Protein AF-0000000084680589 (afdb_homodimer)

pLDDT: mean 83.63, std 26.67, range [26.06, 99.0]

Solvent-accessible surface area (backbone atoms only — not comparable to full-atom values): 26323 Å² total; per-residue (Å²): 135,76,81,73,75,82,80,77,79,80,77,79,81,74,80,74,69,68,64,65,66,64,65,66,65,63,67,67,66,67,69,66,74,75,65,70,71,68,68,64,66,64,57,80,70,51,60,53,66,63,45,69,65,41,85,50,100,50,33,48,42,38,37,64,54,55,50,47,56,42,50,56,50,40,47,29,55,40,43,25,60,49,9,52,48,24,55,74,51,36,76,43,69,42,37,22,49,30,9,49,49,33,34,55,45,27,33,56,49,36,55,53,49,49,52,47,22,47,78,69,69,39,58,33,53,79,53,43,33,71,68,48,48,50,51,50,50,52,50,69,71,40,57,50,66,58,24,44,34,52,50,23,42,56,50,43,50,54,40,30,57,48,42,30,52,32,29,45,46,50,50,40,55,49,19,56,61,60,35,53,51,25,53,52,46,49,56,44,43,50,52,50,46,53,35,31,53,63,46,70,44,52,52,46,69,60,44,32,54,54,68,72,44,80,77,78,90,69,72,78,50,75,63,36,54,36,90,66,48,67,83,53,62,81,75,85,130,137,76,83,74,74,82,81,75,80,84,77,78,79,75,80,74,72,68,65,68,67,67,67,66,66,65,66,68,68,69,69,65,75,75,62,73,72,67,69,63,65,63,58,81,68,51,60,54,66,63,46,69,65,42,84,50,100,49,33,48,42,40,37,64,56,54,50,48,55,44,49,55,48,41,48,27,55,40,43,27,61,48,9,52,48,22,55,76,52,36,77,43,70,43,37,21,50,31,10,49,50,33,34,55,43,26,33,56,50,38,55,54,47,48,52,48,23,50,79,67,70,39,58,32,52,78,54,42,33,70,68,48,48,49,51,49,51,53,50,71,72,40,57,49,67,58,24,44,34,51,51,23,42,56,52,43,48,53,41,32,58,46,40,29,51,34,28,45,45,51,48,40,55,49,18,56,61,59,36,54,49,25,54,53,47,50,54,47,42,50,51,49,46,51,36,32,52,62,45,69,45,53,52,47,68,62,44,32,55,53,69,71,43,80,78,78,90,73,72,78,49,74,64,37,55,38,90,68,48,66,82,50,63,81,77,84,132

Foldseek 3Di:
DDDDPDDPDDPCPDDPPPPPPPPPPPPPPPVPDPPPVPPPPPVVVVVQVPDDFDQDPQGTDGSLLLVLLQVLLQCLQQQLVLLVLQLVFPPDPLSNVLSVLSQVLSLVLLVLSLVLCQRVFRWYDQHHFPVSVVLNVCLVVDHDVRNLLSSLAVLLLSLVVSLVSLVVCCVDPGGNSSVVSSVSSNVSSVVSNVSSVVSVNYDVVVSVVVNVDDDDDTDDDDTDTSVPHDRSHDDDD/DPPDPDPDDDPCPDDPPPPPPPPPPPPPVPPPDPPPVPPPPPVVVVVQVPDDFDQDPQGTDGSLLLVLLQVLQLCLQQQLVLLVLQLVFPPDPLSNVLSVLSQVLSLVLLVLSLVLCQRVFRWYDQHHFPVSVVLNVCLVPDHDVRNLLSSLAVLLLSLVVSLVSLVVCCVDPGGNSSVVSSVSSNVSSVVSNVSSVVSVNYDVVVSVVVNVDDDDDTDDDDTDTSVPHDRSHDDDD

Radius of gyration: 32.86 Å; Cα contacts (8 Å, |Δi|>4): 592; chains: 2; bounding box: 76×117×125 Å

Sequence (474 aa):
MRPRPPVKGRGIFNGTGLIIAALAATAAALLFPLWSYADRPDAAGANVLSDPTVTTPYGPLSAQDRDFVTKVRLAGLWELPAGELAETRGSTQAVRDAGHHLVNGHTTLDAHDRTVASQLGIPLPNQPNDQQRQWLATLRAARGQEFDRRFADILRLAHGRVFSLVAQVRAGTQNSLVRDLADDANATVLDHIKVLEATGYVDFSALARDLATPPSAVPTPPVVDPGSAVPVEPSPSMRPRPPVKGRGIFNGTGLIIAALAATAAALLFPLWSYADRPDAAGANVLSDPTVTTPYGPLSAQDRDFVTKVRLAGLWELPAGELAETRGSTQAVRDAGHHLVNGHTTLDAHDRTVASQLGIPLPNQPNDQQRQWLATLRAARGQEFDRRFADILRLAHGRVFSLVAQVRAGTQNSLVRDLADDANATVLDHIKVLEATGYVDFSALARDLATPPSAVPTPPVVDPGSAVPVEPSPS

Organism: Streptomyces collinus (strain DSM 40733 / Tue 365) (NCBI:txid1214242)

InterPro domains:
  IPR012347 Ferritin-like [G3DSA:1.20.1260.10] (58-199)
  IPR025419 Domain of unknown function DUF4142 [PF13628] (59-196)

Secondary structure (DSSP, 8-state):
--------------TTHHHHHHHGGGGGGGG--GGGGTT---HHHHSSTTSPPB--TTS-B-HHHHHHHHHHHHHHHHHHHHHHHHHHH-SSHHHHHHHHHHHHHHHHHHHHHHHHHHHHT--EESS--HHHHHHHHHHHH--HHHHHHHHHHHHHHHHHHHHHHHHHHHHH---HHHHHHHHHHHHHHHHHHHHHHTTS---HHHHHHHHHSPPPP-PPPPEE-GGGPPP--PPP-/--------------SGGGSGGGGGGGGGGGG--SGGGTT---HHHHSSTTSPPB--TTS-B-HHHHHHHHHHHHHHHHHHHHHHHHHHH-SSHHHHHHHHHHHHHHHHHHHHHHHHHHHHT--EESS--HHHHHHHHHHHH--HHHHHHHHHHHHHHHHHHHHHHHHHHHHH---HHHHHHHHHHHHHHHHHHHHHHTTS---HHHHHHHHHSPPPP-PPPPEE-GGGPPP--PPP-

Structure (mmCIF, N/CA/C/O backbone):
data_AF-0000000084680589-model_v1
#
loop_
_entity.id
_entity.type
_entity.pdbx_description
1 polymer 'DUF4142 domain-containing protein'
#
loop_
_atom_site.group_PDB
_atom_site.id
_atom_site.type_symbol
_atom_site.label_atom_id
_atom_site.label_alt_id
_atom_site.label_comp_id
_atom_site.label_asym_id
_atom_site.label_entity_id
_atom_site.label_seq_id
_atom_site.pdbx_PDB_ins_code
_atom_site.Cartn_x
_atom_site.Cartn_y
_atom_site.Cartn_z
_atom_site.occupancy
_atom_site.B_iso_or_equiv
_atom_site.auth_seq_id
_atom_site.auth_comp_id
_atom_site.auth_asym_id
_atom_site.auth_atom_id
_atom_site.pdbx_PDB_model_num
ATOM 1 N N . MET A 1 1 ? -50.062 83.938 -30.672 1 28.58 1 MET A N 1
ATOM 2 C CA . MET A 1 1 ? -50.312 82.625 -31.172 1 28.58 1 MET A CA 1
ATOM 3 C C . MET A 1 1 ? -49.25 82.188 -32.156 1 28.58 1 MET A C 1
ATOM 5 O O . MET A 1 1 ? -49.188 82.688 -33.281 1 28.58 1 MET A O 1
ATOM 9 N N . ARG A 1 2 ? -48 82.062 -31.688 1 34.78 2 ARG A N 1
ATOM 10 C CA . ARG A 1 2 ? -46.719 82 -32.375 1 34.78 2 ARG A CA 1
ATOM 11 C C . ARG A 1 2 ? -46.594 80.75 -33.219 1 34.78 2 ARG A C 1
ATOM 13 O O . ARG A 1 2 ? -46.969 79.688 -32.812 1 34.78 2 ARG A O 1
ATOM 20 N N . PRO A 1 3 ? -46.5 80.938 -34.5 1 36.38 3 PRO A N 1
ATOM 21 C CA . PRO A 1 3 ? -46.625 79.875 -35.469 1 36.38 3 PRO A CA 1
ATOM 22 C C . PRO A 1 3 ? -45.594 78.75 -35.281 1 36.38 3 PRO A C 1
ATOM 24 O O . PRO A 1 3 ? -44.438 79.062 -35.031 1 36.38 3 PRO A O 1
ATOM 27 N N . ARG A 1 4 ? -45.969 77.688 -34.594 1 35.84 4 ARG A N 1
ATOM 28 C CA . ARG A 1 4 ? -45.062 76.625 -34.156 1 35.84 4 ARG A CA 1
ATOM 29 C C . ARG A 1 4 ? -44.469 75.875 -35.344 1 35.84 4 ARG A C 1
ATOM 31 O O . ARG A 1 4 ? -45.156 75.562 -36.312 1 35.84 4 ARG A O 1
ATOM 38 N N . PRO A 1 5 ? -43.188 76.125 -35.594 1 39 5 PRO A N 1
ATOM 39 C CA . PRO A 1 5 ? -42.562 75.688 -36.844 1 39 5 PRO A CA 1
ATOM 40 C C . PRO A 1 5 ? -42.781 74.25 -37.125 1 39 5 PRO A C 1
ATOM 42 O O . PRO A 1 5 ? -43.031 73.438 -36.219 1 39 5 PRO A O 1
ATOM 45 N N . PRO A 1 6 ? -43.031 73.875 -38.375 1 35.25 6 PRO A N 1
ATOM 46 C CA . PRO A 1 6 ? -43.5 72.562 -38.812 1 35.25 6 PRO A CA 1
ATOM 47 C C . PRO A 1 6 ? -42.531 71.438 -38.469 1 35.25 6 PRO A C 1
ATOM 49 O O . PRO A 1 6 ? -41.312 71.688 -38.312 1 35.25 6 PRO A O 1
ATOM 52 N N . VAL A 1 7 ? -42.938 70.438 -37.656 1 33.97 7 VAL A N 1
ATOM 53 C CA . VAL A 1 7 ? -42.281 69.312 -37.062 1 33.97 7 VAL A CA 1
ATOM 54 C C . VAL A 1 7 ? -41.719 68.375 -38.156 1 33.97 7 VAL A C 1
ATOM 56 O O . VAL A 1 7 ? -42.438 68 -39.062 1 33.97 7 VAL A O 1
ATOM 59 N N . LYS A 1 8 ? -40.531 68.688 -38.562 1 30.75 8 LYS A N 1
ATOM 60 C CA . LYS A 1 8 ? -39.844 67.938 -39.656 1 30.75 8 LYS A CA 1
ATOM 61 C C . LYS A 1 8 ? -40 66.438 -39.5 1 30.75 8 LYS A C 1
ATOM 63 O O . LYS A 1 8 ? -39.969 65.938 -38.375 1 30.75 8 LYS A O 1
ATOM 68 N N . GLY A 1 9 ? -40.438 65.688 -40.5 1 27.47 9 GLY A N 1
ATOM 69 C CA . GLY A 1 9 ? -40.844 64.375 -40.781 1 27.47 9 GLY A CA 1
ATOM 70 C C . GLY A 1 9 ? -39.812 63.312 -40.438 1 27.47 9 GLY A C 1
ATOM 71 O O . GLY A 1 9 ? -38.594 63.594 -40.469 1 27.47 9 GLY A O 1
ATOM 72 N N . ARG A 1 10 ? -40.125 62.438 -39.406 1 29.94 10 ARG A N 1
ATOM 73 C CA . ARG A 1 10 ? -39.5 61.25 -38.812 1 29.94 10 ARG A CA 1
ATOM 74 C C . ARG A 1 10 ? -39.062 60.25 -39.844 1 29.94 10 ARG A C 1
ATOM 76 O O . ARG A 1 10 ? -39.875 59.75 -40.625 1 29.94 10 ARG A O 1
ATOM 83 N N . GLY A 1 11 ? -37.906 60.562 -40.531 1 28.12 11 GLY A N 1
ATOM 84 C CA . GLY A 1 11 ? -37.375 59.656 -41.531 1 28.12 11 GLY A CA 1
ATOM 85 C C . GLY A 1 11 ? -37.375 58.219 -41.094 1 28.12 11 GLY A C 1
ATOM 86 O O . GLY A 1 11 ? -37.125 57.906 -39.938 1 28.12 11 GLY A O 1
ATOM 87 N N . ILE A 1 12 ? -38.219 57.312 -41.625 1 30.75 12 ILE A N 1
ATOM 88 C CA . ILE A 1 12 ? -38.594 55.906 -41.562 1 30.75 12 ILE A CA 1
ATOM 89 C C . ILE A 1 12 ? -37.375 55 -41.75 1 30.75 12 ILE A C 1
ATOM 91 O O . ILE A 1 12 ? -36.906 54.812 -42.875 1 30.75 12 ILE A O 1
ATOM 95 N N . PHE A 1 13 ? -36.125 55.375 -41.281 1 31.36 13 PHE A N 1
ATOM 96 C CA . PHE A 1 13 ? -35.031 54.469 -41.656 1 31.36 13 PHE A CA 1
ATOM 97 C C . PHE A 1 13 ? -35.312 53.062 -41.219 1 31.36 13 PHE A C 1
ATOM 99 O O . PHE A 1 13 ? -35.656 52.781 -40.062 1 31.36 13 PHE A O 1
ATOM 106 N N . ASN A 1 14 ? -35.688 52.094 -42.125 1 31.27 14 ASN A N 1
ATOM 107 C CA . ASN A 1 14 ? -36.188 50.75 -42.281 1 31.27 14 ASN A CA 1
ATOM 108 C C . ASN A 1 14 ? -35.219 49.75 -41.625 1 31.27 14 ASN A C 1
ATOM 110 O O . ASN A 1 14 ? -34.031 49.969 -41.562 1 31.27 14 ASN A O 1
ATOM 114 N N . GLY A 1 15 ? -35.719 48.75 -40.781 1 31.2 15 GLY A N 1
ATOM 115 C CA . GLY A 1 15 ? -35.312 47.688 -39.812 1 31.2 15 GLY A CA 1
ATOM 116 C C . GLY A 1 15 ? -34.344 46.688 -40.406 1 31.2 15 GLY A C 1
ATOM 117 O O . GLY A 1 15 ? -33.844 45.844 -39.688 1 31.2 15 GLY A O 1
ATOM 118 N N . THR A 1 16 ? -34.344 46.469 -41.719 1 35.28 16 THR A N 1
ATOM 119 C CA . THR A 1 16 ? -33.719 45.281 -42.344 1 35.28 16 THR A CA 1
ATOM 120 C C . THR A 1 16 ? -32.188 45.344 -42.156 1 35.28 16 THR A C 1
ATOM 122 O O . THR A 1 16 ? -31.516 44.312 -42.219 1 35.28 16 THR A O 1
ATOM 125 N N . GLY A 1 17 ? -31.609 46.531 -42.031 1 32.94 17 GLY A N 1
ATOM 126 C CA . GLY A 1 17 ? -30.172 46.656 -42.156 1 32.94 17 GLY A CA 1
ATOM 127 C C . GLY A 1 17 ? -29.406 46.031 -41 1 32.94 17 GLY A C 1
ATOM 128 O O . GLY A 1 17 ? -28.203 45.844 -41.094 1 32.94 17 GLY A O 1
ATOM 129 N N . LEU A 1 18 ? -30.047 46.062 -39.875 1 32.34 18 LEU A N 1
ATOM 130 C CA . LEU A 1 18 ? -29.281 45.75 -38.656 1 32.34 18 LEU A CA 1
ATOM 131 C C . LEU A 1 18 ? -28.922 44.281 -38.625 1 32.34 18 LEU A C 1
ATOM 133 O O . LEU A 1 18 ? -27.984 43.875 -37.906 1 32.34 18 LEU A O 1
ATOM 137 N N . ILE A 1 19 ? -29.719 43.438 -39.281 1 33.38 19 ILE A N 1
ATOM 138 C CA . ILE A 1 19 ? -29.547 42.031 -39 1 33.38 19 ILE A CA 1
ATOM 139 C C . ILE A 1 19 ? -28.234 41.531 -39.594 1 33.38 19 ILE A C 1
ATOM 141 O O . ILE A 1 19 ? -27.531 40.719 -38.969 1 33.38 19 ILE A O 1
ATOM 145 N N . ILE A 1 20 ? -27.781 42.062 -40.719 1 32.97 20 ILE A N 1
ATOM 146 C CA . ILE A 1 20 ? -26.719 41.406 -41.469 1 32.97 20 ILE A CA 1
ATOM 147 C C . ILE A 1 20 ? -25.391 41.562 -40.719 1 32.97 20 ILE A C 1
ATOM 149 O O . ILE A 1 20 ? -24.516 40.719 -40.812 1 32.97 20 ILE A O 1
ATOM 153 N N . ALA A 1 21 ? -25.203 42.625 -40.031 1 33.16 21 ALA A N 1
ATOM 154 C CA . ALA A 1 21 ? -23.859 42.906 -39.531 1 33.16 21 ALA A CA 1
ATOM 155 C C . ALA A 1 21 ? -23.453 41.906 -38.469 1 33.16 21 ALA A C 1
ATOM 157 O O . ALA A 1 21 ? -22.266 41.688 -38.219 1 33.16 21 ALA A O 1
ATOM 158 N N . ALA A 1 22 ? -24.422 41.406 -37.719 1 32.09 22 ALA A N 1
ATOM 159 C CA . ALA A 1 22 ? -24 40.656 -36.562 1 32.09 22 ALA A CA 1
ATOM 160 C C . ALA A 1 22 ? -23.344 39.312 -36.938 1 32.09 22 ALA A C 1
ATOM 162 O O . ALA A 1 22 ? -22.547 38.781 -36.188 1 32.09 22 ALA A O 1
ATOM 163 N N . LEU A 1 23 ? -23.688 38.781 -38.125 1 32.72 23 LEU A N 1
ATOM 164 C CA . LEU A 1 23 ? -23.266 37.406 -38.344 1 32.72 23 LEU A CA 1
ATOM 165 C C . LEU A 1 23 ? -21.75 37.312 -38.531 1 32.72 23 LEU A C 1
ATOM 167 O O . LEU A 1 23 ? -21.141 36.281 -38.281 1 32.72 23 LEU A O 1
ATOM 171 N N . ALA A 1 24 ? -21.156 38.375 -39.125 1 31.61 24 ALA A N 1
ATOM 172 C CA . ALA A 1 24 ? -19.781 38.125 -39.594 1 31.61 24 ALA A CA 1
ATOM 173 C C . ALA A 1 24 ? -18.812 37.938 -38.438 1 31.61 24 ALA A C 1
ATOM 175 O O . ALA A 1 24 ? -17.688 37.469 -38.625 1 31.61 24 ALA A O 1
ATOM 176 N N . ALA A 1 25 ? -19.109 38.562 -37.344 1 32.69 25 ALA A N 1
ATOM 177 C CA . ALA A 1 25 ? -18 38.688 -36.406 1 32.69 25 ALA A CA 1
ATOM 178 C C . ALA A 1 25 ? -17.641 37.312 -35.812 1 32.69 25 ALA A C 1
ATOM 180 O O . ALA A 1 25 ? -16.594 37.156 -35.188 1 32.69 25 ALA A O 1
ATOM 181 N N . THR A 1 26 ? -18.641 36.438 -35.844 1 31.36 26 THR A N 1
ATOM 182 C CA . THR A 1 26 ? -18.375 35.312 -34.938 1 31.36 26 THR A CA 1
ATOM 183 C C . THR A 1 26 ? -17.297 34.406 -35.531 1 31.36 26 THR A C 1
ATOM 185 O O . THR A 1 26 ? -16.75 33.562 -34.812 1 31.36 26 THR A O 1
ATOM 188 N N . ALA A 1 27 ? -17.109 34.469 -36.875 1 30.53 27 ALA A N 1
ATOM 189 C CA . ALA A 1 27 ? -16.328 33.344 -37.406 1 30.53 27 ALA A CA 1
ATOM 190 C C . ALA A 1 27 ? -14.875 33.438 -36.938 1 30.53 27 ALA A C 1
ATOM 192 O O . ALA A 1 27 ? -14.117 32.469 -37.062 1 30.53 27 ALA A O 1
ATOM 193 N N . ALA A 1 28 ? -14.438 34.656 -36.719 1 30.77 28 ALA A N 1
ATOM 194 C CA . ALA A 1 28 ? -12.984 34.719 -36.656 1 30.77 28 ALA A CA 1
ATOM 195 C C . ALA A 1 28 ? -12.453 34 -35.406 1 30.77 28 ALA A C 1
ATOM 197 O O . ALA A 1 28 ? -11.25 33.781 -35.281 1 30.77 28 ALA A O 1
ATOM 198 N N . ALA A 1 29 ? -13.25 33.969 -34.375 1 32.53 29 ALA A N 1
ATOM 199 C CA . ALA A 1 29 ? -12.578 33.625 -33.125 1 32.53 29 ALA A CA 1
ATOM 200 C C . ALA A 1 29 ? -12.109 32.156 -33.125 1 32.53 29 ALA A C 1
ATOM 202 O O . ALA A 1 29 ? -11.438 31.719 -32.219 1 32.53 29 ALA A O 1
ATOM 203 N N . LEU A 1 30 ? -12.703 31.344 -34.031 1 31.08 30 LEU A N 1
ATOM 204 C CA . LEU A 1 30 ? -12.453 29.938 -33.719 1 31.08 30 LEU A CA 1
ATOM 205 C C . LEU A 1 30 ? -11.008 29.562 -34.031 1 31.08 30 LEU A C 1
ATOM 207 O O . LEU A 1 30 ? -10.586 28.438 -33.75 1 31.08 30 LEU A O 1
ATOM 211 N N . LEU A 1 31 ? -10.359 30.297 -34.906 1 31.58 31 LEU A N 1
ATOM 212 C CA . LEU A 1 31 ? -9.141 29.625 -35.344 1 31.58 31 LEU A CA 1
ATOM 213 C C . LEU A 1 31 ? -8.078 29.672 -34.25 1 31.58 31 LEU A C 1
ATOM 215 O O . LEU A 1 31 ? -6.891 29.484 -34.531 1 31.58 31 LEU A O 1
ATOM 219 N N . PHE A 1 32 ? -8.414 29.953 -32.969 1 31.31 32 PHE A N 1
ATOM 220 C CA . PHE A 1 32 ? -7.242 30.062 -32.125 1 31.31 32 PHE A CA 1
ATOM 221 C C . PHE A 1 32 ? -6.391 28.797 -32.188 1 31.31 32 PHE A C 1
ATOM 223 O O . PHE A 1 32 ? -6.922 27.703 -32.344 1 31.31 32 PHE A O 1
ATOM 230 N N . PRO A 1 33 ? -4.973 28.969 -32.219 1 32.06 33 PRO A N 1
ATOM 231 C CA . PRO A 1 33 ? -3.859 28.062 -32.5 1 32.06 33 PRO A CA 1
ATOM 232 C C . PRO A 1 33 ? -3.863 26.844 -31.578 1 32.06 33 PRO A C 1
ATOM 234 O O . PRO A 1 33 ? -3.973 26.969 -30.359 1 32.06 33 PRO A O 1
ATOM 237 N N . LEU A 1 34 ? -4.547 25.781 -32 1 32.62 34 LEU A N 1
ATOM 238 C CA . LEU A 1 34 ? -4.332 24.422 -31.484 1 32.62 34 LEU A CA 1
ATOM 239 C C . LEU A 1 34 ? -2.85 24.156 -31.266 1 32.62 34 LEU A C 1
ATOM 241 O O . LEU A 1 34 ? -2.463 23.047 -30.906 1 32.62 34 LEU A O 1
ATOM 245 N N . TRP A 1 35 ? -1.999 25.109 -31.766 1 30.55 35 TRP A N 1
ATOM 246 C CA . TRP A 1 35 ? -0.615 24.656 -31.719 1 30.55 35 TRP A CA 1
ATOM 247 C C . TRP A 1 35 ? -0.176 24.422 -30.281 1 30.55 35 TRP A C 1
ATOM 249 O O . TRP A 1 35 ? 0.646 23.531 -30 1 30.55 35 TRP A O 1
ATOM 259 N N . SER A 1 36 ? -0.602 25.406 -29.375 1 28.81 36 SER A N 1
ATOM 260 C CA . SER A 1 36 ? 0.312 25.453 -28.25 1 28.81 36 SER A CA 1
ATOM 261 C C . SER A 1 36 ? 0.14 24.25 -27.344 1 28.81 36 SER A C 1
ATOM 263 O O . SER A 1 36 ? 0.695 24.203 -26.234 1 28.81 36 SER A O 1
ATOM 265 N N . TYR A 1 37 ? -1.042 23.641 -27.469 1 28.69 37 TYR A N 1
ATOM 266 C CA . TYR A 1 37 ? -1.251 22.734 -26.344 1 28.69 37 TYR A CA 1
ATOM 267 C C . TYR A 1 37 ? -0.285 21.562 -26.406 1 28.69 37 TYR A C 1
ATOM 269 O O . TYR A 1 37 ? -0.391 20.625 -25.625 1 28.69 37 TYR A O 1
ATOM 277 N N . ALA A 1 38 ? 0.389 21.375 -27.562 1 29.8 38 ALA A N 1
ATOM 278 C CA . ALA A 1 38 ? 1.073 20.094 -27.625 1 29.8 38 ALA A CA 1
ATOM 279 C C . ALA A 1 38 ? 2.135 19.984 -26.531 1 29.8 38 ALA A C 1
ATOM 281 O O . ALA A 1 38 ? 2.416 18.891 -26.031 1 29.8 38 ALA A O 1
ATOM 282 N N . ASP A 1 39 ? 2.938 21.047 -26.391 1 28.22 39 ASP A N 1
ATOM 283 C CA . ASP A 1 39 ? 4.23 20.75 -25.797 1 28.22 39 ASP A CA 1
ATOM 284 C C . ASP A 1 39 ? 4.141 20.75 -24.266 1 28.22 39 ASP A C 1
ATOM 286 O O . ASP A 1 39 ? 5.148 20.922 -23.578 1 28.22 39 ASP A O 1
ATOM 290 N N . ARG A 1 40 ? 2.994 21.031 -23.734 1 29.86 40 ARG A N 1
ATOM 291 C CA . ARG A 1 40 ? 3.318 21.094 -22.312 1 29.86 40 ARG A CA 1
ATOM 292 C C . ARG A 1 40 ? 3.672 19.703 -21.781 1 29.86 40 ARG A C 1
ATOM 294 O O . ARG A 1 40 ? 2.832 18.812 -21.766 1 29.86 40 ARG A O 1
ATOM 301 N N . PRO A 1 41 ? 4.941 19.438 -21.781 1 30.98 41 PRO A N 1
ATOM 302 C CA . PRO A 1 41 ? 5.266 18.203 -21.062 1 30.98 41 PRO A CA 1
ATOM 303 C C . PRO A 1 41 ? 4.57 18.125 -19.703 1 30.98 41 PRO A C 1
ATOM 305 O O . PRO A 1 41 ? 4.348 19.156 -19.062 1 30.98 41 PRO A O 1
ATOM 308 N N . ASP A 1 42 ? 3.6 17.375 -19.562 1 33.81 42 ASP A N 1
ATOM 309 C CA . ASP A 1 42 ? 3.07 17.141 -18.219 1 33.81 42 ASP A CA 1
ATOM 310 C C . ASP A 1 42 ? 4.18 17.219 -17.172 1 33.81 42 ASP A C 1
ATOM 312 O O . ASP A 1 42 ? 5.043 16.344 -17.109 1 33.81 42 ASP A O 1
ATOM 316 N N . ALA A 1 43 ? 4.578 18.375 -16.703 1 32.88 43 ALA A N 1
ATOM 317 C CA . ALA A 1 43 ? 5.574 18.812 -15.727 1 32.88 43 ALA A CA 1
ATOM 318 C C . ALA A 1 43 ? 5.5 17.953 -14.453 1 32.88 43 ALA A C 1
ATOM 320 O O . ALA A 1 43 ? 6.484 17.844 -13.719 1 32.88 43 ALA A O 1
ATOM 321 N N . ALA A 1 44 ? 4.375 17.547 -14.062 1 33.66 44 ALA A N 1
ATOM 322 C CA . ALA A 1 44 ? 4.383 16.812 -12.797 1 33.66 44 ALA A CA 1
ATOM 323 C C . ALA A 1 44 ? 5.098 15.477 -12.945 1 33.66 44 ALA A C 1
ATOM 325 O O . ALA A 1 44 ? 5.727 14.992 -12 1 33.66 44 ALA A O 1
ATOM 326 N N . GLY A 1 45 ? 4.98 14.758 -14.102 1 34.5 45 GLY A N 1
ATOM 327 C CA . GLY A 1 45 ? 5.652 13.484 -14.32 1 34.5 45 GLY A CA 1
ATOM 328 C C . GLY A 1 45 ? 7.09 13.641 -14.773 1 34.5 45 GLY A C 1
ATOM 329 O O . GLY A 1 45 ? 7.887 12.703 -14.664 1 34.5 45 GLY A O 1
ATOM 330 N N . ALA A 1 46 ? 7.387 14.672 -15.547 1 35.66 46 ALA A N 1
ATOM 331 C CA . ALA A 1 46 ? 8.664 14.82 -16.25 1 35.66 46 ALA A CA 1
ATOM 332 C C . ALA A 1 46 ? 9.742 15.359 -15.312 1 35.66 46 ALA A C 1
ATOM 334 O O . ALA A 1 46 ? 10.938 15.188 -15.57 1 35.66 46 ALA A O 1
ATOM 335 N N . ASN A 1 47 ? 9.391 16.297 -14.414 1 35.44 47 ASN A N 1
ATOM 336 C CA . ASN A 1 47 ? 10.469 16.828 -13.586 1 35.44 47 ASN A CA 1
ATOM 337 C C . ASN A 1 47 ? 10.969 15.781 -12.594 1 35.44 47 ASN A C 1
ATOM 339 O O . ASN A 1 47 ? 11.938 16.031 -11.867 1 35.44 47 ASN A O 1
ATOM 343 N N . VAL A 1 48 ? 10.188 14.766 -12.148 1 42.5 48 VAL A N 1
ATOM 344 C CA . VAL A 1 48 ? 10.648 13.633 -11.352 1 42.5 48 VAL A CA 1
ATOM 345 C C . VAL A 1 48 ? 11.773 12.906 -12.094 1 42.5 48 VAL A C 1
ATOM 347 O O . VAL A 1 48 ? 12.719 12.414 -11.469 1 42.5 48 VAL A O 1
ATOM 350 N N . LEU A 1 49 ? 11.672 12.945 -13.422 1 43.47 49 LEU A N 1
ATOM 351 C CA . LEU A 1 49 ? 12.625 12.219 -14.25 1 43.47 49 LEU A CA 1
ATOM 352 C C . LEU A 1 49 ? 13.977 12.922 -14.273 1 43.47 49 LEU A C 1
ATOM 354 O O . LEU A 1 49 ? 14.969 12.352 -14.727 1 43.47 49 LEU A O 1
ATOM 358 N N . SER A 1 50 ? 13.922 14.234 -13.867 1 47.19 50 SER A N 1
ATOM 359 C CA . SER A 1 50 ? 15.172 14.898 -14.227 1 47.19 50 SER A CA 1
ATOM 360 C C . SER A 1 50 ? 16.25 14.664 -13.172 1 47.19 50 SER A C 1
ATOM 362 O O . SER A 1 50 ? 17.438 14.859 -13.43 1 47.19 50 SER A O 1
ATOM 364 N N . ASP A 1 51 ? 15.789 14.43 -11.883 1 63.12 51 ASP A N 1
ATOM 365 C CA . ASP A 1 51 ? 16.891 14.336 -10.938 1 63.12 51 ASP A CA 1
ATOM 366 C C . ASP A 1 51 ? 17.578 12.969 -11.031 1 63.12 51 ASP A C 1
ATOM 368 O O . ASP A 1 51 ? 16.906 11.93 -11.023 1 63.12 51 ASP A O 1
ATOM 372 N N . PRO A 1 52 ? 18.812 13 -11.266 1 80.31 52 PRO A N 1
ATOM 373 C CA . PRO A 1 52 ? 19.562 11.766 -11.516 1 80.31 52 PRO A CA 1
ATOM 374 C C . PRO A 1 52 ? 19.516 10.805 -10.336 1 80.31 52 PRO A C 1
ATOM 376 O O . PRO A 1 52 ? 19.422 11.234 -9.188 1 80.31 52 PRO A O 1
ATOM 379 N N . THR A 1 53 ? 19.344 9.656 -10.578 1 91.75 53 THR A N 1
ATOM 380 C CA . THR A 1 53 ? 19.562 8.586 -9.609 1 91.75 53 THR A CA 1
ATOM 381 C C . THR A 1 53 ? 21.016 8.602 -9.117 1 91.75 53 THR A C 1
ATOM 383 O O . THR A 1 53 ? 21.938 8.68 -9.914 1 91.75 53 THR A O 1
ATOM 386 N N . VAL A 1 54 ? 21.234 8.648 -7.797 1 95.69 54 VAL A N 1
ATOM 387 C CA . VAL A 1 54 ? 22.547 8.711 -7.184 1 95.69 54 VAL A CA 1
ATOM 388 C C . VAL A 1 54 ? 22.906 7.355 -6.57 1 95.69 54 VAL A C 1
ATOM 390 O O . VAL A 1 54 ? 22.094 6.754 -5.863 1 95.69 54 VAL A O 1
ATOM 393 N N . THR A 1 55 ? 24.078 6.902 -6.82 1 96.5 55 THR A N 1
ATOM 394 C CA . THR A 1 55 ? 24.531 5.652 -6.219 1 96.5 55 THR A CA 1
ATOM 395 C C . THR A 1 55 ? 24.938 5.867 -4.766 1 96.5 55 THR A C 1
ATOM 397 O O . THR A 1 55 ? 25.609 6.848 -4.438 1 96.5 55 THR A O 1
ATOM 400 N N . THR A 1 56 ? 24.438 4.961 -3.814 1 98.12 56 THR A N 1
ATOM 401 C CA . THR A 1 56 ? 24.781 4.98 -2.396 1 98.12 56 THR A CA 1
ATOM 402 C C . THR A 1 56 ? 25.219 3.594 -1.928 1 98.12 56 THR A C 1
ATOM 404 O O . THR A 1 56 ? 25.047 2.607 -2.646 1 98.12 56 THR A O 1
ATOM 407 N N . PRO A 1 57 ? 25.766 3.502 -0.712 1 98.06 57 PRO A N 1
ATOM 408 C CA . PRO A 1 57 ? 26.109 2.184 -0.177 1 98.06 57 PRO A CA 1
ATOM 409 C C . PRO A 1 57 ? 24.891 1.312 0.096 1 98.06 57 PRO A C 1
ATOM 411 O O . PRO A 1 57 ? 25.031 0.11 0.337 1 98.06 57 PRO A O 1
ATOM 414 N N . TYR A 1 58 ? 23.703 1.833 -0.018 1 98.5 58 TYR A N 1
ATOM 415 C CA . TYR A 1 58 ? 22.469 1.132 0.298 1 98.5 58 TYR A CA 1
ATOM 416 C C . TYR A 1 58 ? 21.656 0.859 -0.964 1 98.5 58 TYR A C 1
ATOM 418 O O . TYR A 1 58 ? 20.484 0.475 -0.888 1 98.5 58 TYR A O 1
ATOM 426 N N . GLY A 1 59 ? 22.297 1.176 -2.129 1 98 59 GLY A N 1
ATOM 427 C CA . GLY A 1 59 ? 21.625 1.055 -3.418 1 98 59 GLY A CA 1
ATOM 428 C C . GLY A 1 59 ? 21.297 2.395 -4.047 1 98 59 GLY A C 1
ATOM 429 O O . GLY A 1 59 ? 21.406 3.436 -3.398 1 98 59 GLY A O 1
ATOM 430 N N . PRO A 1 60 ? 20.922 2.346 -5.336 1 98 60 PRO A N 1
ATOM 431 C CA . PRO A 1 60 ? 20.562 3.59 -6.023 1 98 60 PRO A CA 1
ATOM 432 C C . PRO A 1 60 ? 19.438 4.352 -5.316 1 98 60 PRO A C 1
ATOM 434 O O . PRO A 1 60 ? 18.5 3.74 -4.812 1 98 60 PRO A O 1
ATOM 437 N N . LEU A 1 61 ? 19.641 5.672 -5.215 1 98.5 61 LEU A N 1
ATOM 438 C CA . LEU A 1 61 ? 18.672 6.605 -4.668 1 98.5 61 LEU A CA 1
ATOM 439 C C . LEU A 1 61 ? 18.031 7.434 -5.777 1 98.5 61 LEU A C 1
ATOM 441 O O . LEU A 1 61 ? 18.656 8.336 -6.332 1 98.5 61 LEU A O 1
ATOM 445 N N . SER A 1 62 ? 16.797 7.105 -6.09 1 97.31 62 SER A N 1
ATOM 446 C CA . SER A 1 62 ? 16.109 7.777 -7.184 1 97.31 62 SER A CA 1
ATOM 447 C C . SER A 1 62 ? 15.484 9.094 -6.723 1 97.31 62 SER A C 1
ATOM 449 O O . SER A 1 62 ? 15.445 9.375 -5.523 1 97.31 62 SER A O 1
ATOM 451 N N . ALA A 1 63 ? 15.039 9.852 -7.703 1 96.12 63 ALA A N 1
ATOM 452 C CA . ALA A 1 63 ? 14.312 11.078 -7.375 1 96.12 63 ALA A CA 1
ATOM 453 C C . ALA A 1 63 ? 13.039 10.766 -6.602 1 96.12 63 ALA A C 1
ATOM 455 O O . ALA A 1 63 ? 12.672 11.5 -5.68 1 96.12 63 ALA A O 1
ATOM 456 N N . GLN A 1 64 ? 12.344 9.719 -6.98 1 96.31 64 GLN A N 1
ATOM 457 C CA . GLN A 1 64 ? 11.133 9.312 -6.277 1 96.31 64 GLN A CA 1
ATOM 458 C C . GLN A 1 64 ? 11.43 8.961 -4.824 1 96.31 64 GLN A C 1
ATOM 460 O O . GLN A 1 64 ? 10.648 9.281 -3.924 1 96.31 64 GLN A O 1
ATOM 465 N N . ASP A 1 65 ? 12.508 8.258 -4.602 1 98.5 65 ASP A N 1
ATOM 466 C CA . ASP A 1 65 ? 12.922 7.938 -3.238 1 98.5 65 ASP A CA 1
ATOM 467 C C . ASP A 1 65 ? 13.102 9.203 -2.406 1 98.5 65 ASP A C 1
ATOM 469 O O . ASP A 1 65 ? 12.617 9.281 -1.274 1 98.5 65 ASP A O 1
ATOM 473 N N . ARG A 1 66 ? 13.82 10.18 -2.916 1 98.19 66 ARG A N 1
ATOM 474 C CA . ARG A 1 66 ? 14.062 11.438 -2.211 1 98.19 66 ARG A CA 1
ATOM 475 C C . ARG A 1 66 ? 12.75 12.172 -1.943 1 98.19 66 ARG A C 1
ATOM 477 O O . ARG A 1 66 ? 12.547 12.703 -0.851 1 98.19 66 ARG A O 1
ATOM 484 N N . ASP A 1 67 ? 11.906 12.164 -2.912 1 96.88 67 ASP A N 1
ATOM 485 C CA . ASP A 1 67 ? 10.594 12.781 -2.742 1 96.88 67 ASP A CA 1
ATOM 486 C C . ASP A 1 67 ? 9.805 12.094 -1.629 1 96.88 67 ASP A C 1
ATOM 488 O O . ASP A 1 67 ? 9.148 12.758 -0.827 1 96.88 67 ASP A O 1
ATOM 492 N N . PHE A 1 68 ? 9.891 10.812 -1.616 1 98.69 68 PHE A N 1
ATOM 493 C CA . PHE A 1 68 ? 9.195 10.031 -0.597 1 98.69 68 PHE A CA 1
ATOM 494 C C . PHE A 1 68 ? 9.68 10.414 0.798 1 98.69 68 PHE A C 1
ATOM 496 O O . PHE A 1 68 ? 8.867 10.672 1.69 1 98.69 68 PHE A O 1
ATOM 503 N N . VAL A 1 69 ? 10.992 10.484 1.007 1 98.88 69 VAL A N 1
ATOM 504 C CA . VAL A 1 69 ? 11.555 10.859 2.299 1 98.88 69 VAL A CA 1
ATOM 505 C C . VAL A 1 69 ? 11.07 12.258 2.684 1 98.88 69 VAL A C 1
ATOM 507 O O . VAL A 1 69 ? 10.672 12.492 3.83 1 98.88 69 VAL A O 1
ATOM 510 N N . THR A 1 70 ? 11.039 13.164 1.755 1 98.56 70 THR A N 1
ATOM 511 C CA . THR A 1 70 ? 10.578 14.531 1.998 1 98.56 70 THR A CA 1
ATOM 512 C C . THR A 1 70 ? 9.094 14.539 2.352 1 98.56 70 THR A C 1
ATOM 514 O O . THR A 1 70 ? 8.68 15.25 3.271 1 98.56 70 THR A O 1
ATOM 517 N N . LYS A 1 71 ? 8.297 13.75 1.672 1 98.5 71 LYS A N 1
ATOM 518 C CA . LYS A 1 71 ? 6.859 13.734 1.91 1 98.5 71 LYS A CA 1
ATOM 519 C C . LYS A 1 71 ? 6.535 13.109 3.266 1 98.5 71 LYS A C 1
ATOM 521 O O . LYS A 1 71 ? 5.574 13.516 3.926 1 98.5 71 LYS A O 1
ATOM 526 N N . VAL A 1 72 ? 7.309 12.086 3.65 1 98.88 72 VAL A N 1
ATOM 527 C CA . VAL A 1 72 ? 7.141 11.539 4.992 1 98.88 72 VAL A CA 1
ATOM 528 C C . VAL A 1 72 ? 7.398 12.625 6.031 1 98.88 72 VAL A C 1
ATOM 530 O O . VAL A 1 72 ? 6.633 12.773 6.984 1 98.88 72 VAL A O 1
ATOM 533 N N . ARG A 1 73 ? 8.484 13.438 5.844 1 98.75 73 ARG A N 1
ATOM 534 C CA . ARG A 1 73 ? 8.812 14.562 6.715 1 98.75 73 ARG A CA 1
ATOM 535 C C . ARG A 1 73 ? 7.66 15.562 6.77 1 98.75 73 ARG A C 1
ATOM 537 O O . ARG A 1 73 ? 7.203 15.93 7.855 1 98.75 73 ARG A O 1
ATOM 544 N N . LEU A 1 74 ? 7.16 15.953 5.645 1 98.69 74 LEU A N 1
ATOM 545 C CA . LEU A 1 74 ? 6.109 16.953 5.535 1 98.69 74 LEU A CA 1
ATOM 546 C C . LEU A 1 74 ? 4.828 16.484 6.215 1 98.69 74 LEU A C 1
ATOM 548 O O . LEU A 1 74 ? 4.148 17.266 6.883 1 98.69 74 LEU A O 1
ATOM 552 N N . ALA A 1 75 ? 4.52 15.203 6.059 1 98.75 75 ALA A N 1
ATOM 553 C CA . ALA A 1 75 ? 3.334 14.648 6.703 1 98.75 75 ALA A CA 1
ATOM 554 C C . ALA A 1 75 ? 3.406 14.812 8.219 1 98.75 75 ALA A C 1
ATOM 556 O O . ALA A 1 75 ? 2.443 15.258 8.852 1 98.75 75 ALA A O 1
ATOM 557 N N . GLY A 1 76 ? 4.543 14.523 8.805 1 98.75 76 GLY A N 1
ATOM 558 C CA . GLY A 1 76 ? 4.691 14.625 10.242 1 98.75 76 GLY A CA 1
ATOM 559 C C . GLY A 1 76 ? 4.586 16.047 10.75 1 98.75 76 GLY A C 1
ATOM 560 O O . GLY A 1 76 ? 4.09 16.281 11.852 1 98.75 76 GLY A O 1
ATOM 561 N N . LEU A 1 77 ? 5.008 17.031 9.969 1 98.75 77 LEU A N 1
ATOM 562 C CA . LEU A 1 77 ? 5.109 18.422 10.383 1 98.75 77 LEU A CA 1
ATOM 563 C C . LEU A 1 77 ? 3.727 19.047 10.562 1 98.75 77 LEU A C 1
ATOM 565 O O . LEU A 1 77 ? 3.564 20 11.312 1 98.75 77 LEU A O 1
ATOM 569 N N . TRP A 1 78 ? 2.713 18.438 9.945 1 98.69 78 TRP A N 1
ATOM 570 C CA . TRP A 1 78 ? 1.392 19.031 10.156 1 98.69 78 TRP A CA 1
ATOM 571 C C . TRP A 1 78 ? 0.448 18.016 10.805 1 98.69 78 TRP A C 1
ATOM 573 O O . TRP A 1 78 ? -0.505 18.406 11.492 1 98.69 78 TRP A O 1
ATOM 583 N N . GLU A 1 79 ? 0.666 16.75 10.609 1 98.94 79 GLU A N 1
ATOM 584 C CA . GLU A 1 79 ? -0.288 15.758 11.117 1 98.94 79 GLU A CA 1
ATOM 585 C C . GLU A 1 79 ? -0.106 15.531 12.609 1 98.94 79 GLU A C 1
ATOM 587 O O . GLU A 1 79 ? -1.069 15.234 13.32 1 98.94 79 GLU A O 1
ATOM 592 N N . LEU A 1 80 ? 1.155 15.664 13.141 1 98.88 80 LEU A N 1
ATOM 593 C CA . LEU A 1 80 ? 1.329 15.578 14.586 1 98.88 80 LEU A CA 1
ATOM 594 C C . LEU A 1 80 ? 0.587 16.703 15.297 1 98.88 80 LEU A C 1
ATOM 596 O O . LEU A 1 80 ? -0.25 16.453 16.172 1 98.88 80 LEU A O 1
ATOM 600 N N . PRO A 1 81 ? 0.754 18.016 14.906 1 98.69 81 PRO A N 1
ATOM 601 C CA . PRO A 1 81 ? -0.055 19.062 15.523 1 98.69 81 PRO A CA 1
ATOM 602 C C . PRO A 1 81 ? -1.554 18.859 15.312 1 98.69 81 PRO A C 1
ATOM 604 O O . PRO A 1 81 ? -2.355 19.188 16.188 1 98.69 81 PRO A O 1
ATOM 607 N N . ALA A 1 82 ? -1.96 18.328 14.156 1 98.94 82 ALA A N 1
ATOM 608 C CA . ALA A 1 82 ? -3.371 18.016 13.953 1 98.94 82 ALA A CA 1
ATOM 609 C C . ALA A 1 82 ? -3.85 16.984 14.977 1 98.94 82 ALA A C 1
ATOM 611 O O . ALA A 1 82 ? -4.973 17.078 15.477 1 98.94 82 ALA A O 1
ATOM 612 N N . GLY A 1 83 ? -2.979 16 15.195 1 98.94 83 GLY A N 1
ATOM 613 C CA . GLY A 1 83 ? -3.291 15.016 16.219 1 98.94 83 GLY A CA 1
ATOM 614 C C . GLY A 1 83 ? -3.447 15.609 17.594 1 98.94 83 GLY A C 1
ATOM 615 O O . GLY A 1 83 ? -4.355 15.234 18.344 1 98.94 83 GLY A O 1
ATOM 616 N N . GLU A 1 84 ? -2.584 16.516 17.938 1 98.81 84 GLU A N 1
ATOM 617 C CA . GLU A 1 84 ? -2.686 17.203 19.234 1 98.81 84 GLU A CA 1
ATOM 618 C C . GLU A 1 84 ? -3.992 17.984 19.344 1 98.81 84 GLU A C 1
ATOM 620 O O . GLU A 1 84 ? -4.629 17.984 20.406 1 98.81 84 GLU A O 1
ATOM 625 N N . LEU A 1 85 ? -4.391 18.656 18.281 1 98.81 85 LEU A N 1
ATOM 626 C CA . LEU A 1 85 ? -5.676 19.344 18.266 1 98.81 85 LEU A CA 1
ATOM 627 C C . LEU A 1 85 ? -6.816 18.359 18.531 1 98.81 85 LEU A C 1
ATOM 629 O O . LEU A 1 85 ? -7.73 18.656 19.297 1 98.81 85 LEU A O 1
ATOM 633 N N . ALA A 1 86 ? -6.754 17.219 17.906 1 98.94 86 ALA A N 1
ATOM 634 C CA . ALA A 1 86 ? -7.812 16.234 18.062 1 98.94 86 ALA A CA 1
ATOM 635 C C . ALA A 1 86 ? -7.879 15.703 19.484 1 98.94 86 ALA A C 1
ATOM 637 O O . ALA A 1 86 ? -8.969 15.445 20.016 1 98.94 86 ALA A O 1
ATOM 638 N N . GLU A 1 87 ? -6.734 15.516 20.125 1 98.62 87 GLU A N 1
ATOM 639 C CA . GLU A 1 87 ? -6.691 15.031 21.5 1 98.62 87 GLU A CA 1
ATOM 640 C C . GLU A 1 87 ? -7.398 16 22.453 1 98.62 87 GLU A C 1
ATOM 642 O O . GLU A 1 87 ? -8.008 15.578 23.438 1 98.62 87 GLU A O 1
ATOM 647 N N . THR A 1 88 ? -7.359 17.234 22.094 1 97.19 88 THR A N 1
ATOM 648 C CA . THR A 1 88 ? -7.875 18.234 23.016 1 97.19 88 THR A CA 1
ATOM 649 C C . THR A 1 88 ? -9.273 18.688 22.609 1 97.19 88 THR A C 1
ATOM 651 O O . THR A 1 88 ? -10.109 19 23.453 1 97.19 88 THR A O 1
ATOM 654 N N . ARG A 1 89 ? -9.555 18.594 21.312 1 97.44 89 ARG A N 1
ATOM 655 C CA . ARG A 1 89 ? -10.773 19.234 20.828 1 97.44 89 ARG A CA 1
ATOM 656 C C . ARG A 1 89 ? -11.781 18.188 20.344 1 97.44 89 ARG A C 1
ATOM 658 O O . ARG A 1 89 ? -12.938 18.516 20.078 1 97.44 89 ARG A O 1
ATOM 665 N N . GLY A 1 90 ? -11.336 16.984 20.141 1 98.69 90 GLY A N 1
ATOM 666 C CA . GLY A 1 90 ? -12.25 15.969 19.641 1 98.69 90 GLY A CA 1
ATOM 667 C C . GLY A 1 90 ? -13.484 15.805 20.516 1 98.69 90 GLY A C 1
ATOM 668 O O . GLY A 1 90 ? -13.383 15.727 21.734 1 98.69 90 GLY A O 1
ATOM 669 N N . SER A 1 91 ? -14.633 15.727 19.922 1 98.62 91 SER A N 1
ATOM 670 C CA . SER A 1 91 ? -15.883 15.664 20.672 1 98.62 91 SER A CA 1
ATOM 671 C C . SER A 1 91 ? -16.234 14.219 21.047 1 98.62 91 SER A C 1
ATOM 673 O O . SER A 1 91 ? -17.125 13.977 21.844 1 98.62 91 SER A O 1
ATOM 675 N N . THR A 1 92 ? -15.57 13.281 20.438 1 98.69 92 THR A N 1
ATOM 676 C CA . THR A 1 92 ? -15.773 11.867 20.734 1 98.69 92 THR A CA 1
ATOM 677 C C . THR A 1 92 ? -14.453 11.203 21.109 1 98.69 92 THR A C 1
ATOM 679 O O . THR A 1 92 ? -13.375 11.703 20.781 1 98.69 92 THR A O 1
ATOM 682 N N . GLN A 1 93 ? -14.562 10.094 21.781 1 98.75 93 GLN A N 1
ATOM 683 C CA . GLN A 1 93 ? -13.375 9.328 22.141 1 98.75 93 GLN A CA 1
ATOM 684 C C . GLN A 1 93 ? -12.641 8.836 20.891 1 98.75 93 GLN A C 1
ATOM 686 O O . GLN A 1 93 ? -11.414 8.781 20.875 1 98.75 93 GLN A O 1
ATOM 691 N N . ALA A 1 94 ? -13.352 8.5 19.828 1 98.94 94 ALA A N 1
ATOM 692 C CA . ALA A 1 94 ? -12.75 7.988 18.594 1 98.94 94 ALA A CA 1
ATOM 693 C C . ALA A 1 94 ? -11.867 9.047 17.953 1 98.94 94 ALA A C 1
ATOM 695 O O . ALA A 1 94 ? -10.781 8.734 17.438 1 98.94 94 ALA A O 1
ATOM 696 N N . VAL A 1 95 ? -12.344 10.266 17.969 1 98.94 95 VAL A N 1
ATOM 697 C CA . VAL A 1 95 ? -11.547 11.344 17.391 1 98.94 95 VAL A CA 1
ATOM 698 C C . VAL A 1 95 ? -10.305 11.578 18.234 1 98.94 95 VAL A C 1
ATOM 700 O O . VAL A 1 95 ? -9.203 11.75 17.703 1 98.94 95 VAL A O 1
ATOM 703 N N . ARG A 1 96 ? -10.438 11.562 19.531 1 98.94 96 ARG A N 1
ATOM 704 C CA . ARG A 1 96 ? -9.297 11.742 20.422 1 98.94 96 ARG A CA 1
ATOM 705 C C . ARG A 1 96 ? -8.297 10.594 20.281 1 98.94 96 ARG A C 1
ATOM 707 O O . ARG A 1 96 ? -7.086 10.812 20.312 1 98.94 96 ARG A O 1
ATOM 714 N N . ASP A 1 97 ? -8.82 9.367 20.125 1 98.94 97 ASP A N 1
ATOM 715 C CA . ASP A 1 97 ? -7.961 8.211 19.891 1 98.94 97 ASP A CA 1
ATOM 716 C C . ASP A 1 97 ? -7.195 8.344 18.578 1 98.94 97 ASP A C 1
ATOM 718 O O . ASP A 1 97 ? -6.008 8.016 18.516 1 98.94 97 ASP A O 1
ATOM 722 N N . ALA A 1 98 ? -7.867 8.812 17.547 1 98.94 98 ALA A N 1
ATOM 723 C CA . ALA A 1 98 ? -7.176 9.055 16.281 1 98.94 98 ALA A CA 1
ATOM 724 C C . ALA A 1 98 ? -6.047 10.062 16.453 1 98.94 98 ALA A C 1
ATOM 726 O O . ALA A 1 98 ? -4.953 9.883 15.914 1 98.94 98 ALA A O 1
ATOM 727 N N . GLY A 1 99 ? -6.336 11.117 17.219 1 98.94 99 GLY A N 1
ATOM 728 C CA . GLY A 1 99 ? -5.293 12.078 17.531 1 98.94 99 GLY A CA 1
ATOM 729 C C . GLY A 1 99 ? -4.082 11.445 18.188 1 98.94 99 GLY A C 1
ATOM 730 O O . GLY A 1 99 ? -2.943 11.727 17.812 1 98.94 99 GLY A O 1
ATOM 731 N N . HIS A 1 100 ? -4.297 10.555 19.141 1 98.88 100 HIS A N 1
ATOM 732 C CA . HIS A 1 100 ? -3.221 9.883 19.844 1 98.88 100 HIS A CA 1
ATOM 733 C C . HIS A 1 100 ? -2.385 9.023 18.906 1 98.88 100 HIS A C 1
ATOM 735 O O . HIS A 1 100 ? -1.155 9.023 18.984 1 98.88 100 HIS A O 1
ATOM 741 N N . HIS A 1 101 ? -3.041 8.32 18.016 1 98.94 101 HIS A N 1
ATOM 742 C CA . HIS A 1 101 ? -2.328 7.5 17.031 1 98.94 101 HIS A CA 1
ATOM 743 C C . HIS A 1 101 ? -1.471 8.367 16.109 1 98.94 101 HIS A C 1
ATOM 745 O O . HIS A 1 101 ? -0.343 7.992 15.781 1 98.94 101 HIS A O 1
ATOM 751 N N . LEU A 1 102 ? -2.068 9.539 15.719 1 98.94 102 LEU A N 1
ATOM 752 C CA . LEU A 1 102 ? -1.302 10.438 14.859 1 98.94 102 LEU A CA 1
ATOM 753 C C . LEU A 1 102 ? -0.048 10.93 15.578 1 98.94 102 LEU A C 1
ATOM 755 O O . LEU A 1 102 ? 1.047 10.906 15.008 1 98.94 102 LEU A O 1
ATOM 759 N N . VAL A 1 103 ? -0.198 11.336 16.781 1 98.94 103 VAL A N 1
ATOM 760 C CA . VAL A 1 103 ? 0.924 11.875 17.547 1 98.94 103 VAL A CA 1
ATOM 761 C C . VAL A 1 103 ? 2.004 10.805 17.703 1 98.94 103 VAL A C 1
ATOM 763 O O . VAL A 1 103 ? 3.17 11.039 17.375 1 98.94 103 VAL A O 1
ATOM 766 N N . ASN A 1 104 ? 1.657 9.625 18.188 1 98.81 104 ASN A N 1
ATOM 767 C CA . ASN A 1 104 ? 2.625 8.562 18.422 1 98.81 104 ASN A CA 1
ATOM 768 C C . ASN A 1 104 ? 3.252 8.086 17.109 1 98.81 104 ASN A C 1
ATOM 770 O O . ASN A 1 104 ? 4.469 7.914 17.031 1 98.81 104 ASN A O 1
ATOM 774 N N . GLY A 1 105 ? 2.432 7.871 16.109 1 98.88 105 GLY A N 1
ATOM 775 C CA . GLY A 1 105 ? 2.912 7.375 14.828 1 98.88 105 GLY A CA 1
ATOM 776 C C . GLY A 1 105 ? 3.875 8.328 14.141 1 98.88 105 GLY A C 1
ATOM 777 O O . GLY A 1 105 ? 4.91 7.898 13.617 1 98.88 105 GLY A O 1
ATOM 778 N N . HIS A 1 106 ? 3.531 9.594 14.148 1 98.81 106 HIS A N 1
ATOM 779 C CA . HIS A 1 106 ? 4.387 10.531 13.43 1 98.81 106 HIS A CA 1
ATOM 780 C C . HIS A 1 106 ? 5.633 10.875 14.242 1 98.81 106 HIS A C 1
ATOM 782 O O . HIS A 1 106 ? 6.652 11.281 13.672 1 98.81 106 HIS A O 1
ATOM 788 N N . THR A 1 107 ? 5.582 10.711 15.578 1 98.81 107 THR A N 1
ATOM 789 C CA . THR A 1 107 ? 6.801 10.82 16.375 1 98.81 107 THR A CA 1
ATOM 790 C C . THR A 1 107 ? 7.809 9.742 15.961 1 98.81 107 THR A C 1
ATOM 792 O O . THR A 1 107 ? 8.969 10.055 15.672 1 98.81 107 THR A O 1
ATOM 795 N N . THR A 1 108 ? 7.34 8.5 15.922 1 98.75 108 THR A N 1
ATOM 796 C CA . THR A 1 108 ? 8.211 7.371 15.609 1 98.75 108 THR A CA 1
ATOM 797 C C . THR A 1 108 ? 8.656 7.414 14.156 1 98.75 108 THR A C 1
ATOM 799 O O . THR A 1 108 ? 9.828 7.199 13.852 1 98.75 108 THR A O 1
ATOM 802 N N . LEU A 1 109 ? 7.758 7.691 13.25 1 98.94 109 LEU A N 1
ATOM 803 C CA . LEU A 1 109 ? 8.086 7.707 11.828 1 98.94 109 LEU A CA 1
ATOM 804 C C . LEU A 1 109 ? 9.07 8.828 11.508 1 98.94 109 LEU A C 1
ATOM 806 O O . LEU A 1 109 ? 9.969 8.648 10.688 1 98.94 109 LEU A O 1
ATOM 810 N N . ASP A 1 110 ? 8.891 9.977 12.117 1 98.81 110 ASP A N 1
ATOM 811 C CA . ASP A 1 110 ? 9.812 11.094 11.914 1 98.81 110 ASP A CA 1
ATOM 812 C C . ASP A 1 110 ? 11.227 10.734 12.359 1 98.81 110 ASP A C 1
ATOM 814 O O . ASP A 1 110 ? 12.203 11.078 11.688 1 98.81 110 ASP A O 1
ATOM 818 N N . ALA A 1 111 ? 11.344 10.094 13.508 1 98.81 111 ALA A N 1
ATOM 819 C CA . ALA A 1 111 ? 12.672 9.688 13.984 1 98.81 111 ALA A CA 1
ATOM 820 C C . ALA A 1 111 ? 13.359 8.789 12.961 1 98.81 111 ALA A C 1
ATOM 822 O O . ALA A 1 111 ? 14.539 8.992 12.656 1 98.81 111 ALA A O 1
ATOM 823 N N . HIS A 1 112 ? 12.625 7.816 12.414 1 98.94 112 HIS A N 1
ATOM 824 C CA . HIS A 1 112 ? 13.188 6.938 11.398 1 98.94 112 HIS A CA 1
ATOM 825 C C . HIS A 1 112 ? 13.531 7.715 10.133 1 98.94 112 HIS A C 1
ATOM 827 O O . HIS A 1 112 ? 14.594 7.5 9.539 1 98.94 112 HIS A O 1
ATOM 833 N N . ASP A 1 113 ? 12.656 8.617 9.742 1 98.88 113 ASP A N 1
ATOM 834 C CA . ASP A 1 113 ? 12.859 9.43 8.547 1 98.88 113 ASP A CA 1
ATOM 835 C C . ASP A 1 113 ? 14.125 10.273 8.664 1 98.88 113 ASP A C 1
ATOM 837 O O . ASP A 1 113 ? 14.914 10.352 7.727 1 98.88 113 ASP A O 1
ATOM 841 N N . ARG A 1 114 ? 14.328 10.906 9.773 1 98.81 114 ARG A N 1
ATOM 842 C CA . ARG A 1 114 ? 15.508 11.734 9.984 1 98.81 114 ARG A CA 1
ATOM 843 C C . ARG A 1 114 ? 16.781 10.898 9.969 1 98.81 114 ARG A C 1
ATOM 845 O O . ARG A 1 114 ? 17.812 11.336 9.477 1 98.81 114 ARG A O 1
ATOM 852 N N . THR A 1 115 ? 16.703 9.703 10.523 1 98.8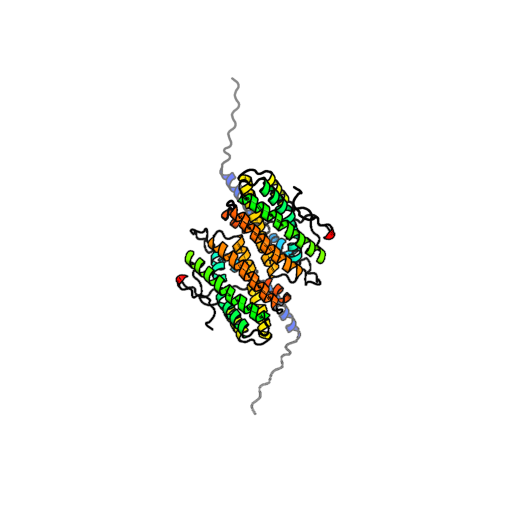8 115 THR A N 1
ATOM 853 C CA . THR A 1 115 ? 17.844 8.797 10.477 1 98.88 115 THR A CA 1
ATOM 854 C C . THR A 1 115 ? 18.203 8.453 9.031 1 98.88 115 THR A C 1
ATOM 856 O O . THR A 1 115 ? 19.359 8.531 8.641 1 98.88 115 THR A O 1
ATOM 859 N N . VAL A 1 116 ? 17.203 8.109 8.227 1 98.94 116 VAL A N 1
ATOM 860 C CA . VAL A 1 116 ? 17.406 7.766 6.824 1 98.94 116 VAL A CA 1
ATOM 861 C C . VAL A 1 116 ? 17.953 8.977 6.066 1 98.94 116 VAL A C 1
ATOM 863 O O . VAL A 1 116 ? 18.891 8.852 5.285 1 98.94 116 VAL A O 1
ATOM 866 N N . ALA A 1 117 ? 17.375 10.133 6.289 1 98.88 117 ALA A N 1
ATOM 867 C CA . ALA A 1 117 ? 17.812 11.359 5.633 1 98.88 117 ALA A CA 1
ATOM 868 C C . ALA A 1 117 ? 19.281 11.656 5.953 1 98.88 117 ALA A C 1
ATOM 870 O O . ALA A 1 117 ? 20.047 12.062 5.074 1 98.88 117 ALA A O 1
ATOM 871 N N . SER A 1 118 ? 19.609 11.477 7.215 1 98.69 118 SER A N 1
ATOM 872 C CA . SER A 1 118 ? 21 11.703 7.637 1 98.69 118 SER A CA 1
ATOM 873 C C . SER A 1 118 ? 21.953 10.742 6.938 1 98.69 118 SER A C 1
ATOM 875 O O . SER A 1 118 ? 23 11.156 6.438 1 98.69 118 SER A O 1
ATOM 877 N N . GLN A 1 119 ? 21.594 9.477 6.801 1 98.75 119 GLN A N 1
ATOM 878 C CA . GLN A 1 119 ? 22.453 8.453 6.211 1 98.75 119 GLN A CA 1
ATOM 879 C C . GLN A 1 119 ? 22.594 8.656 4.703 1 98.75 119 GLN A C 1
ATOM 881 O O . GLN A 1 119 ? 23.625 8.344 4.121 1 98.75 119 GLN A O 1
ATOM 886 N N . LEU A 1 120 ? 21.578 9.289 4.113 1 98.75 120 LEU A N 1
ATOM 887 C CA . LEU A 1 120 ? 21.547 9.406 2.658 1 98.75 120 LEU A CA 1
ATOM 888 C C . LEU A 1 120 ? 21.844 10.836 2.223 1 98.75 120 LEU A C 1
ATOM 890 O O . LEU A 1 120 ? 21.891 11.125 1.025 1 98.75 120 LEU A O 1
ATOM 894 N N . GLY A 1 121 ? 21.969 11.758 3.18 1 98.06 121 GLY A N 1
ATOM 895 C CA . GLY A 1 121 ? 22.281 13.141 2.875 1 98.06 121 GLY A CA 1
ATOM 896 C C . GLY A 1 121 ? 21.125 13.891 2.232 1 98.06 121 GLY A C 1
ATOM 897 O O . GLY A 1 121 ? 21.328 14.734 1.356 1 98.06 121 GLY A O 1
ATOM 898 N N . ILE A 1 122 ? 19.906 13.531 2.641 1 98.38 122 ILE A N 1
ATOM 899 C CA . ILE A 1 122 ? 18.734 14.172 2.074 1 98.38 122 ILE A CA 1
ATOM 900 C C . ILE A 1 122 ? 18.328 15.367 2.938 1 98.38 122 ILE A C 1
ATOM 902 O O . ILE A 1 122 ? 17.969 15.203 4.105 1 98.38 122 ILE A O 1
ATOM 906 N N . PRO A 1 123 ? 18.344 16.609 2.391 1 98.31 123 PRO A N 1
ATOM 907 C CA . PRO A 1 123 ? 17.828 17.734 3.168 1 98.31 123 PRO A CA 1
ATOM 908 C C . PRO A 1 123 ? 16.328 17.641 3.439 1 98.31 123 PRO A C 1
ATOM 910 O O . PRO A 1 123 ? 15.586 17.062 2.635 1 98.31 123 PRO A O 1
ATOM 913 N N . LEU A 1 124 ? 15.898 18.156 4.582 1 98.69 124 LEU A N 1
ATOM 914 C CA . LEU A 1 124 ? 14.5 18.062 5.008 1 98.69 124 LEU A CA 1
ATOM 915 C C . LEU A 1 124 ? 13.953 19.438 5.379 1 98.69 124 LEU A C 1
ATOM 917 O O . LEU A 1 124 ? 14.688 20.281 5.895 1 98.69 124 LEU A O 1
ATOM 921 N N . PRO A 1 125 ? 12.703 19.672 5.172 1 98.69 125 PRO A N 1
ATOM 922 C CA . PRO A 1 125 ? 12.078 20.891 5.68 1 98.69 125 PRO A CA 1
ATOM 923 C C . PRO A 1 125 ? 11.781 20.828 7.176 1 98.69 125 PRO A C 1
ATOM 925 O O . PRO A 1 125 ? 11.656 19.734 7.738 1 98.69 125 PRO A O 1
ATOM 928 N N . ASN A 1 126 ? 11.609 21.969 7.801 1 98.62 126 ASN A N 1
ATOM 929 C CA . ASN A 1 126 ? 11.234 22.047 9.203 1 98.62 126 ASN A CA 1
ATOM 930 C C . ASN A 1 126 ? 9.852 22.672 9.383 1 98.62 126 ASN A C 1
ATOM 932 O O . ASN A 1 126 ? 9.398 22.891 10.508 1 98.62 126 ASN A O 1
ATOM 936 N N . GLN A 1 127 ? 9.211 23 8.195 1 98.12 127 GLN A N 1
ATOM 937 C CA . GLN A 1 127 ? 7.863 23.562 8.219 1 98.12 127 GLN A CA 1
ATOM 938 C C . GLN A 1 127 ? 6.953 22.844 7.219 1 98.12 127 GLN A C 1
ATOM 940 O O . GLN A 1 127 ? 7.418 22.359 6.188 1 98.12 127 GLN A O 1
ATOM 945 N N . PRO A 1 128 ? 5.668 22.75 7.559 1 98.5 128 PRO A N 1
ATOM 946 C CA . PRO A 1 128 ? 4.742 22.25 6.543 1 98.5 128 PRO A CA 1
ATOM 947 C C . PRO A 1 128 ? 4.691 23.125 5.297 1 98.5 128 PRO A C 1
ATOM 949 O O . PRO A 1 128 ? 5.148 24.281 5.328 1 98.5 128 PRO A O 1
ATOM 952 N N . ASN A 1 129 ? 4.203 22.562 4.258 1 98.12 129 ASN A N 1
ATOM 953 C CA . ASN A 1 129 ? 4 23.406 3.078 1 98.12 129 ASN A CA 1
ATOM 954 C C . ASN A 1 129 ? 2.74 24.25 3.203 1 98.12 129 ASN A C 1
ATOM 956 O O . ASN A 1 129 ? 2.027 24.172 4.207 1 98.12 129 ASN A O 1
ATOM 960 N N . ASP A 1 130 ? 2.457 25.109 2.248 1 98 130 ASP A N 1
ATOM 961 C CA . ASP A 1 130 ? 1.389 26.094 2.35 1 98 130 ASP A CA 1
ATOM 962 C C . ASP A 1 130 ? 0.024 25.422 2.469 1 98 130 ASP A C 1
ATOM 964 O O . ASP A 1 130 ? -0.828 25.859 3.244 1 98 130 ASP A O 1
ATOM 968 N N . GLN A 1 131 ? -0.219 24.391 1.755 1 98.06 131 GLN A N 1
ATOM 969 C CA . GLN A 1 131 ? -1.485 23.672 1.828 1 98.06 131 GLN A CA 1
ATOM 970 C C . GLN A 1 131 ? -1.688 23.062 3.209 1 98.06 131 GLN A C 1
ATOM 972 O O . GLN A 1 131 ? -2.785 23.125 3.768 1 98.06 131 GLN A O 1
ATOM 977 N N . GLN A 1 132 ? -0.69 22.484 3.717 1 98.56 132 GLN A N 1
ATOM 978 C CA . GLN A 1 132 ? -0.731 21.859 5.031 1 98.56 132 GLN A CA 1
ATOM 979 C C . GLN A 1 132 ? -0.957 22.891 6.133 1 98.56 132 GLN A C 1
ATOM 981 O O . GLN A 1 132 ? -1.69 22.625 7.09 1 98.56 132 GLN A O 1
ATOM 986 N N . ARG A 1 133 ? -0.368 24.031 5.996 1 98.5 133 ARG A N 1
ATOM 987 C CA . ARG A 1 133 ? -0.624 25.125 6.934 1 98.5 133 ARG A CA 1
ATOM 988 C C . ARG A 1 133 ? -2.082 25.562 6.871 1 98.5 133 ARG A C 1
ATOM 990 O O . ARG A 1 133 ? -2.689 25.859 7.902 1 98.5 133 ARG A O 1
ATOM 997 N N . GLN A 1 134 ? -2.562 25.609 5.672 1 98.38 134 GLN A N 1
ATOM 998 C CA . GLN A 1 134 ? -3.967 25.969 5.508 1 98.38 134 GLN A CA 1
ATOM 999 C C . GLN A 1 134 ? -4.879 24.922 6.148 1 98.38 134 GLN A C 1
ATOM 1001 O O . GLN A 1 134 ? -5.895 25.266 6.758 1 98.38 134 GLN A O 1
ATOM 1006 N N . TRP A 1 135 ? -4.547 23.656 6.02 1 98.62 135 TRP A N 1
ATOM 1007 C CA . TRP A 1 135 ? -5.324 22.594 6.664 1 98.62 135 TRP A CA 1
ATOM 1008 C C . TRP A 1 135 ? -5.289 22.75 8.18 1 98.62 135 TRP A C 1
ATOM 1010 O O . TRP A 1 135 ? -6.32 22.609 8.844 1 98.62 135 TRP A O 1
ATOM 1020 N N . LEU A 1 136 ? -4.121 23.016 8.711 1 98.81 136 LEU A N 1
ATOM 1021 C CA . LEU A 1 136 ? -4.012 23.234 10.148 1 98.81 136 LEU A CA 1
ATOM 1022 C C . LEU A 1 136 ? -4.852 24.438 10.586 1 98.81 136 LEU A C 1
ATOM 1024 O O . LEU A 1 136 ? -5.52 24.391 11.617 1 98.81 136 LEU A O 1
ATOM 1028 N N . ALA A 1 137 ? -4.824 25.5 9.812 1 98.81 137 ALA A N 1
ATOM 1029 C CA . ALA A 1 137 ? -5.625 26.688 10.125 1 98.81 137 ALA A CA 1
ATOM 1030 C C . ALA A 1 137 ? -7.113 26.359 10.133 1 98.81 137 ALA A C 1
ATOM 1032 O O . ALA A 1 137 ? -7.855 26.812 11 1 98.81 137 ALA A O 1
ATOM 1033 N N . THR A 1 138 ? -7.492 25.594 9.148 1 98.81 138 THR A N 1
ATOM 1034 C CA . THR A 1 138 ? -8.883 25.141 9.07 1 98.81 138 THR A CA 1
ATOM 1035 C C . THR A 1 138 ? -9.273 24.391 10.328 1 98.81 138 THR A C 1
ATOM 1037 O O . THR A 1 138 ? -10.336 24.641 10.906 1 98.81 138 THR A O 1
ATOM 1040 N N . LEU A 1 139 ? -8.453 23.5 10.805 1 98.88 139 LEU A N 1
ATOM 1041 C CA . LEU A 1 139 ? -8.742 22.688 11.992 1 98.88 139 LEU A CA 1
ATOM 1042 C C . LEU A 1 139 ? -8.742 23.562 13.242 1 98.88 139 LEU A C 1
ATOM 1044 O O . LEU A 1 139 ? -9.57 23.375 14.133 1 98.88 139 LEU A O 1
ATOM 1048 N N . ARG A 1 140 ? -7.832 24.5 13.336 1 98.69 140 ARG A N 1
ATOM 1049 C CA . ARG A 1 140 ? -7.746 25.391 14.492 1 98.69 140 ARG A CA 1
ATOM 1050 C C . ARG A 1 140 ? -8.992 26.25 14.609 1 98.69 140 ARG A C 1
ATOM 1052 O O . ARG A 1 140 ? -9.406 26.609 15.719 1 98.69 140 ARG A O 1
ATOM 1059 N N . ALA A 1 141 ? -9.609 26.531 13.492 1 98.62 141 ALA A N 1
ATOM 1060 C CA . ALA A 1 141 ? -10.766 27.422 13.461 1 98.62 141 ALA A CA 1
ATOM 1061 C C . ALA A 1 141 ? -12.055 26.672 13.781 1 98.62 141 ALA A C 1
ATOM 1063 O O . ALA A 1 141 ? -13.062 27.266 14.148 1 98.62 141 ALA A O 1
ATOM 1064 N N . ALA A 1 142 ? -12.031 25.344 13.594 1 98.44 142 ALA A N 1
ATOM 1065 C CA . ALA A 1 142 ? -13.234 24.531 13.75 1 98.44 142 ALA A CA 1
ATOM 1066 C C . ALA A 1 142 ? -13.414 24.094 15.203 1 98.44 142 ALA A C 1
ATOM 1068 O O . ALA A 1 142 ? -12.438 24.016 15.953 1 98.44 142 ALA A O 1
ATOM 1069 N N . ARG A 1 143 ? -14.719 23.828 15.602 1 98.06 143 ARG A N 1
ATOM 1070 C CA . ARG A 1 143 ? -15.055 23.344 16.938 1 98.06 143 ARG A CA 1
ATOM 1071 C C . ARG A 1 143 ? -16.156 22.297 16.875 1 98.06 143 ARG A C 1
ATOM 1073 O O . ARG A 1 143 ? -16.875 22.203 15.875 1 98.06 143 ARG A O 1
ATOM 1080 N N . GLY A 1 144 ? -16.25 21.516 17.938 1 97.94 144 GLY A N 1
ATOM 1081 C CA . GLY A 1 144 ? -17.312 20.547 18.047 1 97.94 144 GLY A CA 1
ATOM 1082 C C . GLY A 1 144 ? -17.344 19.562 16.891 1 97.94 144 GLY A C 1
ATOM 1083 O O . GLY A 1 144 ? -16.297 19.094 16.438 1 97.94 144 GLY A O 1
ATOM 1084 N N . GLN A 1 145 ? -18.438 19.25 16.375 1 98.38 145 GLN A N 1
ATOM 1085 C CA . GLN A 1 145 ? -18.609 18.234 15.344 1 98.38 145 GLN A CA 1
ATOM 1086 C C . GLN A 1 145 ? -18.016 18.719 14.016 1 98.38 145 GLN A C 1
ATOM 1088 O O . GLN A 1 145 ? -17.562 17.906 13.211 1 98.38 145 GLN A O 1
ATOM 1093 N N . GLU A 1 146 ? -18.078 19.984 13.867 1 98.56 146 GLU A N 1
ATOM 1094 C CA . GLU A 1 146 ? -17.438 20.5 12.664 1 98.56 146 GLU A CA 1
ATOM 1095 C C . GLU A 1 146 ? -15.945 20.188 12.648 1 98.56 146 GLU A C 1
ATOM 1097 O O . GLU A 1 146 ? -15.391 19.828 11.609 1 98.56 146 GLU A O 1
ATOM 1102 N N . PHE A 1 147 ? -15.32 20.328 13.852 1 98.88 147 PHE A N 1
ATOM 1103 C CA . PHE A 1 147 ? -13.922 19.922 13.961 1 98.88 147 PHE A CA 1
ATOM 1104 C C . PHE A 1 147 ? -13.758 18.453 13.594 1 98.88 147 PHE A C 1
ATOM 1106 O O . PHE A 1 147 ? -12.883 18.094 12.805 1 98.88 147 PHE A O 1
ATOM 1113 N N . ASP A 1 148 ? -14.609 17.625 14.156 1 98.94 148 ASP A N 1
ATOM 1114 C CA . ASP A 1 148 ? -14.5 16.188 13.969 1 98.94 148 ASP A CA 1
ATOM 1115 C C . ASP A 1 148 ? -14.594 15.82 12.492 1 98.94 148 ASP A C 1
ATOM 1117 O O . ASP A 1 148 ? -13.812 15.016 11.992 1 98.94 148 ASP A O 1
ATOM 1121 N N . ARG A 1 149 ? -15.508 16.469 11.828 1 98.81 149 ARG A N 1
ATOM 1122 C CA . ARG A 1 149 ? -15.727 16.172 10.414 1 98.81 149 ARG A CA 1
ATOM 1123 C C . ARG A 1 149 ? -14.555 16.641 9.562 1 98.81 149 ARG A C 1
ATOM 1125 O O . ARG A 1 149 ? -14.047 15.891 8.719 1 98.81 149 ARG A O 1
ATOM 1132 N N . ARG A 1 150 ? -14.117 17.859 9.789 1 98.81 150 ARG A N 1
ATOM 1133 C CA . ARG A 1 150 ? -13.008 18.391 9.016 1 98.81 150 ARG A CA 1
ATOM 1134 C C . ARG A 1 150 ? -11.727 17.594 9.266 1 98.81 150 ARG A C 1
ATOM 1136 O O . ARG A 1 150 ? -10.961 17.328 8.336 1 98.81 150 ARG A O 1
ATOM 1143 N N . PHE A 1 151 ? -11.547 17.25 10.531 1 98.94 151 PHE A N 1
ATOM 1144 C CA . PHE A 1 151 ? -10.398 16.453 10.922 1 98.94 151 PHE A CA 1
ATOM 1145 C C . PHE A 1 151 ? -10.375 15.133 10.172 1 98.94 151 PHE A C 1
ATOM 1147 O O . PHE A 1 151 ? -9.391 14.812 9.5 1 98.94 151 PHE A O 1
ATOM 1154 N N . ALA A 1 152 ? -11.438 14.406 10.195 1 98.94 152 ALA A N 1
ATOM 1155 C CA . ALA A 1 152 ? -11.516 13.102 9.547 1 98.94 152 ALA A CA 1
ATOM 1156 C C . ALA A 1 152 ? -11.352 13.227 8.039 1 98.94 152 ALA A C 1
ATOM 1158 O O . ALA A 1 152 ? -10.594 12.469 7.418 1 98.94 152 ALA A O 1
ATOM 1159 N N . ASP A 1 153 ? -11.977 14.219 7.477 1 98.25 153 ASP A N 1
ATOM 1160 C CA . ASP A 1 153 ? -11.992 14.367 6.023 1 98.25 153 ASP A CA 1
ATOM 1161 C C . ASP A 1 153 ? -10.602 14.734 5.496 1 98.25 153 ASP A C 1
ATOM 1163 O O . ASP A 1 153 ? -10.086 14.086 4.586 1 98.25 153 ASP A O 1
ATOM 1167 N N . ILE A 1 154 ? -10.047 15.711 6.074 1 98.69 154 ILE A N 1
ATOM 1168 C CA . ILE A 1 154 ? -8.773 16.234 5.59 1 98.69 154 ILE A CA 1
ATOM 1169 C C . ILE A 1 154 ? -7.676 15.18 5.773 1 98.69 154 ILE A C 1
ATOM 1171 O O . ILE A 1 154 ? -6.93 14.891 4.84 1 98.69 154 ILE A O 1
ATOM 1175 N N . LEU A 1 155 ? -7.625 14.594 6.965 1 98.94 155 LEU A N 1
ATOM 1176 C CA . LEU A 1 155 ? -6.547 13.656 7.262 1 98.94 155 LEU A CA 1
ATOM 1177 C C . LEU A 1 155 ? -6.734 12.352 6.496 1 98.94 155 LEU A C 1
ATOM 1179 O O . LEU A 1 155 ? -5.766 11.758 6.027 1 98.94 155 LEU A O 1
ATOM 1183 N N . ARG A 1 156 ? -7.949 11.875 6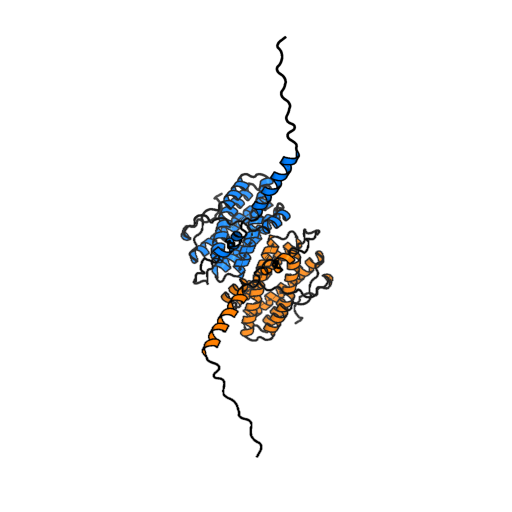.352 1 98.94 156 ARG A N 1
ATOM 1184 C CA . ARG A 1 156 ? -8.18 10.633 5.621 1 98.94 156 ARG A CA 1
ATOM 1185 C C . ARG A 1 156 ? -7.812 10.789 4.148 1 98.94 156 ARG A C 1
ATOM 1187 O O . ARG A 1 156 ? -7.242 9.875 3.547 1 98.94 156 ARG A O 1
ATOM 1194 N N . LEU A 1 157 ? -8.133 11.93 3.541 1 98.69 157 LEU A N 1
ATOM 1195 C CA . LEU A 1 157 ? -7.746 12.18 2.156 1 98.69 157 LEU A CA 1
ATOM 1196 C C . LEU A 1 157 ? -6.227 12.18 2.008 1 98.69 157 LEU A C 1
ATOM 1198 O O . LEU A 1 157 ? -5.684 11.516 1.123 1 98.69 157 LEU A O 1
ATOM 1202 N N . ALA A 1 158 ? -5.578 12.914 2.859 1 98.5 158 ALA A N 1
ATOM 1203 C CA . ALA A 1 158 ? -4.121 13.008 2.812 1 98.5 158 ALA A CA 1
ATOM 1204 C C . ALA A 1 158 ? -3.475 11.633 2.957 1 98.5 158 ALA A C 1
ATOM 1206 O O . ALA A 1 158 ? -2.547 11.297 2.217 1 98.5 158 ALA A O 1
ATOM 1207 N N . HIS A 1 159 ? -3.996 10.812 3.881 1 98.88 159 HIS A N 1
ATOM 1208 C CA . HIS A 1 159 ? -3.422 9.484 4.102 1 98.88 159 HIS A CA 1
ATOM 1209 C C . HIS A 1 159 ? -3.697 8.562 2.924 1 98.88 159 HIS A C 1
ATOM 1211 O O . HIS A 1 159 ? -2.871 7.707 2.592 1 98.88 159 HIS A O 1
ATOM 1217 N N . GLY A 1 160 ? -4.844 8.719 2.268 1 98.31 160 GLY A N 1
ATOM 1218 C CA . GLY A 1 160 ? -5.113 7.926 1.081 1 98.31 160 GLY A CA 1
ATOM 1219 C C . GLY A 1 160 ? -4.137 8.188 -0.05 1 98.31 160 GLY A C 1
ATOM 1220 O O . GLY A 1 160 ? -3.678 7.258 -0.71 1 98.31 160 GLY A O 1
ATOM 1221 N N . ARG A 1 161 ? -3.83 9.406 -0.212 1 97.06 161 ARG A N 1
ATOM 1222 C CA . ARG A 1 161 ? -2.893 9.789 -1.265 1 97.06 161 ARG A CA 1
ATOM 1223 C C . ARG A 1 161 ? -1.493 9.258 -0.969 1 97.06 161 ARG A C 1
ATOM 1225 O O . ARG A 1 161 ? -0.84 8.695 -1.847 1 97.06 161 ARG A O 1
ATOM 1232 N N . VAL A 1 162 ? -1.092 9.414 0.209 1 97.88 162 VAL A N 1
ATOM 1233 C CA . VAL A 1 162 ? 0.267 9.016 0.561 1 97.88 162 VAL A CA 1
ATOM 1234 C C . VAL A 1 162 ? 0.373 7.492 0.58 1 97.88 162 VAL A C 1
ATOM 1236 O O . VAL A 1 162 ? 1.428 6.934 0.274 1 97.88 162 VAL A O 1
ATOM 1239 N N . PHE A 1 163 ? -0.73 6.758 0.962 1 98.56 163 PHE A N 1
ATOM 1240 C CA . PHE A 1 163 ? -0.696 5.305 1.03 1 98.56 163 PHE A CA 1
ATOM 1241 C C . PHE A 1 163 ? -0.321 4.707 -0.321 1 98.56 163 PHE A C 1
ATOM 1243 O O . PHE A 1 163 ? 0.469 3.764 -0.391 1 98.56 163 PHE A O 1
ATOM 1250 N N . SER A 1 164 ? -0.791 5.305 -1.408 1 96.31 164 SER A N 1
ATOM 1251 C CA . SER A 1 164 ? -0.464 4.844 -2.754 1 96.31 164 SER A CA 1
ATOM 1252 C C . SER A 1 164 ? 1.002 5.102 -3.086 1 96.31 164 SER A C 1
ATOM 1254 O O . SER A 1 164 ? 1.665 4.254 -3.691 1 96.31 164 SER A O 1
ATOM 1256 N N . LEU A 1 165 ? 1.477 6.223 -2.723 1 96.62 165 LEU A N 1
ATOM 1257 C CA . LEU A 1 165 ? 2.887 6.527 -2.934 1 96.62 165 LEU A CA 1
ATOM 1258 C C . LEU A 1 165 ? 3.773 5.551 -2.17 1 96.62 165 LEU A C 1
ATOM 1260 O O . LEU A 1 165 ? 4.777 5.07 -2.701 1 96.62 165 LEU A O 1
ATOM 1264 N N . VAL A 1 166 ? 3.432 5.258 -0.916 1 98.88 166 VAL A N 1
ATOM 1265 C CA . VAL A 1 166 ? 4.191 4.328 -0.085 1 98.88 166 VAL A CA 1
ATOM 1266 C C . VAL A 1 166 ? 4.285 2.973 -0.781 1 98.88 166 VAL A C 1
ATOM 1268 O O . VAL A 1 166 ? 5.363 2.377 -0.845 1 98.88 166 VAL A O 1
ATOM 1271 N N . ALA A 1 167 ? 3.174 2.555 -1.298 1 98.69 167 ALA A N 1
ATOM 1272 C CA . ALA A 1 167 ? 3.145 1.253 -1.961 1 98.69 167 ALA A CA 1
ATOM 1273 C C . ALA A 1 167 ? 4.039 1.246 -3.195 1 98.69 167 ALA A C 1
ATOM 1275 O O . ALA A 1 167 ? 4.762 0.275 -3.441 1 98.69 167 ALA A O 1
ATOM 1276 N N . GLN A 1 168 ? 4.051 2.297 -3.922 1 97.31 168 GLN A N 1
ATOM 1277 C CA . GLN A 1 168 ? 4.879 2.398 -5.117 1 97.31 168 GLN A CA 1
ATOM 1278 C C . GLN A 1 168 ? 6.363 2.379 -4.758 1 97.31 168 GLN A C 1
ATOM 1280 O O . GLN A 1 168 ? 7.148 1.66 -5.383 1 97.31 168 GLN A O 1
ATOM 1285 N N . VAL A 1 169 ? 6.664 3.152 -3.785 1 98.69 169 VAL A N 1
ATOM 1286 C CA . VAL A 1 169 ? 8.055 3.221 -3.365 1 98.69 169 VAL A CA 1
ATOM 1287 C C . VAL A 1 169 ? 8.492 1.873 -2.793 1 98.69 169 VAL A C 1
ATOM 1289 O O . VAL A 1 169 ? 9.57 1.368 -3.129 1 98.69 169 VAL A O 1
ATOM 1292 N N . ARG A 1 170 ? 7.617 1.259 -1.953 1 98.88 170 ARG A N 1
ATOM 1293 C CA . ARG A 1 170 ? 7.973 -0.028 -1.362 1 98.88 170 ARG A CA 1
ATOM 1294 C C . ARG A 1 170 ? 8.164 -1.09 -2.439 1 98.88 170 ARG A C 1
ATOM 1296 O O . ARG A 1 170 ? 9.016 -1.972 -2.303 1 98.88 170 ARG A O 1
ATOM 1303 N N . ALA A 1 171 ? 7.426 -0.963 -3.5 1 98.25 171 ALA A N 1
ATOM 1304 C CA . ALA A 1 171 ? 7.504 -1.942 -4.582 1 98.25 171 ALA A CA 1
ATOM 1305 C C . ALA A 1 171 ? 8.758 -1.732 -5.422 1 98.25 171 ALA A C 1
ATOM 1307 O O . ALA A 1 171 ? 9.375 -2.697 -5.879 1 98.25 171 ALA A O 1
ATOM 1308 N N . GLY A 1 172 ? 9.219 -0.476 -5.559 1 97.94 172 GLY A N 1
ATOM 1309 C CA . GLY A 1 172 ? 10.133 -0.24 -6.668 1 97.94 172 GLY A CA 1
ATOM 1310 C C . GLY A 1 172 ? 11.5 0.233 -6.223 1 97.94 172 GLY A C 1
ATOM 1311 O O . GLY A 1 172 ? 12.445 0.246 -7.016 1 97.94 172 GLY A O 1
ATOM 1312 N N . THR A 1 173 ? 11.664 0.652 -4.957 1 98.5 173 THR A N 1
ATOM 1313 C CA . THR A 1 173 ? 12.93 1.248 -4.535 1 98.5 173 THR A CA 1
ATOM 1314 C C . THR A 1 173 ? 14.062 0.226 -4.602 1 98.5 173 THR A C 1
ATOM 1316 O O . THR A 1 173 ? 13.859 -0.95 -4.293 1 98.5 173 THR A O 1
ATOM 1319 N N . GLN A 1 174 ? 15.219 0.702 -4.977 1 98.38 174 GLN A N 1
ATOM 1320 C CA . GLN A 1 174 ? 16.422 -0.11 -4.992 1 98.38 174 GLN A CA 1
ATOM 1321 C C . GLN A 1 174 ? 17.281 0.151 -3.756 1 98.38 174 GLN A C 1
ATOM 1323 O O . GLN A 1 174 ? 18.328 -0.481 -3.57 1 98.38 174 GLN A O 1
ATOM 1328 N N . ASN A 1 175 ? 16.859 1.107 -2.912 1 98.81 175 ASN A N 1
ATOM 1329 C CA . ASN A 1 175 ? 17.609 1.533 -1.74 1 98.81 175 ASN A CA 1
ATOM 1330 C C . ASN A 1 175 ? 17.078 0.878 -0.466 1 98.81 175 ASN A C 1
ATOM 1332 O O . ASN A 1 175 ? 15.906 1.019 -0.13 1 98.81 175 ASN A O 1
ATOM 1336 N N . SER A 1 176 ? 17.938 0.191 0.265 1 98.75 176 SER A N 1
ATOM 1337 C CA . SER A 1 176 ? 17.5 -0.64 1.38 1 98.75 176 SER A CA 1
ATOM 1338 C C . SER A 1 176 ? 17.016 0.214 2.549 1 98.75 176 SER A C 1
ATOM 1340 O O . SER A 1 176 ? 16.125 -0.193 3.297 1 98.75 176 SER A O 1
ATOM 1342 N N . LEU A 1 177 ? 17.547 1.434 2.748 1 98.94 177 LEU A N 1
ATOM 1343 C CA . LEU A 1 177 ? 17.062 2.314 3.812 1 98.94 177 LEU A CA 1
ATOM 1344 C C . LEU A 1 177 ? 15.68 2.85 3.496 1 98.94 177 LEU A C 1
ATOM 1346 O O . LEU A 1 177 ? 14.812 2.908 4.375 1 98.94 177 LEU A O 1
ATOM 1350 N N . VAL A 1 178 ? 15.492 3.195 2.211 1 98.94 178 VAL A N 1
ATOM 1351 C CA . VAL A 1 178 ? 14.188 3.686 1.775 1 98.94 178 VAL A CA 1
ATOM 1352 C C . VAL A 1 178 ? 13.156 2.562 1.869 1 98.94 178 VAL A C 1
ATOM 1354 O O . VAL A 1 178 ? 12.008 2.797 2.242 1 98.94 178 VAL A O 1
ATOM 1357 N N . ARG A 1 179 ? 13.57 1.378 1.558 1 98.94 179 ARG A N 1
ATOM 1358 C CA . ARG A 1 179 ? 12.695 0.216 1.651 1 98.94 179 ARG A CA 1
ATOM 1359 C C . ARG A 1 179 ? 12.195 0.021 3.078 1 98.94 179 ARG A C 1
ATOM 1361 O O . ARG A 1 179 ? 11 -0.183 3.303 1 98.94 179 ARG A O 1
ATOM 1368 N N . ASP A 1 180 ? 13.07 0.11 4.035 1 98.88 180 ASP A N 1
ATOM 1369 C CA . ASP A 1 180 ? 12.711 -0.065 5.441 1 98.88 180 ASP A CA 1
ATOM 1370 C C . ASP A 1 180 ? 11.789 1.056 5.914 1 98.88 180 ASP A C 1
ATOM 1372 O O . ASP A 1 180 ? 10.836 0.811 6.664 1 98.88 180 ASP A O 1
ATOM 1376 N N . LEU A 1 181 ? 12.07 2.256 5.48 1 98.94 181 LEU A N 1
ATOM 1377 C CA . LEU A 1 181 ? 11.211 3.381 5.816 1 98.94 181 LEU A CA 1
ATOM 1378 C C . LEU A 1 181 ? 9.82 3.195 5.223 1 98.94 181 LEU A C 1
ATOM 1380 O O . LEU A 1 181 ? 8.812 3.523 5.863 1 98.94 181 LEU A O 1
ATOM 1384 N N . ALA A 1 182 ? 9.766 2.66 4 1 98.94 182 ALA A N 1
ATOM 1385 C CA . ALA A 1 182 ? 8.484 2.428 3.348 1 98.94 182 ALA A CA 1
ATOM 1386 C C . ALA A 1 182 ? 7.672 1.373 4.094 1 98.94 182 ALA A C 1
ATOM 1388 O O . ALA A 1 182 ? 6.441 1.454 4.152 1 98.94 182 ALA A O 1
ATOM 1389 N N . ASP A 1 183 ? 8.344 0.358 4.66 1 98.88 183 ASP A N 1
ATOM 1390 C CA . ASP A 1 183 ? 7.656 -0.626 5.484 1 98.88 183 ASP A CA 1
ATOM 1391 C C . ASP A 1 183 ? 7.004 0.034 6.699 1 98.88 183 ASP A C 1
ATOM 1393 O O . ASP A 1 183 ? 5.832 -0.204 6.988 1 98.88 183 ASP A O 1
ATOM 1397 N N . ASP A 1 184 ? 7.742 0.896 7.367 1 98.88 184 ASP A N 1
ATOM 1398 C CA . ASP A 1 184 ? 7.219 1.589 8.539 1 98.88 184 ASP A CA 1
ATOM 1399 C C . ASP A 1 184 ? 6.098 2.549 8.156 1 98.88 184 ASP A C 1
ATOM 1401 O O . ASP A 1 184 ? 5.094 2.656 8.867 1 98.88 184 ASP A O 1
ATOM 1405 N N . ALA A 1 185 ? 6.312 3.217 7.043 1 98.94 185 ALA A N 1
ATOM 1406 C CA . ALA A 1 185 ? 5.281 4.141 6.57 1 98.94 185 ALA A CA 1
ATOM 1407 C C . ALA A 1 185 ? 3.998 3.395 6.223 1 98.94 185 ALA A C 1
ATOM 1409 O O . ALA A 1 185 ? 2.898 3.861 6.531 1 98.94 185 ALA A O 1
ATOM 1410 N N . ASN A 1 186 ? 4.121 2.25 5.551 1 98.88 186 ASN A N 1
ATOM 1411 C CA . ASN A 1 186 ? 2.947 1.451 5.215 1 98.88 186 ASN A CA 1
ATOM 1412 C C . ASN A 1 186 ? 2.137 1.097 6.461 1 98.88 186 ASN A C 1
ATOM 1414 O O . ASN A 1 186 ? 0.915 1.254 6.473 1 98.88 186 ASN A O 1
ATOM 1418 N N . ALA A 1 187 ? 2.816 0.647 7.496 1 98.81 187 ALA A N 1
ATOM 1419 C CA . ALA A 1 187 ? 2.15 0.257 8.734 1 98.81 187 ALA A CA 1
ATOM 1420 C C . ALA A 1 187 ? 1.5 1.461 9.414 1 98.81 187 ALA A C 1
ATOM 1422 O O . ALA A 1 187 ? 0.342 1.396 9.828 1 98.81 187 ALA A O 1
ATOM 1423 N N . THR A 1 188 ? 2.199 2.537 9.492 1 98.94 188 THR A N 1
ATOM 1424 C CA . THR A 1 188 ? 1.726 3.727 10.188 1 98.94 188 THR A CA 1
ATOM 1425 C C . THR A 1 188 ? 0.546 4.355 9.453 1 98.94 188 THR A C 1
ATOM 1427 O O . THR A 1 188 ? -0.47 4.688 10.07 1 98.94 188 THR A O 1
ATOM 1430 N N . VAL A 1 189 ? 0.659 4.492 8.117 1 98.94 189 VAL A N 1
ATOM 1431 C CA . VAL A 1 189 ? -0.387 5.137 7.332 1 98.94 189 VAL A CA 1
ATOM 1432 C C . VAL A 1 189 ? -1.663 4.301 7.387 1 98.94 189 VAL A C 1
ATOM 1434 O O . VAL A 1 189 ? -2.762 4.84 7.535 1 98.94 189 VAL A O 1
ATOM 1437 N N . LEU A 1 190 ? -1.527 2.99 7.312 1 98.88 190 LEU A N 1
ATOM 1438 C CA . LEU A 1 190 ? -2.715 2.145 7.383 1 98.88 190 LEU A CA 1
ATOM 1439 C C . LEU A 1 190 ? -3.363 2.232 8.758 1 98.88 190 LEU A C 1
ATOM 1441 O O . LEU A 1 190 ? -4.59 2.277 8.867 1 98.88 190 LEU A O 1
ATOM 1445 N N . ASP A 1 191 ? -2.545 2.248 9.82 1 98.88 191 ASP A N 1
ATOM 1446 C CA . ASP A 1 191 ? -3.08 2.455 11.164 1 98.88 191 ASP A CA 1
ATOM 1447 C C . ASP A 1 191 ? -3.879 3.752 11.242 1 98.88 191 ASP A C 1
ATOM 1449 O O . ASP A 1 191 ? -4.996 3.77 11.766 1 98.88 191 ASP A O 1
ATOM 1453 N N . HIS A 1 192 ? -3.352 4.801 10.703 1 99 192 HIS A N 1
ATOM 1454 C CA . HIS A 1 192 ? -4.016 6.102 10.742 1 99 192 HIS A CA 1
ATOM 1455 C C . HIS A 1 192 ? -5.297 6.09 9.922 1 99 192 HIS A C 1
ATOM 1457 O O . HIS A 1 192 ? -6.316 6.641 10.344 1 99 192 HIS A O 1
ATOM 1463 N N . ILE A 1 193 ? -5.246 5.453 8.758 1 98.94 193 ILE A N 1
ATOM 1464 C CA . ILE A 1 193 ? -6.449 5.312 7.945 1 98.94 193 ILE A CA 1
ATOM 1465 C C . ILE A 1 193 ? -7.547 4.629 8.758 1 98.94 193 ILE A C 1
ATOM 1467 O O . ILE A 1 193 ? -8.688 5.098 8.789 1 98.94 193 ILE A O 1
ATOM 1471 N N . LYS A 1 194 ? -7.203 3.615 9.453 1 98.88 194 LYS A N 1
ATOM 1472 C CA . LYS A 1 194 ? -8.195 2.824 10.18 1 98.88 194 LYS A CA 1
ATOM 1473 C C . LYS A 1 194 ? -8.789 3.615 11.336 1 98.88 194 LYS A C 1
ATOM 1475 O O . LYS A 1 194 ? -10.008 3.6 11.547 1 98.88 194 LYS A O 1
ATOM 1480 N N . VAL A 1 195 ? -7.984 4.348 12.094 1 98.94 195 VAL A N 1
ATOM 1481 C CA . VAL A 1 195 ? -8.516 5.07 13.242 1 98.94 195 VAL A CA 1
ATOM 1482 C C . VAL A 1 195 ? -9.305 6.289 12.758 1 98.94 195 VAL A C 1
ATOM 1484 O O . VAL A 1 195 ? -10.289 6.688 13.391 1 98.94 195 VAL A O 1
ATOM 1487 N N . LEU A 1 196 ? -8.938 6.887 11.625 1 98.94 196 LEU A N 1
ATOM 1488 C CA . LEU A 1 196 ? -9.727 7.977 11.07 1 98.94 196 LEU A CA 1
ATOM 1489 C C . LEU A 1 196 ? -11.086 7.473 10.594 1 98.94 196 LEU A C 1
ATOM 1491 O O . LEU A 1 196 ? -12.102 8.133 10.805 1 98.94 196 LEU A O 1
ATOM 1495 N N . GLU A 1 197 ? -11.117 6.32 10.016 1 98.88 197 GLU A N 1
ATOM 1496 C CA . GLU A 1 197 ? -12.375 5.715 9.609 1 98.88 197 GLU A CA 1
ATOM 1497 C C . GLU A 1 197 ? -13.242 5.363 10.82 1 98.88 197 GLU A C 1
ATOM 1499 O O . GLU A 1 197 ? -14.461 5.504 10.781 1 98.88 197 GLU A O 1
ATOM 1504 N N . ALA A 1 198 ? -12.617 5.02 11.922 1 98.75 198 ALA A N 1
ATOM 1505 C CA . ALA A 1 198 ? -13.312 4.625 13.141 1 98.75 198 ALA A CA 1
ATOM 1506 C C . ALA A 1 198 ? -13.984 5.824 13.797 1 98.75 198 ALA A C 1
ATOM 1508 O O . ALA A 1 198 ? -14.828 5.66 14.688 1 98.75 198 ALA A O 1
ATOM 1509 N N . THR A 1 199 ? -13.664 7.016 13.367 1 98.81 199 THR A N 1
ATOM 1510 C CA . THR A 1 199 ? -14.312 8.195 13.922 1 98.81 199 THR A CA 1
ATOM 1511 C C . THR A 1 199 ? -15.781 8.25 13.508 1 98.81 199 THR A C 1
ATOM 1513 O O . THR A 1 199 ? -16.594 8.906 14.156 1 98.81 199 THR A O 1
ATOM 1516 N N . GLY A 1 200 ? -16.047 7.656 12.336 1 98.38 200 GLY A N 1
ATOM 1517 C CA . GLY A 1 200 ? -17.406 7.652 11.82 1 98.38 200 GLY A CA 1
ATOM 1518 C C . GLY A 1 200 ? -17.734 8.891 11.008 1 98.38 200 GLY A C 1
ATOM 1519 O O . GLY A 1 200 ? -18.859 9.031 10.508 1 98.38 200 GLY A O 1
ATOM 1520 N N . TYR A 1 201 ? -16.734 9.766 10.766 1 98.62 201 TYR A N 1
ATOM 1521 C CA . TYR A 1 201 ? -17.016 11.047 10.141 1 98.62 201 TYR A CA 1
ATOM 1522 C C . TYR A 1 201 ? -16.516 11.078 8.703 1 98.62 201 TYR A C 1
ATOM 1524 O O . TYR A 1 201 ? -16.75 12.055 7.98 1 98.62 201 TYR A O 1
ATOM 1532 N N . VAL A 1 202 ? -15.898 9.945 8.219 1 98.56 202 VAL A N 1
ATOM 1533 C CA . VAL A 1 202 ? -15.359 9.938 6.867 1 98.56 202 VAL A CA 1
ATOM 1534 C C . VAL A 1 202 ? -16.5 9.852 5.855 1 98.56 202 VAL A C 1
ATOM 1536 O O . VAL A 1 202 ? -17.344 8.961 5.945 1 98.56 202 VAL A O 1
ATOM 1539 N N . ASP A 1 203 ? -16.516 10.812 4.961 1 97.94 203 ASP A N 1
ATOM 1540 C CA . ASP A 1 203 ? -17.406 10.773 3.811 1 97.94 203 ASP A CA 1
ATOM 1541 C C . ASP A 1 203 ? -16.766 10.023 2.643 1 97.94 203 ASP A C 1
ATOM 1543 O O . ASP A 1 203 ? -16.078 10.625 1.825 1 97.94 203 ASP A O 1
ATOM 1547 N N . PHE A 1 204 ? -17.109 8.773 2.488 1 97.88 204 PHE A N 1
ATOM 1548 C CA . PHE A 1 204 ? -16.422 7.914 1.533 1 97.88 204 PHE A CA 1
ATOM 1549 C C . PHE A 1 204 ? -16.75 8.32 0.103 1 97.88 204 PHE A C 1
ATOM 1551 O O . PHE A 1 204 ? -15.93 8.141 -0.803 1 97.88 204 PHE A O 1
ATOM 1558 N N . SER A 1 205 ? -17.906 8.875 -0.124 1 96.5 205 SER A N 1
ATOM 1559 C CA . SER A 1 205 ? -18.25 9.352 -1.456 1 96.5 205 SER A CA 1
ATOM 1560 C C . SER A 1 205 ? -17.391 10.555 -1.851 1 96.5 205 SER A C 1
ATOM 1562 O O . SER A 1 205 ? -16.844 10.594 -2.953 1 96.5 205 SER A O 1
ATOM 1564 N N . ALA A 1 206 ? -17.281 11.5 -0.959 1 97.31 206 ALA A N 1
ATOM 1565 C CA . ALA A 1 206 ? -16.438 12.656 -1.22 1 97.31 206 ALA A CA 1
ATOM 1566 C C . ALA A 1 206 ? -14.969 12.25 -1.363 1 97.31 206 ALA A C 1
ATOM 1568 O O . ALA A 1 206 ? -14.258 12.766 -2.227 1 97.31 206 ALA A O 1
ATOM 1569 N N . LEU A 1 207 ? -14.609 11.305 -0.531 1 98.06 207 LEU A N 1
ATOM 1570 C CA . LEU A 1 207 ? -13.234 10.805 -0.563 1 98.06 207 LEU A CA 1
ATOM 1571 C C . LEU A 1 207 ? -12.914 10.203 -1.926 1 98.06 207 LEU A C 1
ATOM 1573 O O . LEU A 1 207 ? -11.875 10.516 -2.518 1 98.06 207 LEU A O 1
ATOM 1577 N N . ALA A 1 208 ? -13.766 9.344 -2.42 1 96.12 208 ALA A N 1
ATOM 1578 C CA . ALA A 1 208 ? -13.547 8.695 -3.711 1 96.12 208 ALA A CA 1
ATOM 1579 C C . ALA A 1 208 ? -13.43 9.734 -4.828 1 96.12 208 ALA A C 1
ATOM 1581 O O . ALA A 1 208 ? -12.57 9.609 -5.703 1 96.12 208 ALA A O 1
ATOM 1582 N N . ARG A 1 209 ? -14.219 10.734 -4.789 1 95.38 209 ARG A N 1
ATOM 1583 C CA . ARG A 1 209 ? -14.172 11.797 -5.785 1 95.38 209 ARG A CA 1
ATOM 1584 C C . ARG A 1 209 ? -12.859 12.562 -5.711 1 95.38 209 ARG A C 1
ATOM 1586 O O . ARG A 1 209 ? -12.234 12.836 -6.738 1 95.38 209 ARG A O 1
ATOM 1593 N N . ASP A 1 210 ? -12.484 12.891 -4.535 1 96.69 210 ASP A N 1
ATOM 1594 C CA . ASP A 1 210 ? -11.273 13.68 -4.348 1 96.69 210 ASP A CA 1
ATOM 1595 C C . ASP A 1 210 ? -10.031 12.883 -4.746 1 96.69 210 ASP A C 1
ATOM 1597 O O . ASP A 1 210 ? -9.078 13.438 -5.293 1 96.69 210 ASP A O 1
ATOM 1601 N N . LEU A 1 211 ? -10.086 11.586 -4.504 1 96.44 211 LEU A N 1
ATOM 1602 C CA . LEU A 1 211 ? -8.938 10.742 -4.832 1 96.44 211 LEU A CA 1
ATOM 1603 C C . LEU A 1 211 ? -8.852 10.516 -6.336 1 96.44 211 LEU A C 1
ATOM 1605 O O . LEU A 1 211 ? -7.781 10.188 -6.855 1 96.44 211 LEU A O 1
ATOM 1609 N N . ALA A 1 212 ? -9.898 10.664 -7.016 1 91.56 212 ALA A N 1
ATOM 1610 C CA . ALA A 1 212 ? -9.906 10.492 -8.469 1 91.56 212 ALA A CA 1
ATOM 1611 C C . ALA A 1 212 ? -9.305 11.703 -9.172 1 91.56 212 ALA A C 1
ATOM 1613 O O . ALA A 1 212 ? -8.977 11.641 -10.352 1 91.56 212 ALA A O 1
ATOM 1614 N N . THR A 1 213 ? -9.203 12.773 -8.453 1 91.69 213 THR A N 1
ATOM 1615 C CA . THR A 1 213 ? -8.57 13.984 -8.961 1 91.69 213 THR A CA 1
ATOM 1616 C C . THR A 1 213 ? -7.109 14.062 -8.523 1 91.69 213 THR A C 1
ATOM 1618 O O . THR A 1 213 ? -6.816 14.016 -7.324 1 91.69 213 THR A O 1
ATOM 1621 N N . PRO A 1 214 ? -6.234 14.148 -9.461 1 89.56 214 PRO A N 1
ATOM 1622 C CA . PRO A 1 214 ? -4.836 14.266 -9.047 1 89.56 214 PRO A CA 1
ATOM 1623 C C . PRO A 1 214 ? -4.582 15.484 -8.156 1 89.56 214 PRO A C 1
ATOM 1625 O O . PRO A 1 214 ? -5.172 16.547 -8.375 1 89.56 214 PRO A O 1
ATOM 1628 N N . PRO A 1 215 ? -3.768 15.242 -7.211 1 89.38 215 PRO A N 1
ATOM 1629 C CA . PRO A 1 215 ? -3.482 16.391 -6.348 1 89.38 215 PRO A CA 1
ATOM 1630 C C . 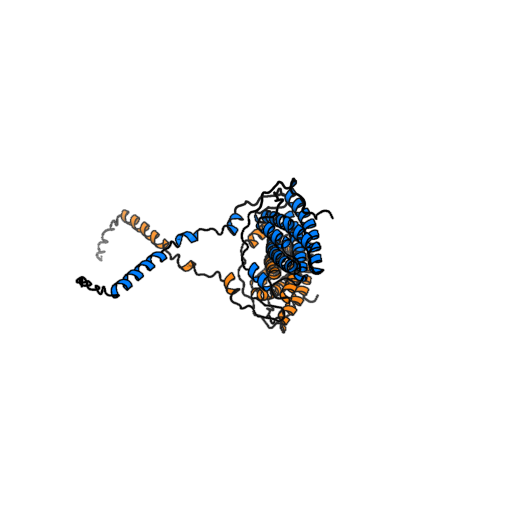PRO A 1 215 ? -2.697 17.484 -7.066 1 89.38 215 PRO A C 1
ATOM 1632 O O . PRO A 1 215 ? -1.917 17.203 -7.977 1 89.38 215 PRO A O 1
ATOM 1635 N N . SER A 1 216 ? -2.869 18.625 -6.641 1 87.44 216 SER A N 1
ATOM 1636 C CA . SER A 1 216 ? -2.064 19.734 -7.152 1 87.44 216 SER A CA 1
ATOM 1637 C C . SER A 1 216 ? -0.649 19.688 -6.586 1 87.44 216 SER A C 1
ATOM 1639 O O . SER A 1 216 ? -0.451 19.344 -5.418 1 87.44 216 SER A O 1
ATOM 1641 N N . ALA A 1 217 ? 0.268 20.094 -7.453 1 88.19 217 ALA A N 1
ATOM 1642 C CA . ALA A 1 217 ? 1.642 20.188 -6.965 1 88.19 217 ALA A CA 1
ATOM 1643 C C . ALA A 1 217 ? 1.799 21.375 -6.012 1 88.19 217 ALA A C 1
ATOM 1645 O O . ALA A 1 217 ? 1.276 22.469 -6.27 1 88.19 217 ALA A O 1
ATOM 1646 N N . VAL A 1 218 ? 2.404 21.062 -4.879 1 94 218 VAL A N 1
ATOM 1647 C CA . VAL A 1 218 ? 2.691 22.109 -3.896 1 94 218 VAL A CA 1
ATOM 1648 C C . VAL A 1 218 ? 4.199 22.203 -3.666 1 94 218 VAL A C 1
ATOM 1650 O O . VAL A 1 218 ? 4.855 21.188 -3.406 1 94 218 VAL A O 1
ATOM 1653 N N . PRO A 1 219 ? 4.707 23.391 -3.756 1 93.19 219 PRO A N 1
ATOM 1654 C CA . PRO A 1 219 ? 6.152 23.531 -3.555 1 93.19 219 PRO A CA 1
ATOM 1655 C C . PRO A 1 219 ? 6.598 23.094 -2.162 1 93.19 219 PRO A C 1
ATOM 1657 O O . PRO A 1 219 ? 5.883 23.312 -1.182 1 93.19 219 PRO A O 1
ATOM 1660 N N . THR A 1 220 ? 7.727 22.5 -2.174 1 94.62 220 THR A N 1
ATOM 1661 C CA . THR A 1 220 ? 8.359 22.172 -0.902 1 94.62 220 THR A CA 1
ATOM 1662 C C . THR A 1 220 ? 8.938 23.422 -0.237 1 94.62 220 THR A C 1
ATOM 1664 O O . THR A 1 220 ? 9.57 24.234 -0.896 1 94.62 220 THR A O 1
ATOM 1667 N N . PRO A 1 221 ? 8.75 23.547 1.049 1 97.62 221 PRO A N 1
ATOM 1668 C CA . PRO A 1 221 ? 9.383 24.656 1.775 1 97.62 221 PRO A CA 1
ATOM 1669 C C . PRO A 1 221 ? 10.906 24.547 1.791 1 97.62 221 PRO A C 1
ATOM 1671 O O . PRO A 1 221 ? 11.461 23.516 1.386 1 97.62 221 PRO A O 1
ATOM 1674 N N . PRO A 1 222 ? 11.539 25.641 2.246 1 97.25 222 PRO A N 1
ATOM 1675 C CA . PRO A 1 222 ? 13 25.578 2.346 1 97.25 222 PRO A CA 1
ATOM 1676 C C . PRO A 1 222 ? 13.492 24.391 3.172 1 97.25 222 PRO A C 1
ATOM 1678 O O . PRO A 1 222 ? 12.875 24.047 4.188 1 97.25 222 PRO A O 1
ATOM 1681 N N . VAL A 1 223 ? 14.555 23.844 2.717 1 97.94 223 VAL A N 1
ATOM 1682 C CA . VAL A 1 223 ? 15.094 22.656 3.371 1 97.94 223 VAL A CA 1
ATOM 1683 C C . VAL A 1 223 ? 16.375 23 4.105 1 97.94 223 VAL A C 1
ATOM 1685 O O . VAL A 1 223 ? 17.016 24.031 3.816 1 97.94 223 VAL A O 1
ATOM 1688 N N . VAL A 1 224 ? 16.734 22.172 5.059 1 97.88 224 VAL A N 1
ATOM 1689 C CA . VAL A 1 224 ? 17.969 22.281 5.828 1 97.88 224 VAL A CA 1
ATOM 1690 C C . VAL A 1 224 ? 18.75 20.984 5.711 1 97.88 224 VAL A C 1
ATOM 1692 O O . VAL A 1 224 ? 18.219 19.953 5.301 1 97.88 224 VAL A O 1
ATOM 1695 N N . ASP A 1 225 ? 19.938 21.031 6.105 1 97 225 ASP A N 1
ATOM 1696 C CA . ASP A 1 225 ? 20.734 19.812 6.203 1 97 225 ASP A CA 1
ATOM 1697 C C . ASP A 1 225 ? 20.125 18.844 7.199 1 97 225 ASP A C 1
ATOM 1699 O O . ASP A 1 225 ? 19.531 19.25 8.203 1 97 225 ASP A O 1
ATOM 1703 N N . PRO A 1 226 ? 20.312 17.578 6.93 1 95.81 226 PRO A N 1
ATOM 1704 C CA . PRO A 1 226 ? 19.656 16.578 7.785 1 95.81 226 PRO A CA 1
ATOM 1705 C C . PRO A 1 226 ? 20 16.766 9.266 1 95.81 226 PRO A C 1
ATOM 1707 O O . PRO A 1 226 ? 19.141 16.547 10.125 1 95.81 226 PRO A O 1
ATOM 1710 N N . GLY A 1 227 ? 21.203 17.109 9.547 1 95 227 GLY A N 1
ATOM 1711 C CA . GLY A 1 227 ? 21.609 17.328 10.93 1 95 227 GLY A CA 1
ATOM 1712 C C . GLY A 1 227 ? 20.891 18.484 11.586 1 95 227 GLY A C 1
ATOM 1713 O O . GLY A 1 227 ? 20.891 18.609 12.812 1 95 227 GLY A O 1
ATOM 1714 N N . SER A 1 228 ? 20.219 19.312 10.828 1 95.44 228 SER A N 1
ATOM 1715 C CA . SER A 1 228 ? 19.531 20.5 11.344 1 95.44 228 SER A CA 1
ATOM 1716 C C . SER A 1 228 ? 18.016 20.297 11.336 1 95.44 228 SER A C 1
ATOM 1718 O O . SER A 1 228 ? 17.266 21.219 11.688 1 95.44 228 SER A O 1
ATOM 1720 N N . ALA A 1 229 ? 17.594 19.125 10.953 1 96.62 229 ALA A N 1
ATOM 1721 C CA . ALA A 1 229 ? 16.156 18.844 11.008 1 96.62 229 ALA A CA 1
ATOM 1722 C C . ALA A 1 229 ? 15.672 18.781 12.445 1 96.62 229 ALA A C 1
ATOM 1724 O O . ALA A 1 229 ? 16.234 18.047 13.266 1 96.62 229 ALA A O 1
ATOM 1725 N N . VAL A 1 230 ? 14.617 19.5 12.75 1 96.94 230 VAL A N 1
ATOM 1726 C CA . VAL A 1 230 ? 14.07 19.547 14.102 1 96.94 230 VAL A CA 1
ATOM 1727 C C . VAL A 1 230 ? 13.062 18.406 14.297 1 96.94 230 VAL A C 1
ATOM 1729 O O . VAL A 1 230 ? 12.117 18.266 13.516 1 96.94 230 VAL A O 1
ATOM 1732 N N . PRO A 1 231 ? 13.219 17.594 15.32 1 95.94 231 PRO A N 1
ATOM 1733 C CA . PRO A 1 231 ? 12.305 16.469 15.523 1 95.94 231 PRO A CA 1
ATOM 1734 C C . PRO A 1 231 ? 10.844 16.906 15.648 1 95.94 231 PRO A C 1
ATOM 1736 O O . PRO A 1 231 ? 10.555 17.938 16.25 1 95.94 231 PRO A O 1
ATOM 1739 N N . VAL A 1 232 ? 9.984 16.156 15.008 1 93.75 232 VAL A N 1
ATOM 1740 C CA . VAL A 1 232 ? 8.539 16.312 15.156 1 93.75 232 VAL A CA 1
ATOM 1741 C C . VAL A 1 232 ? 8.07 15.578 16.406 1 93.75 232 VAL A C 1
ATOM 1743 O O . VAL A 1 232 ? 7.906 14.359 16.406 1 93.75 232 VAL A O 1
ATOM 1746 N N . GLU A 1 233 ? 7.934 16.312 17.5 1 90.94 233 GLU A N 1
ATOM 1747 C CA . GLU A 1 233 ? 7.57 15.75 18.797 1 90.94 233 GLU A CA 1
ATOM 1748 C C . GLU A 1 233 ? 6.391 16.5 19.422 1 90.94 233 GLU A C 1
ATOM 1750 O O . GLU A 1 233 ? 6.148 17.656 19.094 1 90.94 233 GLU A O 1
ATOM 1755 N N . PRO A 1 234 ? 5.723 15.695 20.203 1 91.88 234 PRO A N 1
ATOM 1756 C CA . PRO A 1 234 ? 4.586 16.359 20.844 1 91.88 234 PRO A CA 1
ATOM 1757 C C . PRO A 1 234 ? 5.016 17.547 21.703 1 91.88 234 PRO A C 1
ATOM 1759 O O . PRO A 1 234 ? 6.129 17.562 22.234 1 91.88 234 PRO A O 1
ATOM 1762 N N . SER A 1 235 ? 4.133 18.469 21.75 1 88.19 235 SER A N 1
ATOM 1763 C CA . SER A 1 235 ? 4.355 19.578 22.672 1 88.19 235 SER A CA 1
ATOM 1764 C C . SER A 1 235 ? 4.379 19.109 24.109 1 88.19 235 SER A C 1
ATOM 1766 O O . SER A 1 235 ? 3.631 18.219 24.5 1 88.19 235 SER A O 1
ATOM 1768 N N . PRO A 1 236 ? 5.371 19.656 24.875 1 78.25 236 PRO A N 1
ATOM 1769 C CA . PRO A 1 236 ? 5.41 19.281 26.297 1 78.25 236 PRO A CA 1
ATOM 1770 C C . PRO A 1 236 ? 4.09 19.531 27.016 1 78.25 236 PRO A C 1
ATOM 1772 O O . PRO A 1 236 ? 3.391 20.5 26.688 1 78.25 236 PRO A O 1
ATOM 1775 N N . SER A 1 237 ? 3.572 18.5 27.781 1 66 237 SER A N 1
ATOM 1776 C CA . SER A 1 237 ? 2.357 18.625 28.578 1 66 237 SER A CA 1
ATOM 1777 C C . SER A 1 237 ? 2.529 19.672 29.672 1 66 237 SER A C 1
ATOM 1779 O O . SER A 1 237 ? 3.631 19.844 30.203 1 66 237 SER A O 1
ATOM 1781 N N . MET B 1 1 ? 23.094 -22.219 -97.188 1 29.78 1 MET B N 1
ATOM 1782 C CA . MET B 1 1 ? 24 -21.172 -96.688 1 29.78 1 MET B CA 1
ATOM 1783 C C . MET B 1 1 ? 23.234 -19.875 -96.438 1 29.78 1 MET B C 1
ATOM 1785 O O . MET B 1 1 ? 22.891 -19.172 -97.375 1 29.78 1 MET B O 1
ATOM 1789 N N . ARG B 1 2 ? 22.266 -19.953 -95.5 1 34.22 2 ARG B N 1
ATOM 1790 C CA . ARG B 1 2 ? 21.094 -19.141 -95.188 1 34.22 2 ARG B CA 1
ATOM 1791 C C . ARG B 1 2 ? 21.516 -17.781 -94.625 1 34.22 2 ARG B C 1
ATOM 1793 O O . ARG B 1 2 ? 22.375 -17.703 -93.75 1 34.22 2 ARG B O 1
ATOM 1800 N N . PRO B 1 3 ? 21.312 -16.734 -95.438 1 36.41 3 PRO B N 1
ATOM 1801 C CA . PRO B 1 3 ? 21.969 -15.445 -95.188 1 36.41 3 PRO B CA 1
ATOM 1802 C C . PRO B 1 3 ? 21.578 -14.828 -93.812 1 36.41 3 PRO B C 1
ATOM 1804 O O . PRO B 1 3 ? 20.406 -14.867 -93.438 1 36.41 3 PRO B O 1
ATOM 1807 N N . ARG B 1 4 ? 22.484 -14.992 -92.812 1 35.66 4 ARG B N 1
ATOM 1808 C CA . ARG B 1 4 ? 22.297 -14.648 -91.375 1 35.66 4 ARG B CA 1
ATOM 1809 C C . ARG B 1 4 ? 22.109 -13.141 -91.188 1 35.66 4 ARG B C 1
ATOM 1811 O O . ARG B 1 4 ? 22.891 -12.352 -91.75 1 35.66 4 ARG B O 1
ATOM 1818 N N . PRO B 1 5 ? 20.844 -12.766 -91 1 39.44 5 PRO B N 1
ATOM 1819 C CA . PRO B 1 5 ? 20.484 -11.352 -91.062 1 39.44 5 PRO B CA 1
ATOM 1820 C C . PRO B 1 5 ? 21.328 -10.477 -90.125 1 39.44 5 PRO B C 1
ATOM 1822 O O . PRO B 1 5 ? 21.875 -10.969 -89.188 1 39.44 5 PRO B O 1
ATOM 1825 N N . PRO B 1 6 ? 21.703 -9.281 -90.625 1 32.78 6 PRO B N 1
ATOM 1826 C CA . PRO B 1 6 ? 22.719 -8.398 -90.062 1 32.78 6 PRO B CA 1
ATOM 1827 C C . PRO B 1 6 ? 22.359 -7.914 -88.625 1 32.78 6 PRO B C 1
ATOM 1829 O O . PRO B 1 6 ? 21.172 -7.758 -88.312 1 32.78 6 PRO B O 1
ATOM 1832 N N . VAL B 1 7 ? 23 -8.406 -87.5 1 29.08 7 VAL B N 1
ATOM 1833 C CA . VAL B 1 7 ? 22.859 -8.188 -86.125 1 29.08 7 VAL B CA 1
ATOM 1834 C C . VAL B 1 7 ? 23.094 -6.711 -85.75 1 29.08 7 VAL B C 1
ATOM 1836 O O . VAL B 1 7 ? 24.188 -6.191 -86 1 29.08 7 VAL B O 1
ATOM 1839 N N . LYS B 1 8 ? 22.156 -5.895 -86.312 1 28.22 8 LYS B N 1
ATOM 1840 C CA . LYS B 1 8 ? 22.359 -4.453 -86.188 1 28.22 8 LYS B CA 1
ATOM 1841 C C . LYS B 1 8 ? 22.891 -4.102 -84.812 1 28.22 8 LYS B C 1
ATOM 1843 O O . LYS B 1 8 ? 22.672 -4.836 -83.812 1 28.22 8 LYS B O 1
ATOM 1848 N N . GLY B 1 9 ? 23.469 -2.938 -84.562 1 26.06 9 GLY B N 1
ATOM 1849 C CA . GLY B 1 9 ? 24.391 -2.146 -83.812 1 26.06 9 GLY B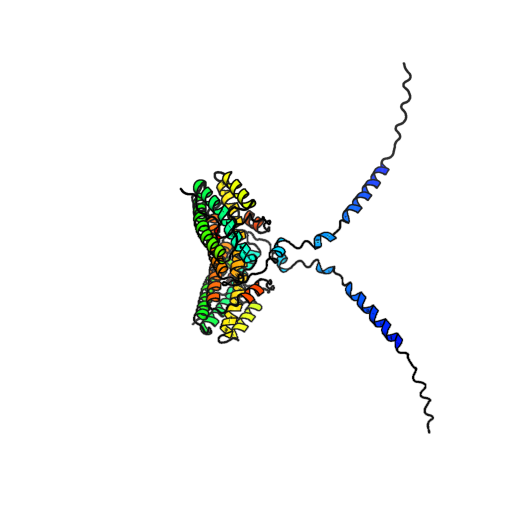 CA 1
ATOM 1850 C C . GLY B 1 9 ? 23.891 -1.859 -82.375 1 26.06 9 GLY B C 1
ATOM 1851 O O . GLY B 1 9 ? 22.672 -1.929 -82.125 1 26.06 9 GLY B O 1
ATOM 1852 N N . ARG B 1 10 ? 24.734 -2.244 -81.375 1 30.92 10 ARG B N 1
ATOM 1853 C CA . ARG B 1 10 ? 24.844 -2.113 -79.938 1 30.92 10 ARG B CA 1
ATOM 1854 C C . ARG B 1 10 ? 24.609 -0.67 -79.438 1 30.92 10 ARG B C 1
ATOM 1856 O O . ARG B 1 10 ? 25.422 0.209 -79.75 1 30.92 10 ARG B O 1
ATOM 1863 N N . GLY B 1 11 ? 23.281 -0.229 -79.625 1 28.09 11 GLY B N 1
ATOM 1864 C CA . GLY B 1 11 ? 22.938 1.135 -79.25 1 28.09 11 GLY B CA 1
ATOM 1865 C C . GLY B 1 11 ? 23.516 1.577 -77.938 1 28.09 11 GLY B C 1
ATOM 1866 O O . GLY B 1 11 ? 23.594 0.789 -77 1 28.09 11 GLY B O 1
ATOM 1867 N N . ILE B 1 12 ? 24.5 2.49 -77.938 1 31.08 12 ILE B N 1
ATOM 1868 C CA . ILE B 1 12 ? 25.359 3.215 -77 1 31.08 12 ILE B CA 1
ATOM 1869 C C . ILE B 1 12 ? 24.516 3.896 -75.938 1 31.08 12 ILE B C 1
ATOM 1871 O O . ILE B 1 12 ? 23.891 4.922 -76.188 1 31.08 12 ILE B O 1
ATOM 1875 N N . PHE B 1 13 ? 23.406 3.23 -75.375 1 31.34 13 PHE B N 1
ATOM 1876 C CA . PHE B 1 13 ? 22.594 3.977 -74.438 1 31.34 13 PHE B CA 1
ATOM 1877 C C . PHE B 1 13 ? 23.453 4.535 -73.312 1 31.34 13 PHE B C 1
ATOM 1879 O O . PHE B 1 13 ? 24.156 3.783 -72.625 1 31.34 13 PHE B O 1
ATOM 1886 N N . ASN B 1 14 ? 23.844 5.816 -73.312 1 31.16 14 ASN B N 1
ATOM 1887 C CA . ASN B 1 14 ? 24.719 6.742 -72.625 1 31.16 14 ASN B CA 1
ATOM 1888 C C . ASN B 1 14 ? 24.344 6.82 -71.125 1 31.16 14 ASN B C 1
ATOM 1890 O O . ASN B 1 14 ? 23.188 6.633 -70.75 1 31.16 14 ASN B O 1
ATOM 1894 N N . GLY B 1 15 ? 25.312 6.711 -70.062 1 31.03 15 GLY B N 1
ATOM 1895 C CA . GLY B 1 15 ? 25.516 6.531 -68.688 1 31.03 15 GLY B CA 1
ATOM 1896 C C . GLY B 1 15 ? 24.781 7.547 -67.812 1 31.03 15 GLY B C 1
ATOM 1897 O O . GLY B 1 15 ? 24.547 7.324 -66.625 1 31.03 15 GLY B O 1
ATOM 1898 N N . THR B 1 16 ? 24.75 8.82 -68.25 1 34 16 THR B N 1
ATOM 1899 C CA . THR B 1 16 ? 24.516 9.969 -67.375 1 34 16 THR B CA 1
ATOM 1900 C C . THR B 1 16 ? 23.078 9.977 -66.875 1 34 16 THR B C 1
ATOM 1902 O O . THR B 1 16 ? 22.797 10.578 -65.812 1 34 16 THR B O 1
ATOM 1905 N N . GLY B 1 17 ? 22.109 9.43 -67.625 1 32.44 17 GLY B N 1
ATOM 1906 C CA . GLY B 1 17 ? 20.703 9.719 -67.375 1 32.44 17 GLY B CA 1
ATOM 1907 C C . GLY B 1 17 ? 20.188 9.055 -66.062 1 32.44 17 GLY B C 1
ATOM 1908 O O . GLY B 1 17 ? 19.047 9.266 -65.688 1 32.44 17 GLY B O 1
ATOM 1909 N N . LEU B 1 18 ? 20.875 8.008 -65.688 1 32.06 18 LEU B N 1
ATOM 1910 C CA . LEU B 1 18 ? 20.328 7.168 -64.625 1 32.06 18 LEU B CA 1
ATOM 1911 C C . LEU B 1 18 ? 20.328 7.906 -63.281 1 32.06 18 LEU B C 1
ATOM 1913 O O . LEU B 1 18 ? 19.625 7.516 -62.344 1 32.06 18 LEU B O 1
ATOM 1917 N N . ILE B 1 19 ? 21.203 8.898 -63.125 1 32.91 19 ILE B N 1
ATOM 1918 C CA . ILE B 1 19 ? 21.438 9.414 -61.781 1 32.91 19 ILE B CA 1
ATOM 1919 C C . ILE B 1 19 ? 20.203 10.172 -61.312 1 32.91 19 ILE B C 1
ATOM 1921 O O . ILE B 1 19 ? 19.781 10.031 -60.156 1 32.91 19 ILE B O 1
ATOM 1925 N N . ILE B 1 20 ? 19.469 10.891 -62.188 1 31.73 20 ILE B N 1
ATOM 1926 C CA . ILE B 1 20 ? 18.531 11.898 -61.719 1 31.73 20 ILE B CA 1
ATOM 1927 C C . ILE B 1 20 ? 17.312 11.211 -61.094 1 31.73 20 ILE B C 1
ATOM 1929 O O . ILE B 1 20 ? 16.656 11.758 -60.219 1 31.73 20 ILE B O 1
ATOM 1933 N N . ALA B 1 21 ? 16.891 10.055 -61.562 1 32.5 21 ALA B N 1
ATOM 1934 C CA . ALA B 1 21 ? 15.578 9.555 -61.188 1 32.5 21 ALA B CA 1
ATOM 1935 C C . ALA B 1 21 ? 15.516 9.164 -59.719 1 32.5 21 ALA B C 1
ATOM 1937 O O . ALA B 1 21 ? 14.43 9.055 -59.156 1 32.5 21 ALA B O 1
ATOM 1938 N N . ALA B 1 22 ? 16.641 8.82 -59.156 1 31.25 22 ALA B N 1
ATOM 1939 C CA . ALA B 1 22 ? 16.531 8.211 -57.812 1 31.25 22 ALA B CA 1
ATOM 1940 C C . ALA B 1 22 ? 16.078 9.219 -56.781 1 31.25 22 ALA B C 1
ATOM 1942 O O . ALA B 1 22 ? 15.477 8.852 -55.781 1 31.25 22 ALA B O 1
ATOM 1943 N N . LEU B 1 23 ? 16.391 10.5 -57 1 32.19 23 LEU B N 1
ATOM 1944 C CA . LEU B 1 23 ? 16.266 11.391 -55.844 1 32.19 23 LEU B CA 1
ATOM 1945 C C . LEU B 1 23 ? 14.805 11.641 -55.5 1 32.19 23 LEU B C 1
ATOM 1947 O O . LEU B 1 23 ? 14.461 11.914 -54.344 1 32.19 23 LEU B O 1
ATOM 1951 N N . ALA B 1 24 ? 13.914 11.656 -56.5 1 30.81 24 ALA B N 1
ATOM 1952 C CA . ALA B 1 24 ? 12.617 12.266 -56.219 1 30.81 24 ALA B CA 1
ATOM 1953 C C . ALA B 1 24 ? 11.781 11.391 -55.312 1 30.81 24 ALA B C 1
ATOM 1955 O O . ALA B 1 24 ? 10.797 11.852 -54.719 1 30.81 24 ALA B O 1
ATOM 1956 N N . ALA B 1 25 ? 11.984 10.117 -55.344 1 32.44 25 ALA B N 1
ATOM 1957 C CA . ALA B 1 25 ? 10.938 9.289 -54.75 1 32.44 25 ALA B CA 1
ATOM 1958 C C . ALA B 1 25 ? 10.891 9.469 -53.219 1 32.44 25 ALA B C 1
ATOM 1960 O O . ALA B 1 25 ? 9.984 8.945 -52.562 1 32.44 25 ALA B O 1
ATOM 1961 N N . THR B 1 26 ? 12.023 9.938 -52.688 1 31.09 26 THR B N 1
ATOM 1962 C CA . THR B 1 26 ? 12.039 9.742 -51.25 1 31.09 26 THR B CA 1
ATOM 1963 C C . THR B 1 26 ? 11.047 10.672 -50.562 1 31.09 26 THR B C 1
ATOM 1965 O O . THR B 1 26 ? 10.688 10.469 -49.406 1 31.09 26 THR B O 1
ATOM 1968 N N . ALA B 1 27 ? 10.742 11.836 -51.219 1 30.09 27 ALA B N 1
ATOM 1969 C CA . ALA B 1 27 ? 10.117 12.852 -50.375 1 30.09 27 ALA B CA 1
ATOM 1970 C C . ALA B 1 27 ? 8.703 12.438 -49.969 1 30.09 27 ALA B C 1
ATOM 1972 O O . ALA B 1 27 ? 8.117 13.023 -49.062 1 30.09 27 ALA B O 1
ATOM 1973 N N . ALA B 1 28 ? 8.062 11.688 -50.844 1 30.56 28 ALA B N 1
ATOM 1974 C CA . ALA B 1 28 ? 6.617 11.664 -50.594 1 30.56 28 ALA B CA 1
ATOM 1975 C C . ALA B 1 28 ? 6.273 10.898 -49.344 1 30.56 28 ALA B C 1
ATOM 1977 O O . ALA B 1 28 ? 5.109 10.867 -48.906 1 30.56 28 ALA B O 1
ATOM 1978 N N . ALA B 1 29 ? 7.137 10 -48.938 1 32.31 29 ALA B N 1
ATOM 1979 C CA . ALA B 1 29 ? 6.605 9.086 -47.906 1 32.31 29 ALA B CA 1
ATOM 1980 C C . ALA B 1 29 ? 6.324 9.828 -46.594 1 32.31 29 ALA B C 1
ATOM 1982 O O . ALA B 1 29 ? 5.82 9.234 -45.656 1 32.31 29 ALA B O 1
ATOM 1983 N N . LEU B 1 30 ? 6.891 11.055 -46.469 1 31.03 30 LEU B N 1
ATOM 1984 C CA . LEU B 1 30 ? 6.828 11.516 -45.062 1 31.03 30 LEU B CA 1
ATOM 1985 C C . LEU B 1 30 ? 5.406 11.922 -44.688 1 31.03 30 LEU B C 1
ATOM 1987 O O . LEU B 1 30 ? 5.125 12.203 -43.531 1 31.03 30 LEU B O 1
ATOM 1991 N N . LEU B 1 31 ? 4.602 12.289 -45.656 1 31.8 31 LEU B N 1
ATOM 1992 C CA . LEU B 1 31 ? 3.432 12.992 -45.125 1 31.8 31 LEU B CA 1
ATOM 1993 C C . LEU B 1 31 ? 2.447 12.008 -44.5 1 31.8 31 LEU B C 1
ATOM 1995 O O . LEU B 1 31 ? 1.268 12.32 -44.344 1 31.8 31 LEU B O 1
ATOM 1999 N N . PHE B 1 32 ? 2.832 10.781 -44.188 1 31.66 32 PHE B N 1
ATOM 2000 C CA . PHE B 1 32 ? 1.727 9.969 -43.688 1 31.66 32 PHE B CA 1
ATOM 2001 C C . PHE B 1 32 ? 1.02 10.664 -42.531 1 31.66 32 PHE B C 1
ATOM 2003 O O . PHE B 1 32 ? 1.659 11.344 -41.719 1 31.66 32 PHE B O 1
ATOM 2010 N N . PRO B 1 33 ? -0.409 10.594 -42.531 1 32.03 33 PRO B N 1
ATOM 2011 C CA . PRO B 1 33 ? -1.423 11.289 -41.75 1 32.03 33 PRO B CA 1
ATOM 2012 C C . PRO B 1 33 ? -1.219 11.117 -40.25 1 32.03 33 PRO B C 1
ATOM 2014 O O . PRO B 1 33 ? -1.043 9.984 -39.75 1 32.03 33 PRO B O 1
ATOM 2017 N N . LEU B 1 34 ? -0.468 12.023 -39.625 1 32.84 34 LEU B N 1
ATOM 2018 C CA . LEU B 1 34 ? -0.501 12.266 -38.188 1 32.84 34 LEU B CA 1
ATOM 2019 C C . LEU B 1 34 ? -1.929 12.195 -37.656 1 32.84 34 LEU B C 1
ATOM 2021 O O . LEU B 1 34 ? -2.17 12.461 -36.469 1 32.84 34 LEU B O 1
ATOM 2025 N N . TRP B 1 35 ? -2.908 12.125 -38.594 1 30.42 35 TRP B N 1
ATOM 2026 C CA . TRP B 1 35 ? -4.219 12.32 -37.969 1 30.42 35 TRP B CA 1
ATOM 2027 C C . TRP B 1 35 ? -4.52 11.227 -36.969 1 30.42 35 TRP B C 1
ATOM 2029 O O . TRP B 1 35 ? -5.129 11.484 -35.906 1 30.42 35 TRP B O 1
ATOM 2039 N N . SER B 1 36 ? -4.234 9.938 -37.406 1 29.08 36 SER B N 1
ATOM 2040 C CA . SER B 1 36 ? -5.098 8.977 -36.719 1 29.08 36 SER B CA 1
ATOM 2041 C C . SER B 1 36 ? -4.68 8.797 -35.25 1 29.08 36 SER B C 1
ATOM 2043 O O . SER B 1 36 ? -5.105 7.844 -34.594 1 29.08 36 SER B O 1
ATOM 2045 N N . TYR B 1 37 ? -3.467 9.281 -35 1 28.7 37 TYR B N 1
ATOM 2046 C CA . TYR B 1 37 ? -3.061 8.82 -33.688 1 28.7 37 TYR B CA 1
ATOM 2047 C C . TYR B 1 37 ? -3.938 9.445 -32.594 1 28.7 37 TYR B C 1
ATOM 2049 O O . TYR B 1 37 ? -3.654 9.305 -31.406 1 28.7 37 TYR B O 1
ATOM 2057 N N . ALA B 1 38 ? -4.75 10.469 -32.969 1 29.95 38 ALA B N 1
ATOM 2058 C CA . ALA B 1 38 ? -5.332 11.172 -31.828 1 29.95 38 ALA B CA 1
ATOM 2059 C C . ALA B 1 38 ? -6.23 10.25 -31.016 1 29.95 38 ALA B C 1
ATOM 2061 O O . ALA B 1 38 ? -6.336 10.391 -29.797 1 29.95 38 ALA B O 1
ATOM 2062 N N . ASP B 1 39 ? -7.109 9.539 -31.719 1 28.44 39 ASP B N 1
ATOM 2063 C CA . ASP B 1 39 ? -8.289 9.148 -30.938 1 28.44 39 ASP B CA 1
ATOM 2064 C C . ASP B 1 39 ? -8.023 7.852 -30.172 1 28.44 39 ASP B C 1
ATOM 2066 O O . ASP B 1 39 ? -8.961 7.102 -29.875 1 28.44 39 ASP B O 1
ATOM 2070 N N . ARG B 1 40 ? -6.855 7.312 -30.281 1 30.11 40 ARG B N 1
ATOM 2071 C CA . ARG B 1 40 ? -7.012 6.07 -29.531 1 30.11 40 ARG B CA 1
ATOM 2072 C C . ARG B 1 40 ? -7.207 6.348 -28.047 1 30.11 40 ARG B C 1
ATOM 2074 O O . ARG B 1 40 ? -6.316 6.891 -27.391 1 30.11 40 ARG B O 1
ATOM 2081 N N . PRO B 1 41 ? -8.453 6.43 -27.672 1 31.11 41 PRO B N 1
ATOM 2082 C CA . PRO B 1 41 ? -8.609 6.48 -26.219 1 31.11 41 PRO B CA 1
ATOM 2083 C C . PRO B 1 41 ? -7.746 5.445 -25.5 1 31.11 41 PRO B C 1
ATOM 2085 O O . PRO B 1 41 ? -7.508 4.355 -26.031 1 31.11 41 PRO B O 1
ATOM 2088 N N . ASP B 1 42 ? -6.738 5.801 -24.906 1 33.97 42 ASP B N 1
ATOM 2089 C CA . ASP B 1 42 ? -6.035 4.852 -24.047 1 33.97 42 ASP B CA 1
ATOM 2090 C C . ASP B 1 42 ? -7.008 3.861 -23.406 1 33.97 42 ASP B C 1
ATOM 2092 O O . ASP B 1 42 ? -7.809 4.234 -22.547 1 33.97 42 ASP B O 1
ATOM 2096 N N . ALA B 1 43 ? -7.422 2.791 -24.062 1 33.22 43 ALA B N 1
ATOM 2097 C CA . ALA B 1 43 ? -8.305 1.672 -23.75 1 33.22 43 ALA B CA 1
ATOM 2098 C C . ALA B 1 43 ? -8.031 1.124 -22.359 1 33.22 43 ALA B C 1
ATOM 2100 O O . ALA B 1 43 ? -8.914 0.524 -21.734 1 33.22 43 ALA B O 1
ATOM 2101 N N . ALA B 1 44 ? -6.852 1.11 -21.922 1 34 44 ALA B N 1
ATOM 2102 C CA . ALA B 1 44 ? -6.66 0.499 -20.609 1 34 44 ALA B CA 1
ATOM 2103 C C . ALA B 1 44 ? -7.312 1.339 -19.516 1 34 44 ALA B C 1
ATOM 2105 O O . ALA B 1 44 ? -7.797 0.801 -18.516 1 34 44 ALA B O 1
ATOM 2106 N N . GLY B 1 45 ? -7.293 2.719 -19.578 1 34.56 45 GLY B N 1
ATOM 2107 C CA . GLY B 1 45 ? -7.914 3.576 -18.578 1 34.56 45 GLY B CA 1
ATOM 2108 C C . GLY B 1 45 ? -9.406 3.758 -18.797 1 34.56 45 GLY B C 1
ATOM 2109 O O . GLY B 1 45 ? -10.125 4.16 -17.875 1 34.56 45 GLY B O 1
ATOM 2110 N N . ALA B 1 46 ? -9.867 3.781 -20.031 1 36.06 46 ALA B N 1
ATOM 2111 C CA . ALA B 1 46 ? -11.227 4.176 -20.391 1 36.06 46 ALA B CA 1
ATOM 2112 C C . ALA B 1 46 ? -12.211 3.029 -20.172 1 36.06 46 ALA B C 1
ATOM 2114 O O . ALA B 1 46 ? -13.414 3.252 -20.047 1 36.06 46 ALA B O 1
ATOM 2115 N N . ASN B 1 47 ? -11.812 1.786 -20.469 1 35.66 47 ASN B N 1
ATOM 2116 C CA . ASN B 1 47 ? -12.805 0.73 -20.297 1 35.66 47 ASN B CA 1
ATOM 2117 C C . ASN B 1 47 ? -13.102 0.479 -18.828 1 35.66 47 ASN B C 1
ATOM 2119 O O . ASN B 1 47 ? -13.977 -0.32 -18.5 1 35.66 47 ASN B O 1
ATOM 2123 N N . VAL B 1 48 ? -12.188 0.751 -17.844 1 42.66 48 VAL B N 1
ATOM 2124 C CA . VAL B 1 48 ? -12.469 0.717 -16.406 1 42.66 48 VAL B CA 1
ATOM 2125 C C . VAL B 1 48 ? -13.617 1.669 -16.078 1 42.66 48 VAL B C 1
ATOM 2127 O O . VAL B 1 48 ? -14.422 1.4 -15.18 1 42.66 48 VAL B O 1
ATOM 2130 N N . LEU B 1 49 ? -13.695 2.748 -16.859 1 43.47 49 LEU B N 1
ATOM 2131 C CA . LEU B 1 49 ? -14.68 3.787 -16.594 1 43.47 49 LEU B CA 1
ATOM 2132 C C . LEU B 1 49 ? -16.078 3.328 -17.016 1 43.47 49 LEU B C 1
ATOM 2134 O O . LEU B 1 49 ? -17.078 3.939 -16.641 1 43.47 49 LEU B O 1
ATOM 2138 N N . SER B 1 50 ? -16.078 2.277 -17.891 1 47.19 50 SER B N 1
ATOM 2139 C CA . SER B 1 50 ? -17.406 2.131 -18.469 1 47.19 50 SER B CA 1
ATOM 2140 C C . SER B 1 50 ? -18.312 1.313 -17.562 1 47.19 50 SER B C 1
ATOM 2142 O O . SER B 1 50 ? -19.547 1.33 -17.734 1 47.19 50 SER B O 1
ATOM 2144 N N . ASP B 1 51 ? -17.688 0.407 -16.719 1 62.91 51 ASP B N 1
ATOM 2145 C CA . ASP B 1 51 ? -18.672 -0.388 -15.969 1 62.91 51 ASP B CA 1
ATOM 2146 C C . ASP B 1 51 ? -19.266 0.416 -14.82 1 62.91 51 ASP B C 1
ATOM 2148 O O . ASP B 1 51 ? -18.531 1.038 -14.047 1 62.91 51 ASP B O 1
ATOM 2152 N N . PRO B 1 52 ? -20.531 0.513 -14.828 1 80.12 52 PRO B N 1
ATOM 2153 C CA . PRO B 1 52 ? -21.219 1.375 -13.867 1 80.12 52 PRO B CA 1
ATOM 2154 C C . PRO B 1 52 ? -20.969 0.957 -12.414 1 80.12 52 PRO B C 1
ATOM 2156 O O . PRO B 1 52 ? -20.766 -0.228 -12.141 1 80.12 52 PRO B O 1
ATOM 2159 N N . THR B 1 53 ? -20.75 1.805 -11.641 1 91.62 53 THR B N 1
ATOM 2160 C CA . THR B 1 53 ? -20.797 1.603 -10.195 1 91.62 53 THR B CA 1
ATOM 2161 C C . THR B 1 53 ? -22.172 1.094 -9.758 1 91.62 53 THR B C 1
ATOM 2163 O O . THR B 1 53 ? -23.203 1.642 -10.164 1 91.62 53 THR B O 1
ATOM 2166 N N . VAL B 1 54 ? -22.234 -0.021 -9.047 1 95.62 54 VAL B N 1
ATOM 2167 C CA . VAL B 1 54 ? -23.469 -0.651 -8.594 1 95.62 54 VAL B CA 1
ATOM 2168 C C . VAL B 1 54 ? -23.656 -0.405 -7.102 1 95.62 54 VAL B C 1
ATOM 2170 O O . VAL B 1 54 ? -22.734 -0.597 -6.309 1 95.62 54 VAL B O 1
ATOM 2173 N N . THR B 1 55 ? -24.812 -0.029 -6.73 1 96.5 55 THR B N 1
ATOM 2174 C CA . THR B 1 55 ? -25.125 0.164 -5.316 1 96.5 55 THR B CA 1
ATOM 2175 C C . THR B 1 55 ? -25.359 -1.176 -4.625 1 96.5 55 THR B C 1
ATOM 2177 O O . THR B 1 55 ? -26.047 -2.043 -5.168 1 96.5 55 THR B O 1
ATOM 2180 N N . THR B 1 56 ? -24.703 -1.412 -3.412 1 98.12 56 THR B N 1
ATOM 2181 C CA . THR B 1 56 ? -24.875 -2.607 -2.592 1 98.12 56 THR B CA 1
ATOM 2182 C C . THR B 1 56 ? -25.172 -2.232 -1.142 1 98.12 56 THR B C 1
ATOM 2184 O O . THR B 1 56 ? -25.016 -1.07 -0.754 1 98.12 56 THR B O 1
ATOM 2187 N N . PRO B 1 57 ? -25.531 -3.211 -0.31 1 98.06 57 PRO B N 1
ATOM 2188 C CA . PRO B 1 57 ? -25.734 -2.926 1.113 1 98.06 57 PRO B CA 1
ATOM 2189 C C . PRO B 1 57 ? -24.438 -2.578 1.832 1 98.06 57 PRO B C 1
ATOM 2191 O O . PRO B 1 57 ? -24.469 -2.104 2.971 1 98.06 57 PRO B O 1
ATOM 2194 N N . TYR B 1 58 ? -23.312 -2.701 1.188 1 98.5 58 TYR B N 1
ATOM 2195 C CA . TYR B 1 58 ? -22 -2.486 1.789 1 98.5 58 TYR B CA 1
ATOM 2196 C C . TYR B 1 58 ? -21.328 -1.245 1.21 1 98.5 58 TYR B C 1
ATOM 2198 O O . TYR B 1 58 ? -20.141 -1.018 1.425 1 98.5 58 TYR B O 1
ATOM 2206 N N . GLY B 1 59 ? -22.125 -0.502 0.384 1 98 59 GLY B N 1
ATOM 2207 C CA . GLY B 1 59 ? -21.625 0.667 -0.315 1 98 59 GLY B CA 1
ATOM 2208 C C . GLY B 1 59 ? -21.469 0.446 -1.808 1 98 59 GLY B C 1
ATOM 2209 O O . GLY B 1 59 ? -21.562 -0.686 -2.287 1 98 59 GLY B O 1
ATOM 2210 N N . PRO B 1 60 ? -21.234 1.557 -2.527 1 98 60 PRO B N 1
ATOM 2211 C CA . PRO B 1 60 ? -21.047 1.438 -3.975 1 98 60 PRO B CA 1
ATOM 2212 C C . PRO B 1 60 ? -19.906 0.498 -4.344 1 98 60 PRO B C 1
ATOM 2214 O O . PRO B 1 60 ? -18.859 0.488 -3.672 1 98 60 PRO B O 1
ATOM 2217 N N . LEU B 1 61 ? -20.172 -0.346 -5.344 1 98.5 61 LEU B N 1
ATOM 2218 C CA . LEU B 1 61 ? -19.188 -1.262 -5.922 1 98.5 61 LEU B CA 1
ATOM 2219 C C . LEU B 1 61 ? -18.734 -0.779 -7.297 1 98.5 61 LEU B C 1
ATOM 2221 O O . LEU B 1 61 ? -19.5 -0.874 -8.273 1 98.5 61 LEU B O 1
ATOM 2225 N N . SER B 1 62 ? -17.531 -0.262 -7.348 1 97.25 62 SER B N 1
ATOM 2226 C CA . SER B 1 62 ? -17.031 0.298 -8.594 1 97.25 62 SER B CA 1
ATOM 2227 C C . SER B 1 62 ? -16.438 -0.789 -9.492 1 97.25 62 SER B C 1
ATOM 2229 O O . SER B 1 62 ? -16.266 -1.931 -9.055 1 97.25 62 SER B O 1
ATOM 2231 N N . ALA B 1 63 ? -16.156 -0.392 -10.711 1 96.06 63 ALA B N 1
ATOM 2232 C CA . ALA B 1 63 ? -15.477 -1.309 -11.617 1 96.06 63 ALA B CA 1
ATOM 2233 C C . ALA B 1 63 ? -14.102 -1.688 -11.086 1 96.06 63 ALA B C 1
ATOM 2235 O O . ALA B 1 63 ? -13.672 -2.84 -11.211 1 96.06 63 ALA B O 1
ATOM 2236 N N . GLN B 1 64 ? -13.391 -0.738 -10.516 1 96.31 64 GLN B N 1
AT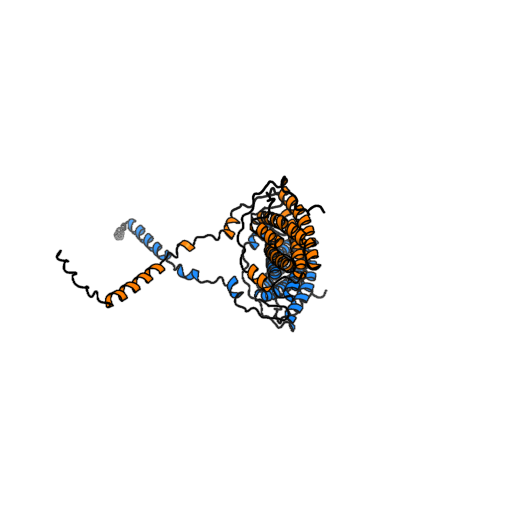OM 2237 C CA . GLN B 1 64 ? -12.078 -1.011 -9.938 1 96.31 64 GLN B CA 1
ATOM 2238 C C . GLN B 1 64 ? -12.188 -2.023 -8.797 1 96.31 64 GLN B C 1
ATOM 2240 O O . GLN B 1 64 ? -11.328 -2.895 -8.656 1 96.31 64 GLN B O 1
ATOM 2245 N N . ASP B 1 65 ? -13.18 -1.867 -7.969 1 98.5 65 ASP B N 1
ATOM 2246 C CA . ASP B 1 65 ? -13.406 -2.83 -6.898 1 98.5 65 ASP B CA 1
ATOM 2247 C C . ASP B 1 65 ? -13.57 -4.242 -7.453 1 98.5 65 ASP B C 1
ATOM 2249 O O . ASP B 1 65 ? -12.961 -5.188 -6.941 1 98.5 65 ASP B O 1
ATOM 2253 N N . ARG B 1 66 ? -14.398 -4.43 -8.453 1 98.19 66 ARG B N 1
ATOM 2254 C CA . ARG B 1 66 ? -14.633 -5.738 -9.062 1 98.19 66 ARG B CA 1
ATOM 2255 C C . ARG B 1 66 ? -13.352 -6.293 -9.672 1 98.19 66 ARG B C 1
ATOM 2257 O O . ARG B 1 66 ? -13.047 -7.477 -9.523 1 98.19 66 ARG B O 1
ATOM 2264 N N . ASP B 1 67 ? -12.633 -5.445 -10.312 1 96.88 67 ASP B N 1
ATOM 2265 C CA . ASP B 1 67 ? -11.352 -5.852 -10.883 1 96.88 67 ASP B CA 1
ATOM 2266 C C . ASP B 1 67 ? -10.391 -6.328 -9.797 1 96.88 67 ASP B C 1
ATOM 2268 O O . ASP B 1 67 ? -9.688 -7.324 -9.969 1 96.88 67 ASP B O 1
ATOM 2272 N N . PHE B 1 68 ? -10.391 -5.613 -8.719 1 98.75 68 PHE B N 1
ATOM 2273 C CA . PHE B 1 68 ? -9.531 -5.961 -7.59 1 98.75 68 PHE B CA 1
ATOM 2274 C C . PHE B 1 68 ? -9.859 -7.355 -7.07 1 98.75 68 PHE B C 1
ATOM 2276 O O . PHE B 1 68 ? -8.969 -8.18 -6.879 1 98.75 68 PHE B O 1
ATOM 2283 N N . VAL B 1 69 ? -11.148 -7.645 -6.855 1 98.88 69 VAL B N 1
ATOM 2284 C CA . VAL B 1 69 ? -11.578 -8.953 -6.379 1 98.88 69 VAL B CA 1
ATOM 2285 C C . VAL B 1 69 ? -11.133 -10.031 -7.367 1 98.88 69 VAL B C 1
ATOM 2287 O O . VAL B 1 69 ? -10.625 -11.078 -6.965 1 98.88 69 VAL B O 1
ATOM 2290 N N . THR B 1 70 ? -11.281 -9.781 -8.625 1 98.56 70 THR B N 1
ATOM 2291 C CA . THR B 1 70 ? -10.875 -10.727 -9.664 1 98.56 70 THR B CA 1
ATOM 2292 C C . THR B 1 70 ? -9.367 -10.93 -9.656 1 98.56 70 THR B C 1
ATOM 2294 O O . THR B 1 70 ? -8.891 -12.062 -9.773 1 98.56 70 THR B O 1
ATOM 2297 N N . LYS B 1 71 ? -8.609 -9.883 -9.484 1 98.5 71 LYS B N 1
ATOM 2298 C CA . LYS B 1 71 ? -7.152 -9.977 -9.508 1 98.5 71 LYS B CA 1
ATOM 2299 C C . LYS B 1 71 ? -6.629 -10.719 -8.281 1 98.5 71 LYS B C 1
ATOM 2301 O O . LYS B 1 71 ? -5.621 -11.422 -8.359 1 98.5 71 LYS B O 1
ATOM 2306 N N . VAL B 1 72 ? -7.289 -10.492 -7.137 1 98.88 72 VAL B N 1
ATOM 2307 C CA . VAL B 1 72 ? -6.93 -11.273 -5.957 1 98.88 72 VAL B CA 1
ATOM 2308 C C . VAL B 1 72 ? -7.125 -12.758 -6.238 1 98.88 72 VAL B C 1
ATOM 2310 O O . VAL B 1 72 ? -6.258 -13.578 -5.926 1 98.88 72 VAL B O 1
ATOM 2313 N N . ARG B 1 73 ? -8.266 -13.141 -6.883 1 98.81 73 ARG B N 1
ATOM 2314 C CA . ARG B 1 73 ? -8.555 -14.508 -7.285 1 98.81 73 ARG B CA 1
ATOM 2315 C C . ARG B 1 73 ? -7.473 -15.047 -8.211 1 98.81 73 ARG B C 1
ATOM 2317 O O . ARG B 1 73 ? -6.918 -16.125 -7.965 1 98.81 73 ARG B O 1
ATOM 2324 N N . LEU B 1 74 ? -7.148 -14.32 -9.219 1 98.69 74 LEU B N 1
ATOM 2325 C CA . LEU B 1 74 ? -6.18 -14.727 -10.234 1 98.69 74 LEU B CA 1
ATOM 2326 C C . LEU B 1 74 ? -4.801 -14.938 -9.609 1 98.69 74 LEU B C 1
ATOM 2328 O O . LEU B 1 74 ? -4.094 -15.883 -9.969 1 98.69 74 LEU B O 1
ATOM 2332 N N . ALA B 1 75 ? -4.426 -14.07 -8.688 1 98.75 75 ALA B N 1
ATOM 2333 C CA . ALA B 1 75 ? -3.135 -14.211 -8.016 1 98.75 75 ALA B CA 1
ATOM 2334 C C . ALA B 1 75 ? -3.033 -15.555 -7.297 1 98.75 75 ALA B C 1
ATOM 2336 O O . ALA B 1 75 ? -2.031 -16.266 -7.43 1 98.75 75 ALA B O 1
ATOM 2337 N N . GLY B 1 76 ? -4.078 -15.938 -6.602 1 98.75 76 GLY B N 1
ATOM 2338 C CA . GLY B 1 76 ? -4.059 -17.188 -5.867 1 98.75 76 GLY B CA 1
ATOM 2339 C C . GLY B 1 76 ? -3.984 -18.406 -6.77 1 98.75 76 GLY B C 1
ATOM 2340 O O . GLY B 1 76 ? -3.373 -19.422 -6.41 1 98.75 76 GLY B O 1
ATOM 2341 N N . LEU B 1 77 ? -4.555 -18.344 -7.949 1 98.75 77 LEU B N 1
ATOM 2342 C CA . LEU B 1 77 ? -4.695 -19.469 -8.859 1 98.75 77 LEU B CA 1
ATOM 2343 C C . LEU B 1 77 ? -3.344 -19.875 -9.438 1 98.75 77 LEU B C 1
ATOM 2345 O O . LEU B 1 77 ? -3.156 -21.031 -9.836 1 98.75 77 LEU B O 1
ATOM 2349 N N . TRP B 1 78 ? -2.369 -18.984 -9.406 1 98.75 78 TRP B N 1
ATOM 2350 C CA . TRP B 1 78 ? -1.072 -19.391 -9.922 1 98.75 78 TRP B CA 1
ATOM 2351 C C . TRP B 1 78 ? 0.003 -19.297 -8.844 1 98.75 78 TRP B C 1
ATOM 2353 O O . TRP B 1 78 ? 1.006 -20.016 -8.898 1 98.75 78 TRP B O 1
ATOM 2363 N N . GLU B 1 79 ? -0.152 -18.438 -7.887 1 98.94 79 GLU B N 1
ATOM 2364 C CA . GLU B 1 79 ? 0.916 -18.234 -6.91 1 98.94 79 GLU B CA 1
ATOM 2365 C C . GLU B 1 79 ? 0.925 -19.344 -5.867 1 98.94 79 GLU B C 1
ATOM 2367 O O . GLU B 1 79 ? 1.981 -19.703 -5.34 1 98.94 79 GLU B O 1
ATOM 2372 N N . LEU B 1 80 ? -0.274 -19.922 -5.527 1 98.88 80 LEU B N 1
ATOM 2373 C CA . LEU B 1 80 ? -0.266 -21.078 -4.629 1 98.88 80 LEU B CA 1
ATOM 2374 C C . LEU B 1 80 ? 0.481 -22.25 -5.254 1 98.88 80 LEU B C 1
ATOM 2376 O O . LEU B 1 80 ? 1.431 -22.766 -4.664 1 98.88 80 LEU B O 1
ATOM 2380 N N . PRO B 1 81 ? 0.187 -22.672 -6.523 1 98.69 81 PRO B N 1
ATOM 2381 C CA . PRO B 1 81 ? 0.996 -23.734 -7.137 1 98.69 81 PRO B CA 1
ATOM 2382 C C . PRO B 1 81 ? 2.467 -23.344 -7.266 1 98.69 81 PRO B C 1
ATOM 2384 O O . PRO B 1 81 ? 3.346 -24.203 -7.156 1 98.69 81 PRO B O 1
ATOM 2387 N N . ALA B 1 82 ? 2.766 -22.078 -7.531 1 98.94 82 ALA B N 1
ATOM 2388 C CA . ALA B 1 82 ? 4.16 -21.641 -7.547 1 98.94 82 ALA B CA 1
ATOM 2389 C C . ALA B 1 82 ? 4.82 -21.859 -6.191 1 98.94 82 ALA B C 1
ATOM 2391 O O . ALA B 1 82 ? 5.988 -22.25 -6.121 1 98.94 82 ALA B O 1
ATOM 2392 N N . GLY B 1 83 ? 4.055 -21.547 -5.16 1 98.94 83 GLY B N 1
ATOM 2393 C CA . GLY B 1 83 ? 4.547 -21.797 -3.816 1 98.94 83 GLY B CA 1
ATOM 2394 C C . GLY B 1 83 ? 4.832 -23.266 -3.555 1 98.94 83 GLY B C 1
ATOM 2395 O O . GLY B 1 83 ? 5.844 -23.609 -2.941 1 98.94 83 GLY B O 1
ATOM 2396 N N . GLU B 1 84 ? 3.955 -24.109 -4.008 1 98.88 84 GLU B N 1
ATOM 2397 C CA . GLU B 1 84 ? 4.168 -25.547 -3.859 1 98.88 84 GLU B CA 1
ATOM 2398 C C . GLU B 1 84 ? 5.426 -26 -4.594 1 98.88 84 GLU B C 1
ATOM 2400 O O . GLU B 1 84 ? 6.184 -26.828 -4.086 1 98.88 84 GLU B O 1
ATOM 2405 N N . LEU B 1 85 ? 5.656 -25.484 -5.789 1 98.88 85 LEU B N 1
ATOM 2406 C CA . LEU B 1 85 ? 6.887 -25.781 -6.512 1 98.88 85 LEU B CA 1
ATOM 2407 C C . LEU B 1 85 ? 8.109 -25.359 -5.699 1 98.88 85 LEU B C 1
ATOM 2409 O O . LEU B 1 85 ? 9.086 -26.109 -5.621 1 98.88 85 LEU B O 1
ATOM 2413 N N . ALA B 1 86 ? 8.047 -24.234 -5.102 1 98.94 86 ALA B N 1
ATOM 2414 C CA . ALA B 1 86 ? 9.18 -23.719 -4.332 1 98.94 86 ALA B CA 1
ATOM 2415 C C . ALA B 1 86 ? 9.445 -24.594 -3.109 1 98.94 86 ALA B C 1
ATOM 2417 O O . ALA B 1 86 ? 10.602 -24.812 -2.734 1 98.94 86 ALA B O 1
ATOM 2418 N N . GLU B 1 87 ? 8.391 -25.094 -2.463 1 98.62 87 GLU B N 1
ATOM 2419 C CA . GLU B 1 87 ? 8.539 -25.953 -1.296 1 98.62 87 GLU B CA 1
ATOM 2420 C C . GLU B 1 87 ? 9.297 -27.234 -1.648 1 98.62 87 GLU B C 1
ATOM 2422 O O . GLU B 1 87 ? 10.055 -27.75 -0.828 1 98.62 87 GLU B O 1
ATOM 2427 N N . THR B 1 88 ? 9.133 -27.641 -2.846 1 97.25 88 THR B N 1
ATOM 2428 C CA . THR B 1 88 ? 9.688 -28.938 -3.217 1 97.25 88 THR B CA 1
ATOM 2429 C C . THR B 1 88 ? 11 -28.766 -3.988 1 97.25 88 THR B C 1
ATOM 2431 O O . THR B 1 88 ? 11.906 -29.594 -3.873 1 97.25 88 THR B O 1
ATOM 2434 N N . ARG B 1 89 ? 11.133 -27.625 -4.652 1 97.5 89 ARG B N 1
ATOM 2435 C CA . ARG B 1 89 ? 12.234 -27.5 -5.598 1 97.5 89 ARG B CA 1
ATOM 2436 C C . ARG B 1 89 ? 13.242 -26.453 -5.137 1 97.5 89 ARG B C 1
ATOM 2438 O O . ARG B 1 89 ? 14.336 -26.344 -5.695 1 97.5 89 ARG B O 1
ATOM 2445 N N . GLY B 1 90 ? 12.852 -25.625 -4.211 1 98.69 90 GLY B N 1
ATOM 2446 C CA . GLY B 1 90 ? 13.766 -24.594 -3.768 1 98.69 90 GLY B CA 1
ATOM 2447 C C . GLY B 1 90 ? 15.102 -25.125 -3.293 1 98.69 90 GLY B C 1
ATOM 2448 O O . GLY B 1 90 ? 15.148 -26.094 -2.535 1 98.69 90 GLY B O 1
ATOM 2449 N N . SER B 1 91 ? 16.172 -24.531 -3.695 1 98.62 91 SER B N 1
ATOM 2450 C CA . SER B 1 91 ? 17.516 -25.031 -3.369 1 98.62 91 SER B CA 1
ATOM 2451 C C . SER B 1 91 ? 17.984 -24.5 -2.023 1 98.62 91 SER B C 1
ATOM 2453 O O . SER B 1 91 ? 19 -24.969 -1.487 1 98.62 91 SER B O 1
ATOM 2455 N N . THR B 1 92 ? 17.328 -23.516 -1.516 1 98.69 92 THR B N 1
ATOM 2456 C CA . THR B 1 92 ? 17.656 -22.953 -0.213 1 98.69 92 THR B CA 1
ATOM 2457 C C . THR B 1 92 ? 16.438 -22.969 0.704 1 98.69 92 THR B C 1
ATOM 2459 O O . THR B 1 92 ? 15.297 -23.031 0.233 1 98.69 92 THR B O 1
ATOM 2462 N N . GLN B 1 93 ? 16.703 -22.875 1.985 1 98.75 93 GLN B N 1
ATOM 2463 C CA . GLN B 1 93 ? 15.609 -22.812 2.953 1 98.75 93 GLN B CA 1
ATOM 2464 C C . GLN B 1 93 ? 14.766 -21.562 2.748 1 98.75 93 GLN B C 1
ATOM 2466 O O . GLN B 1 93 ? 13.547 -21.578 2.93 1 98.75 93 GLN B O 1
ATOM 2471 N N . ALA B 1 94 ? 15.359 -20.453 2.336 1 98.94 94 ALA B N 1
ATOM 2472 C CA . ALA B 1 94 ? 14.648 -19.188 2.143 1 98.94 94 ALA B CA 1
ATOM 2473 C C . ALA B 1 94 ? 13.625 -19.297 1.015 1 98.94 94 ALA B C 1
ATOM 2475 O O . ALA B 1 94 ? 12.516 -18.781 1.119 1 98.94 94 ALA B O 1
ATOM 2476 N N . VAL B 1 95 ? 14.031 -19.969 -0.025 1 98.94 95 VAL B N 1
ATOM 2477 C CA . VAL B 1 95 ? 13.102 -20.156 -1.137 1 98.94 95 VAL B CA 1
ATOM 2478 C C . VAL B 1 95 ? 11.953 -21.078 -0.706 1 98.94 95 VAL B C 1
ATOM 2480 O O . VAL B 1 95 ? 10.789 -20.812 -1.01 1 98.94 95 VAL B O 1
ATOM 2483 N N . ARG B 1 96 ? 12.234 -22.125 0.017 1 98.94 96 ARG B N 1
ATOM 2484 C CA . ARG B 1 96 ? 11.203 -23.031 0.504 1 98.94 96 ARG B CA 1
ATOM 2485 C C . ARG B 1 96 ? 10.273 -22.328 1.485 1 98.94 96 ARG B C 1
ATOM 2487 O O . ARG B 1 96 ? 9.062 -22.531 1.463 1 98.94 96 ARG B O 1
ATOM 2494 N N . ASP B 1 97 ? 10.852 -21.469 2.33 1 98.94 97 ASP B N 1
ATOM 2495 C CA . ASP B 1 97 ? 10.047 -20.672 3.258 1 98.94 97 ASP B CA 1
ATOM 2496 C C . ASP B 1 97 ? 9.125 -19.719 2.51 1 98.94 97 ASP B C 1
ATOM 2498 O O . ASP B 1 97 ? 7.961 -19.547 2.889 1 98.94 97 ASP B O 1
ATOM 2502 N N . ALA B 1 98 ? 9.641 -19.094 1.464 1 98.94 98 ALA B N 1
ATOM 2503 C CA . ALA B 1 98 ? 8.781 -18.234 0.643 1 98.94 98 ALA B CA 1
ATOM 2504 C C . ALA B 1 98 ? 7.621 -19.031 0.049 1 98.94 98 ALA B C 1
ATOM 2506 O O . ALA B 1 98 ? 6.484 -18.562 0.027 1 98.94 98 ALA B O 1
ATOM 2507 N N . GLY B 1 99 ? 7.93 -20.234 -0.431 1 98.94 99 GLY B N 1
ATOM 2508 C CA . GLY B 1 99 ? 6.875 -21.109 -0.915 1 98.94 99 GLY B CA 1
ATOM 2509 C C . GLY B 1 99 ? 5.797 -21.359 0.12 1 98.94 99 GLY B C 1
ATOM 2510 O O . GLY B 1 99 ? 4.605 -21.281 -0.185 1 98.94 99 GLY B O 1
ATOM 2511 N N . HIS B 1 100 ? 6.172 -21.625 1.349 1 98.88 100 HIS B N 1
ATOM 2512 C CA . HIS B 1 100 ? 5.234 -21.891 2.434 1 98.88 100 HIS B CA 1
ATOM 2513 C C . HIS B 1 100 ? 4.348 -20.672 2.707 1 98.88 100 HIS B C 1
ATOM 2515 O O . HIS B 1 100 ? 3.137 -20.828 2.895 1 98.88 100 HIS B O 1
ATOM 2521 N N . HIS B 1 101 ? 4.938 -19.5 2.717 1 98.94 101 HIS B N 1
ATOM 2522 C CA . HIS B 1 101 ? 4.168 -18.281 2.93 1 98.94 101 HIS B CA 1
ATOM 2523 C C . HIS B 1 101 ? 3.152 -18.078 1.811 1 98.94 101 HIS B C 1
ATOM 2525 O O . HIS B 1 101 ? 2.02 -17.656 2.066 1 98.94 101 HIS B O 1
ATOM 2531 N N . LEU B 1 102 ? 3.617 -18.375 0.549 1 98.94 102 LEU B N 1
ATOM 2532 C CA . LEU B 1 102 ? 2.701 -18.219 -0.576 1 98.94 102 LEU B CA 1
ATOM 2533 C C . LEU B 1 102 ? 1.512 -19.172 -0.435 1 98.94 102 LEU B C 1
ATOM 2535 O O . LEU B 1 102 ? 0.361 -18.75 -0.595 1 98.94 102 LEU B O 1
ATOM 2539 N N . VAL B 1 103 ? 1.782 -20.375 -0.115 1 98.94 103 VAL B N 1
ATOM 2540 C CA . VAL B 1 103 ? 0.726 -21.375 -0.002 1 98.94 103 VAL B CA 1
ATOM 2541 C C . VAL B 1 103 ? -0.256 -20.969 1.095 1 98.94 103 VAL B C 1
ATOM 2543 O O . VAL B 1 103 ? -1.465 -20.906 0.86 1 98.94 103 VAL B O 1
ATOM 2546 N N . ASN B 1 104 ? 0.218 -20.688 2.299 1 98.81 104 ASN B N 1
ATOM 2547 C CA . ASN B 1 104 ? -0.645 -20.344 3.418 1 98.81 104 ASN B CA 1
ATOM 2548 C C . ASN B 1 104 ? -1.394 -19.031 3.156 1 98.81 104 ASN B C 1
ATOM 2550 O O . ASN B 1 104 ? -2.598 -18.938 3.398 1 98.81 104 ASN B O 1
ATOM 2554 N N . GLY B 1 105 ? -0.689 -18.031 2.67 1 98.88 105 GLY B N 1
ATOM 2555 C CA . GLY B 1 105 ? -1.285 -16.734 2.422 1 98.88 105 GLY B CA 1
ATOM 2556 C C . GLY B 1 105 ? -2.381 -16.766 1.373 1 98.88 105 GLY B C 1
ATOM 2557 O O . GLY B 1 105 ? -3.441 -16.156 1.555 1 98.88 105 GLY B O 1
ATOM 2558 N N . HIS B 1 106 ? -2.125 -17.469 0.304 1 98.81 106 HIS B N 1
ATOM 2559 C CA . HIS B 1 106 ? -3.117 -17.469 -0.765 1 98.81 106 HIS B CA 1
ATOM 2560 C C . HIS B 1 106 ? -4.277 -18.406 -0.441 1 98.81 106 HIS B C 1
ATOM 2562 O O . HIS B 1 106 ? -5.375 -18.234 -0.973 1 98.81 106 HIS B O 1
ATOM 2568 N N . THR B 1 107 ? -4.051 -19.406 0.429 1 98.81 107 THR B N 1
ATOM 2569 C CA . THR B 1 107 ? -5.172 -20.203 0.931 1 98.81 107 THR B CA 1
ATOM 2570 C C . THR B 1 107 ? -6.152 -19.312 1.7 1 98.81 107 THR B C 1
ATOM 2572 O O . THR B 1 107 ? -7.352 -19.328 1.421 1 98.81 107 THR B O 1
ATOM 2575 N N . THR B 1 108 ? -5.613 -18.547 2.645 1 98.75 108 THR B N 1
ATOM 2576 C CA . THR B 1 108 ? -6.445 -17.719 3.504 1 98.75 108 THR B CA 1
ATOM 2577 C C . THR B 1 108 ? -7.062 -16.562 2.709 1 98.75 108 THR B C 1
ATOM 2579 O O . THR B 1 108 ? -8.25 -16.266 2.857 1 98.75 108 THR B O 1
ATOM 2582 N N . LEU B 1 109 ? -6.301 -15.922 1.862 1 98.94 109 LEU B N 1
ATOM 2583 C CA . LEU B 1 109 ? -6.793 -14.781 1.096 1 98.94 109 LEU B CA 1
ATOM 2584 C C . LEU B 1 109 ? -7.879 -15.219 0.116 1 98.94 109 LEU B C 1
ATOM 2586 O O . LEU B 1 109 ? -8.859 -14.5 -0.086 1 98.94 109 LEU B O 1
ATOM 2590 N N . ASP B 1 110 ? -7.711 -16.359 -0.505 1 98.81 110 ASP B N 1
ATOM 2591 C CA . ASP B 1 110 ? -8.711 -16.875 -1.427 1 98.81 110 ASP B CA 1
ATOM 2592 C C . ASP B 1 110 ? -10.039 -17.125 -0.712 1 98.81 110 ASP B C 1
ATOM 2594 O O . ASP B 1 110 ? -11.109 -16.828 -1.253 1 98.81 110 ASP B O 1
ATOM 2598 N N . ALA B 1 111 ? -9.977 -17.719 0.472 1 98.81 111 ALA B N 1
ATOM 2599 C CA . ALA B 1 111 ? -11.203 -17.969 1.229 1 98.81 111 ALA B CA 1
ATOM 2600 C C . ALA B 1 111 ? -11.953 -16.656 1.482 1 98.81 111 ALA B C 1
ATOM 2602 O O . ALA B 1 111 ? -13.172 -16.594 1.291 1 98.81 111 ALA B O 1
ATOM 2603 N N . HIS B 1 112 ? -11.227 -15.609 1.88 1 98.94 112 HIS B N 1
ATOM 2604 C CA . HIS B 1 112 ? -11.852 -14.305 2.102 1 98.94 112 HIS B CA 1
ATOM 2605 C C . HIS B 1 112 ? -12.398 -13.734 0.799 1 98.94 112 HIS B C 1
ATOM 2607 O O . HIS B 1 112 ? -13.508 -13.195 0.772 1 98.94 112 HIS B O 1
ATOM 2613 N N . ASP B 1 113 ? -11.633 -13.859 -0.251 1 98.88 113 ASP B N 1
ATOM 2614 C CA . ASP B 1 113 ? -12.031 -13.352 -1.561 1 98.88 113 ASP B CA 1
ATOM 2615 C C . ASP B 1 113 ? -13.32 -14.008 -2.039 1 98.88 113 ASP B C 1
ATOM 2617 O O . ASP B 1 113 ? -14.227 -13.328 -2.529 1 98.88 113 ASP B O 1
ATOM 2621 N N . ARG B 1 114 ? -13.43 -15.289 -1.92 1 98.81 114 ARG B N 1
ATOM 2622 C CA . ARG B 1 114 ? -14.625 -16.016 -2.344 1 98.81 114 ARG B CA 1
ATOM 2623 C C . ARG B 1 114 ? -15.836 -15.609 -1.509 1 98.81 114 ARG B C 1
ATOM 2625 O O . ARG B 1 114 ? -16.953 -15.516 -2.025 1 98.81 114 ARG B O 1
ATOM 2632 N N . THR B 1 115 ? -15.609 -15.383 -0.226 1 98.88 115 THR B N 1
ATOM 2633 C CA . THR B 1 115 ? -16.688 -14.906 0.625 1 98.88 115 THR B CA 1
ATOM 2634 C C . THR B 1 115 ? -17.203 -13.547 0.146 1 98.88 115 THR B C 1
ATOM 2636 O O . THR B 1 115 ? -18.406 -13.344 0 1 98.88 115 THR B O 1
ATOM 2639 N N . VAL B 1 116 ? -16.281 -12.625 -0.134 1 98.94 116 VAL B N 1
ATOM 2640 C CA . VAL B 1 116 ? -16.625 -11.289 -0.607 1 98.94 116 VAL B CA 1
ATOM 2641 C C . VAL B 1 116 ? -17.344 -11.383 -1.958 1 98.94 116 VAL B C 1
ATOM 2643 O O . VAL B 1 116 ? -18.359 -10.734 -2.18 1 98.94 116 VAL B O 1
ATOM 2646 N N . ALA B 1 117 ? -16.828 -12.18 -2.854 1 98.88 117 ALA B N 1
ATOM 2647 C CA . ALA B 1 117 ? -17.422 -12.367 -4.172 1 98.88 117 ALA B CA 1
ATOM 2648 C C . ALA B 1 117 ? -18.859 -12.891 -4.062 1 98.88 117 ALA B C 1
ATOM 2650 O O . ALA B 1 117 ? -19.734 -12.445 -4.793 1 98.88 117 ALA B O 1
ATOM 2651 N N . SER B 1 118 ? -19.016 -13.852 -3.178 1 98.69 118 SER B N 1
ATOM 2652 C CA . SER B 1 118 ? -20.344 -14.414 -2.961 1 98.69 118 SER B CA 1
ATOM 2653 C C . SER B 1 118 ? -21.312 -13.352 -2.453 1 98.69 118 SER B C 1
ATOM 2655 O O . SER B 1 118 ? -22.438 -13.242 -2.951 1 98.69 118 SER B O 1
ATOM 2657 N N . GLN B 1 119 ? -20.906 -12.508 -1.536 1 98.75 119 GLN B N 1
ATOM 2658 C CA . GLN B 1 119 ? -21.766 -11.5 -0.925 1 98.75 119 GLN B CA 1
ATOM 2659 C C . GLN B 1 119 ? -22.078 -10.383 -1.913 1 98.75 119 GLN B C 1
ATOM 2661 O O . GLN B 1 119 ? -23.172 -9.789 -1.856 1 98.75 119 GLN B O 1
ATOM 2666 N N . LEU B 1 120 ? -21.188 -10.188 -2.879 1 98.75 120 LEU B N 1
ATOM 2667 C CA . LEU B 1 120 ? -21.344 -9.055 -3.787 1 98.75 120 LEU B CA 1
ATOM 2668 C C . LEU B 1 120 ? -21.766 -9.531 -5.172 1 98.75 120 LEU B C 1
ATOM 2670 O O . LEU B 1 120 ? -21.984 -8.719 -6.078 1 98.75 120 LEU B O 1
ATOM 2674 N N . GLY B 1 121 ? -21.844 -10.844 -5.375 1 98 121 GLY B N 1
ATOM 2675 C CA . GLY B 1 121 ? -22.281 -11.398 -6.645 1 98 121 GLY B CA 1
ATOM 2676 C C . GLY B 1 121 ? -21.25 -11.219 -7.754 1 98 121 GLY B C 1
ATOM 2677 O O . GLY B 1 121 ? -21.609 -10.984 -8.906 1 98 121 GLY B O 1
ATOM 2678 N N . ILE B 1 122 ? -19.969 -11.281 -7.383 1 98.38 122 ILE B N 1
ATOM 2679 C CA . ILE B 1 122 ? -18.906 -11.102 -8.367 1 98.38 122 ILE B CA 1
ATOM 2680 C C . ILE B 1 122 ? -18.484 -12.461 -8.914 1 98.38 122 ILE B C 1
ATOM 2682 O O . ILE B 1 122 ? -17.969 -13.305 -8.164 1 98.38 122 ILE B O 1
ATOM 2686 N N . PRO B 1 123 ? -18.641 -12.719 -10.227 1 98.31 123 PRO B N 1
ATOM 2687 C CA . PRO B 1 123 ? -18.109 -13.961 -10.789 1 98.31 123 PRO B CA 1
ATOM 2688 C C . PRO B 1 123 ? -16.594 -14.039 -10.734 1 98.31 123 PRO B C 1
ATOM 2690 O O . PRO B 1 123 ? -15.922 -13 -10.797 1 98.31 123 PRO B O 1
ATOM 2693 N N . LEU B 1 124 ? -16.062 -15.242 -10.57 1 98.69 124 LEU B N 1
ATOM 2694 C CA . LEU B 1 124 ? -14.633 -15.445 -10.422 1 98.69 124 LEU B CA 1
ATOM 2695 C C . LEU B 1 124 ? -14.125 -16.5 -11.414 1 98.69 124 LEU B C 1
ATOM 2697 O O . LEU B 1 124 ? -14.844 -17.438 -11.742 1 98.69 124 LEU B O 1
ATOM 2701 N N . PRO B 1 125 ? -12.922 -16.375 -11.875 1 98.69 125 PRO B N 1
ATOM 2702 C CA . PRO B 1 125 ? -12.32 -17.453 -12.672 1 98.69 125 PRO B CA 1
ATOM 2703 C C . PRO B 1 125 ? -11.844 -18.625 -11.82 1 98.69 125 PRO B C 1
ATOM 2705 O O . PRO B 1 125 ? -11.578 -18.469 -10.625 1 98.69 125 PRO B O 1
ATOM 2708 N N . ASN B 1 126 ? -11.68 -19.781 -12.438 1 98.62 126 ASN B N 1
ATOM 2709 C CA . ASN B 1 126 ? -11.141 -20.953 -11.758 1 98.62 126 ASN B CA 1
ATOM 2710 C C . ASN B 1 126 ? 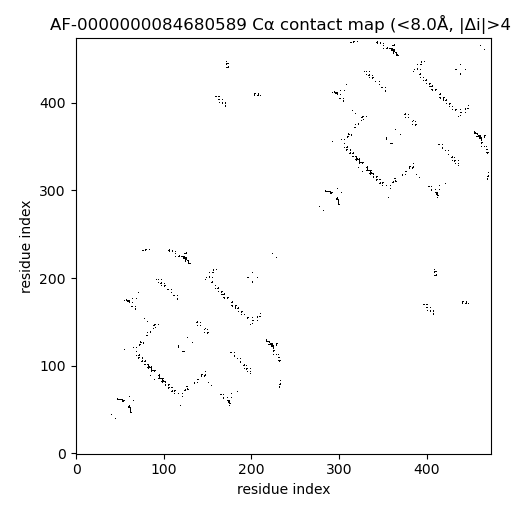-9.797 -21.375 -12.344 1 98.62 126 ASN B C 1
ATOM 2712 O O . ASN B 1 126 ? -9.234 -22.391 -11.953 1 98.62 126 ASN B O 1
ATOM 2716 N N . GLN B 1 127 ? -9.312 -20.531 -13.344 1 98.19 127 GLN B N 1
ATOM 2717 C CA . GLN B 1 127 ? -8.008 -20.781 -13.953 1 98.19 127 GLN B CA 1
ATOM 2718 C C . GLN B 1 127 ? -7.188 -19.5 -14.031 1 98.19 127 GLN B C 1
ATOM 2720 O O . GLN B 1 127 ? -7.738 -18.406 -14.148 1 98.19 127 GLN B O 1
ATOM 2725 N N . PRO B 1 128 ? -5.867 -19.656 -13.922 1 98.56 128 PRO B N 1
ATOM 2726 C CA . PRO B 1 128 ? -5.039 -18.469 -14.18 1 98.56 128 PRO B CA 1
ATOM 2727 C C . PRO B 1 128 ? -5.199 -17.938 -15.609 1 98.56 128 PRO B C 1
ATOM 2729 O O . PRO B 1 128 ? -5.719 -18.641 -16.469 1 98.56 128 PRO B O 1
ATOM 2732 N N . ASN B 1 129 ? -4.797 -16.734 -15.789 1 98.19 129 ASN B N 1
ATOM 2733 C CA . ASN B 1 129 ? -4.793 -16.234 -17.156 1 98.19 129 ASN B CA 1
ATOM 2734 C C . ASN B 1 129 ? -3.58 -16.734 -17.938 1 98.19 129 ASN B C 1
ATOM 2736 O O . ASN B 1 129 ? -2.748 -17.469 -17.391 1 98.19 129 ASN B O 1
ATOM 2740 N N . ASP B 1 130 ? -3.459 -16.406 -19.188 1 98.06 130 ASP B N 1
ATOM 2741 C CA . ASP B 1 130 ? -2.449 -16.984 -20.078 1 98.06 130 ASP B CA 1
ATOM 2742 C C . ASP B 1 130 ? -1.042 -16.609 -19.609 1 98.06 130 ASP B C 1
ATOM 2744 O O . ASP B 1 130 ? -0.133 -17.453 -19.641 1 98.06 130 ASP B O 1
ATOM 2748 N N . GLN B 1 131 ? -0.822 -15.43 -19.203 1 98.06 131 GLN B N 1
ATOM 2749 C CA . GLN B 1 131 ? 0.487 -15 -18.719 1 98.06 131 GLN B CA 1
ATOM 2750 C C . GLN B 1 131 ? 0.892 -15.773 -17.469 1 98.06 131 GLN B C 1
ATOM 2752 O O . GLN B 1 131 ? 2.041 -16.203 -17.344 1 98.06 131 GLN B O 1
ATOM 2757 N N . GLN B 1 132 ? -0.01 -15.938 -16.609 1 98.56 132 GLN B N 1
ATOM 2758 C CA . GLN B 1 132 ? 0.227 -16.656 -15.359 1 98.56 132 GLN B CA 1
ATOM 2759 C C . GLN B 1 132 ? 0.516 -18.125 -15.617 1 98.56 132 GLN B C 1
ATOM 2761 O O . GLN B 1 132 ? 1.373 -18.719 -14.961 1 98.56 132 GLN B O 1
ATOM 2766 N N . ARG B 1 133 ? -0.15 -18.688 -16.562 1 98.5 133 ARG B N 1
ATOM 2767 C CA . ARG B 1 133 ? 0.147 -20.062 -16.969 1 98.5 133 ARG B CA 1
ATOM 2768 C C . ARG B 1 133 ? 1.557 -20.172 -17.531 1 98.5 133 ARG B C 1
ATOM 2770 O O . ARG B 1 133 ? 2.264 -21.156 -17.281 1 98.5 133 ARG B O 1
ATOM 2777 N N . GLN B 1 134 ? 1.888 -19.188 -18.297 1 98.38 134 GLN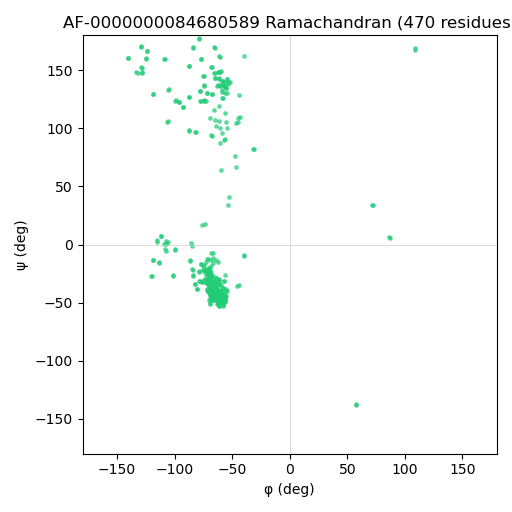 B N 1
ATOM 2778 C CA . GLN B 1 134 ? 3.238 -19.172 -18.844 1 98.38 134 GLN B CA 1
ATOM 2779 C C . GLN B 1 134 ? 4.281 -19.047 -17.734 1 98.38 134 GLN B C 1
ATOM 2781 O O . GLN B 1 134 ? 5.34 -19.688 -17.812 1 98.38 134 GLN B O 1
ATOM 2786 N N . TRP B 1 135 ? 4.023 -18.234 -16.75 1 98.62 135 TRP B N 1
ATOM 2787 C CA . TRP B 1 135 ? 4.938 -18.109 -15.609 1 98.62 135 TRP B CA 1
ATOM 2788 C C . TRP B 1 135 ? 5.074 -19.438 -14.883 1 98.62 135 TRP B C 1
ATOM 2790 O O . TRP B 1 135 ? 6.184 -19.844 -14.523 1 98.62 135 TRP B O 1
ATOM 2800 N N . LEU B 1 136 ? 3.959 -20.109 -14.672 1 98.81 136 LEU B N 1
ATOM 2801 C CA . LEU B 1 136 ? 4.012 -21.422 -14.039 1 98.81 136 LEU B CA 1
ATOM 2802 C C . LEU B 1 136 ? 4.82 -22.406 -14.875 1 98.81 136 LEU B C 1
ATOM 2804 O O . LEU B 1 136 ? 5.609 -23.188 -14.336 1 98.81 136 LEU B O 1
ATOM 2808 N N . ALA B 1 137 ? 4.629 -22.391 -16.188 1 98.81 137 ALA B N 1
ATOM 2809 C CA . ALA B 1 137 ? 5.383 -23.266 -17.078 1 98.81 137 ALA B CA 1
ATOM 2810 C C . ALA B 1 137 ? 6.883 -22.984 -16.969 1 98.81 137 ALA B C 1
ATOM 2812 O O . ALA B 1 137 ? 7.691 -23.906 -16.953 1 98.81 137 ALA B O 1
ATOM 2813 N N . THR B 1 138 ? 7.195 -21.719 -16.953 1 98.81 138 THR B N 1
ATOM 2814 C CA . THR B 1 138 ? 8.586 -21.312 -16.797 1 98.81 138 THR B CA 1
ATOM 2815 C C . THR B 1 138 ? 9.18 -21.891 -15.516 1 98.81 138 THR B C 1
ATOM 2817 O O . THR B 1 138 ? 10.281 -22.438 -15.523 1 98.81 138 THR B O 1
ATOM 2820 N N . LEU B 1 139 ? 8.477 -21.828 -14.422 1 98.88 139 LEU B N 1
ATOM 2821 C CA . LEU B 1 139 ? 8.953 -22.328 -13.133 1 98.88 139 LEU B CA 1
ATOM 2822 C C . LEU B 1 139 ? 9.055 -23.844 -13.141 1 98.88 139 LEU B C 1
ATOM 2824 O O . LEU B 1 139 ? 9.992 -24.422 -12.594 1 98.88 139 LEU B O 1
ATOM 2828 N N . ARG B 1 140 ? 8.102 -24.5 -13.758 1 98.69 140 ARG B N 1
ATOM 2829 C CA . ARG B 1 140 ? 8.094 -25.969 -13.828 1 98.69 140 ARG B CA 1
ATOM 2830 C C . ARG B 1 140 ? 9.289 -26.484 -14.625 1 98.69 140 ARG B C 1
ATOM 2832 O O . ARG B 1 140 ? 9.812 -27.562 -14.344 1 98.69 140 ARG B O 1
ATOM 2839 N N . ALA B 1 141 ? 9.75 -25.688 -15.547 1 98.62 141 ALA B N 1
ATOM 2840 C CA . ALA B 1 141 ? 10.836 -26.094 -16.438 1 98.62 141 ALA B CA 1
ATOM 2841 C C . ALA B 1 141 ? 12.195 -25.828 -15.789 1 98.62 141 ALA B C 1
ATOM 2843 O O . ALA B 1 141 ? 13.203 -26.422 -16.203 1 98.62 141 ALA B O 1
ATOM 2844 N N . ALA B 1 142 ? 12.25 -24.938 -14.805 1 98.5 142 ALA B N 1
ATOM 2845 C CA . ALA B 1 142 ? 13.516 -24.531 -14.195 1 98.5 142 ALA B CA 1
ATOM 2846 C C . ALA B 1 142 ? 13.891 -25.469 -13.047 1 98.5 142 ALA B C 1
ATOM 2848 O O . ALA B 1 142 ? 13.023 -26.109 -12.453 1 98.5 142 ALA B O 1
ATOM 2849 N N . ARG B 1 143 ? 15.242 -25.562 -12.766 1 98.06 143 ARG B N 1
ATOM 2850 C CA . ARG B 1 143 ? 15.766 -26.359 -11.664 1 98.06 143 ARG B CA 1
ATOM 2851 C C . ARG B 1 143 ? 16.922 -25.641 -10.969 1 98.06 143 ARG B C 1
ATOM 2853 O O . ARG B 1 143 ? 17.516 -24.719 -11.531 1 98.06 143 ARG B O 1
ATOM 2860 N N . GLY B 1 144 ? 17.172 -26.078 -9.766 1 98 144 GLY B N 1
ATOM 2861 C CA . GLY B 1 144 ? 18.312 -25.547 -9.031 1 98 144 GLY B CA 1
ATOM 2862 C C . GLY B 1 144 ? 18.266 -24.031 -8.867 1 98 144 GLY B C 1
ATOM 2863 O O . GLY B 1 144 ? 17.188 -23.469 -8.625 1 98 144 GLY B O 1
ATOM 2864 N N . GLN B 1 145 ? 19.312 -23.391 -9.023 1 98.44 145 GLN B N 1
ATOM 2865 C CA . GLN B 1 145 ? 19.422 -21.953 -8.789 1 98.44 145 GLN B CA 1
ATOM 2866 C C . GLN B 1 145 ? 18.656 -21.172 -9.844 1 98.44 145 GLN B C 1
ATOM 2868 O O . GLN B 1 145 ? 18.156 -20.078 -9.57 1 98.44 145 GLN B O 1
ATOM 2873 N N . GLU B 1 146 ? 18.594 -21.766 -10.977 1 98.62 146 GLU B N 1
ATOM 2874 C CA . GLU B 1 146 ? 17.781 -21.109 -12 1 98.62 146 GLU B CA 1
ATOM 2875 C C . GLU B 1 146 ? 16.328 -21.016 -11.562 1 98.62 146 GLU B C 1
ATOM 2877 O O . GLU B 1 146 ? 15.68 -19.984 -11.781 1 98.62 146 GLU B O 1
ATOM 2882 N N . PHE B 1 147 ? 15.844 -22.094 -10.938 1 98.88 147 PHE B N 1
ATOM 2883 C CA . PHE B 1 147 ? 14.5 -22.047 -10.383 1 98.88 147 PHE B CA 1
ATOM 2884 C C . PHE B 1 147 ? 14.383 -20.922 -9.352 1 98.88 147 PHE B C 1
ATOM 2886 O O . PHE B 1 147 ? 13.445 -20.125 -9.398 1 98.88 147 PHE B O 1
ATOM 2893 N N . ASP B 1 148 ? 15.352 -20.875 -8.461 1 98.94 148 ASP B N 1
ATOM 2894 C CA . ASP B 1 148 ? 15.305 -19.906 -7.367 1 98.94 148 ASP B CA 1
ATOM 2895 C C . ASP B 1 148 ? 15.25 -18.469 -7.902 1 98.94 148 ASP B C 1
ATOM 2897 O O . ASP B 1 148 ? 14.461 -17.656 -7.426 1 98.94 148 ASP B O 1
ATOM 2901 N N . ARG B 1 149 ? 16.031 -18.25 -8.914 1 98.81 149 ARG B N 1
ATOM 2902 C CA . ARG B 1 149 ? 16.094 -16.906 -9.484 1 98.81 149 ARG B CA 1
ATOM 2903 C C . ARG B 1 149 ? 14.797 -16.547 -10.203 1 98.81 149 ARG B C 1
ATOM 2905 O O . ARG B 1 149 ? 14.25 -15.453 -10.008 1 98.81 149 ARG B O 1
ATOM 2912 N N . ARG B 1 150 ? 14.328 -17.453 -11.023 1 98.81 150 ARG B N 1
ATOM 2913 C CA . ARG B 1 150 ? 13.102 -17.188 -11.766 1 98.81 150 ARG B CA 1
ATOM 2914 C C . ARG B 1 150 ? 11.914 -17.031 -10.82 1 98.81 150 ARG B C 1
ATOM 2916 O O . ARG B 1 150 ? 11.07 -16.156 -11.023 1 98.81 150 ARG B O 1
ATOM 2923 N N . PHE B 1 151 ? 11.914 -17.875 -9.812 1 98.94 151 PHE B N 1
ATOM 2924 C CA . PHE B 1 151 ? 10.875 -17.812 -8.797 1 98.94 151 PHE B CA 1
ATOM 2925 C C . PHE B 1 151 ? 10.844 -16.438 -8.133 1 98.94 151 PHE B C 1
ATOM 2927 O O . PHE B 1 151 ? 9.805 -15.773 -8.125 1 98.94 151 PHE B O 1
ATOM 2934 N N . ALA B 1 152 ? 11.938 -15.992 -7.645 1 98.94 152 ALA B N 1
ATOM 2935 C CA . ALA B 1 152 ? 12.016 -14.719 -6.941 1 98.94 152 ALA B CA 1
ATOM 2936 C C . ALA B 1 152 ? 11.664 -13.555 -7.871 1 98.94 152 ALA B C 1
ATOM 2938 O O . ALA B 1 152 ? 10.898 -12.672 -7.504 1 98.94 152 ALA B O 1
ATOM 2939 N N . ASP B 1 153 ? 12.156 -13.625 -9.086 1 98.31 153 ASP B N 1
ATOM 2940 C CA . ASP B 1 153 ? 11.984 -12.516 -10.016 1 98.31 153 ASP B CA 1
ATOM 2941 C C . ASP B 1 153 ? 10.523 -12.375 -10.445 1 98.31 153 ASP B C 1
ATOM 2943 O O . ASP B 1 153 ? 9.945 -11.289 -10.352 1 98.31 153 ASP B O 1
ATOM 2947 N N . ILE B 1 154 ? 9.969 -13.438 -10.852 1 98.69 154 ILE B N 1
ATOM 2948 C CA . ILE B 1 154 ? 8.617 -13.414 -11.398 1 98.69 154 ILE B CA 1
ATOM 2949 C C . ILE B 1 154 ? 7.625 -13.039 -10.305 1 98.69 154 ILE B C 1
ATOM 2951 O O . ILE B 1 154 ? 6.789 -12.148 -10.492 1 98.69 154 ILE B O 1
ATOM 2955 N N . LEU B 1 155 ? 7.754 -13.688 -9.156 1 98.94 155 LEU B N 1
ATOM 2956 C CA . LEU B 1 155 ? 6.781 -13.469 -8.086 1 98.94 155 LEU B CA 1
ATOM 2957 C C . LEU B 1 155 ? 6.957 -12.086 -7.465 1 98.94 155 LEU B C 1
ATOM 2959 O O . LEU B 1 155 ? 5.977 -11.43 -7.113 1 98.94 155 LEU B O 1
ATOM 2963 N N . ARG B 1 156 ? 8.172 -11.617 -7.289 1 98.94 156 ARG B N 1
ATOM 2964 C CA . ARG B 1 156 ? 8.391 -10.305 -6.703 1 98.94 156 ARG B CA 1
ATOM 2965 C C . ARG B 1 156 ? 7.84 -9.203 -7.609 1 98.94 156 ARG B C 1
ATOM 2967 O O . ARG B 1 156 ? 7.262 -8.227 -7.129 1 98.94 156 ARG B O 1
ATOM 2974 N N . LEU B 1 157 ? 8.008 -9.344 -8.93 1 98.69 157 LEU B N 1
ATOM 2975 C CA . LEU B 1 157 ? 7.441 -8.367 -9.867 1 98.69 157 LEU B CA 1
ATOM 2976 C C . LEU B 1 157 ? 5.918 -8.344 -9.766 1 98.69 157 LEU B C 1
ATOM 2978 O O . LEU B 1 157 ? 5.32 -7.273 -9.648 1 98.69 157 LEU B O 1
ATOM 2982 N N . ALA B 1 158 ? 5.34 -9.5 -9.805 1 98.5 158 ALA B N 1
ATOM 2983 C CA . ALA B 1 158 ? 3.883 -9.609 -9.734 1 98.5 158 ALA B CA 1
ATOM 2984 C C . ALA B 1 158 ? 3.35 -8.984 -8.445 1 98.5 158 ALA B C 1
ATOM 2986 O O . ALA B 1 158 ? 2.363 -8.242 -8.469 1 98.5 158 ALA B O 1
ATOM 2987 N N . HIS B 1 159 ? 4.023 -9.25 -7.324 1 98.88 159 HIS B N 1
ATOM 2988 C CA . HIS B 1 159 ? 3.568 -8.719 -6.047 1 98.88 159 HIS B CA 1
ATOM 2989 C C . HIS B 1 159 ? 3.758 -7.203 -5.977 1 98.88 159 HIS B C 1
ATOM 2991 O O . HIS B 1 159 ? 2.955 -6.5 -5.363 1 98.88 159 HIS B O 1
ATOM 2997 N N . GLY B 1 160 ? 4.809 -6.676 -6.613 1 98.31 160 GLY B N 1
ATOM 2998 C CA . GLY B 1 160 ? 4.984 -5.234 -6.656 1 98.31 160 GLY B CA 1
ATOM 2999 C C . GLY B 1 160 ? 3.863 -4.516 -7.387 1 98.31 160 GLY B C 1
ATOM 3000 O O . GLY B 1 160 ? 3.387 -3.473 -6.934 1 98.31 160 GLY B O 1
ATOM 3001 N N . ARG B 1 161 ? 3.457 -5.102 -8.43 1 97.12 161 ARG B N 1
ATOM 3002 C CA . ARG B 1 161 ? 2.379 -4.512 -9.219 1 97.12 161 ARG B CA 1
ATOM 3003 C C . ARG B 1 161 ? 1.062 -4.543 -8.453 1 97.12 161 ARG B C 1
ATOM 3005 O O . ARG B 1 161 ? 0.346 -3.541 -8.398 1 97.12 161 ARG B O 1
ATOM 3012 N N . VAL B 1 162 ? 0.798 -5.617 -7.875 1 97.88 162 VAL B N 1
ATOM 3013 C CA . VAL B 1 162 ? -0.482 -5.766 -7.188 1 97.88 162 VAL B CA 1
ATOM 3014 C C . VAL B 1 162 ? -0.486 -4.922 -5.914 1 97.88 162 VAL B C 1
ATOM 3016 O O . VAL B 1 162 ? -1.533 -4.422 -5.5 1 97.88 162 VAL B O 1
ATOM 3019 N N . PHE B 1 163 ? 0.688 -4.754 -5.234 1 98.56 163 PHE B N 1
ATOM 3020 C CA . PHE B 1 163 ? 0.756 -3.986 -3.996 1 98.56 163 PHE B CA 1
ATOM 3021 C C . PHE B 1 163 ? 0.262 -2.561 -4.215 1 98.56 163 PHE B C 1
ATOM 3023 O O . PHE B 1 163 ? -0.467 -2.018 -3.381 1 98.56 163 PHE B O 1
ATOM 3030 N N . SER B 1 164 ? 0.561 -1.978 -5.367 1 96.25 164 SER B N 1
ATOM 3031 C CA . SER B 1 164 ? 0.108 -0.63 -5.699 1 96.25 164 SER B CA 1
ATOM 3032 C C . SER B 1 164 ? -1.4 -0.593 -5.922 1 96.25 164 SER B C 1
ATOM 3034 O O . SER B 1 164 ? -2.074 0.342 -5.484 1 96.25 164 SER B O 1
ATOM 3036 N N . LEU B 1 165 ? -1.897 -1.565 -6.582 1 96.69 165 LEU B N 1
ATOM 3037 C CA . LEU B 1 165 ? -3.34 -1.65 -6.781 1 96.69 165 LEU B CA 1
ATOM 3038 C C . LEU B 1 165 ? -4.066 -1.782 -5.445 1 96.69 165 LEU B C 1
ATOM 3040 O O . LEU B 1 165 ? -5.094 -1.138 -5.227 1 96.69 165 LEU B O 1
ATOM 3044 N N . VAL B 1 166 ? -3.559 -2.629 -4.543 1 98.88 166 VAL B N 1
ATOM 3045 C CA . VAL B 1 166 ? -4.152 -2.836 -3.227 1 98.88 166 VAL B CA 1
ATOM 3046 C C . VAL B 1 166 ? -4.246 -1.502 -2.49 1 98.88 166 VAL B C 1
ATOM 3048 O O . VAL B 1 166 ? -5.285 -1.182 -1.906 1 98.88 166 VAL B O 1
ATOM 3051 N N . ALA B 1 167 ? -3.176 -0.76 -2.57 1 98.69 167 ALA B N 1
ATOM 3052 C CA . ALA B 1 167 ? -3.145 0.522 -1.872 1 98.69 167 ALA B CA 1
ATOM 3053 C C . ALA B 1 167 ? -4.18 1.486 -2.447 1 98.69 167 ALA B C 1
ATOM 3055 O O . ALA B 1 167 ? -4.859 2.193 -1.7 1 98.69 167 ALA B O 1
ATOM 3056 N N . GLN B 1 168 ? -4.344 1.487 -3.711 1 97.31 168 GLN B N 1
ATOM 3057 C CA . GLN B 1 168 ? -5.316 2.359 -4.363 1 97.31 168 GLN B CA 1
ATOM 3058 C C . GLN B 1 168 ? -6.742 1.98 -3.971 1 97.31 168 GLN B C 1
ATOM 3060 O O . GLN B 1 168 ? -7.551 2.85 -3.631 1 97.31 168 GLN B O 1
ATOM 3065 N N . VAL B 1 169 ? -6.969 0.726 -4.02 1 98.69 169 VAL B N 1
ATOM 3066 C CA . VAL B 1 169 ? -8.305 0.25 -3.674 1 98.69 169 VAL B CA 1
ATOM 3067 C C . VAL B 1 169 ? -8.586 0.52 -2.197 1 98.69 169 VAL B C 1
ATOM 3069 O O . VAL B 1 169 ? -9.656 1.015 -1.843 1 98.69 169 VAL B O 1
ATOM 3072 N N . ARG B 1 170 ? -7.582 0.227 -1.333 1 98.88 170 ARG B N 1
ATOM 3073 C CA . ARG B 1 170 ? -7.781 0.449 0.096 1 98.88 170 ARG B CA 1
ATOM 3074 C C . ARG B 1 170 ? -8.039 1.923 0.39 1 98.88 170 ARG B C 1
ATOM 3076 O O . ARG B 1 170 ? -8.805 2.256 1.294 1 98.88 170 ARG B O 1
ATOM 3083 N N . ALA B 1 171 ? -7.438 2.775 -0.39 1 98.25 171 ALA B N 1
ATOM 3084 C CA . ALA B 1 171 ? -7.582 4.211 -0.177 1 98.25 171 ALA B CA 1
ATOM 3085 C C . ALA B 1 171 ? -8.945 4.703 -0.669 1 98.25 171 ALA B C 1
ATOM 3087 O O . ALA B 1 171 ? -9.547 5.59 -0.061 1 98.25 171 ALA B O 1
ATOM 3088 N N . GLY B 1 172 ? -9.492 4.074 -1.725 1 97.94 172 GLY B N 1
ATOM 3089 C CA . GLY B 1 172 ? -10.539 4.797 -2.428 1 97.94 172 GLY B CA 1
ATOM 3090 C C . GLY B 1 172 ? -11.875 4.074 -2.408 1 97.94 172 GLY B C 1
ATOM 3091 O O . GLY B 1 172 ? -12.906 4.66 -2.748 1 97.94 172 GLY B O 1
ATOM 3092 N N . THR B 1 173 ? -11.914 2.791 -2.027 1 98.5 173 THR B N 1
ATOM 3093 C CA . THR B 1 173 ? -13.148 2.023 -2.129 1 98.5 173 THR B CA 1
ATOM 3094 C C . THR B 1 173 ? -14.211 2.588 -1.191 1 98.5 173 THR B C 1
ATOM 3096 O O . THR B 1 173 ? -13.906 3.008 -0.075 1 98.5 173 THR B O 1
ATOM 3099 N N . GLN B 1 174 ? -15.43 2.555 -1.651 1 98.38 174 GLN B N 1
ATOM 3100 C CA . GLN B 1 174 ? -16.578 2.951 -0.846 1 98.38 174 GLN B CA 1
ATOM 3101 C C . GLN B 1 174 ? -17.297 1.732 -0.264 1 98.38 174 GLN B C 1
ATOM 3103 O O . GLN B 1 174 ? -18.25 1.87 0.493 1 98.38 174 GLN B O 1
ATOM 3108 N N . ASN B 1 175 ? -16.844 0.521 -0.641 1 98.88 175 ASN B N 1
ATOM 3109 C CA . ASN B 1 175 ? -17.469 -0.731 -0.243 1 98.88 175 ASN B CA 1
ATOM 3110 C C . ASN B 1 175 ? -16.75 -1.372 0.941 1 98.88 175 ASN B C 1
ATOM 3112 O O . ASN B 1 175 ? -15.555 -1.654 0.868 1 98.88 175 ASN B O 1
ATOM 3116 N N . SER B 1 176 ? -17.469 -1.641 2.016 1 98.75 176 SER B N 1
ATOM 3117 C CA . SER B 1 176 ? -16.844 -2.057 3.266 1 98.75 176 SER B CA 1
ATOM 3118 C C . SER B 1 176 ? -16.281 -3.471 3.158 1 98.75 176 SER B C 1
ATOM 3120 O O . SER B 1 176 ? -15.281 -3.797 3.801 1 98.75 176 SER B O 1
ATOM 3122 N N . LEU B 1 177 ? -16.859 -4.363 2.334 1 98.94 177 LEU B N 1
ATOM 3123 C CA . LEU B 1 177 ? -16.312 -5.703 2.146 1 98.94 177 LEU B CA 1
ATOM 3124 C C . LEU B 1 177 ? -15.008 -5.66 1.363 1 98.94 177 LEU B C 1
ATOM 3126 O O . LEU B 1 177 ? -14.047 -6.359 1.702 1 98.94 177 LEU B O 1
ATOM 3130 N N . VAL B 1 178 ? -15 -4.789 0.336 1 98.94 178 VAL B N 1
ATOM 3131 C CA . VAL B 1 178 ? -13.789 -4.625 -0.464 1 98.94 178 VAL B CA 1
ATOM 3132 C C . VAL B 1 178 ? -12.688 -4 0.387 1 98.94 178 VAL B C 1
ATOM 3134 O O . VAL B 1 178 ? -11.516 -4.367 0.264 1 98.94 178 VAL B O 1
ATOM 3137 N N . ARG B 1 179 ? -13.055 -3.094 1.237 1 98.88 179 ARG B N 1
ATOM 3138 C CA . ARG B 1 179 ? -12.094 -2.459 2.139 1 98.88 179 ARG B CA 1
ATOM 3139 C C . ARG B 1 179 ? -11.422 -3.49 3.035 1 98.88 179 ARG B C 1
ATOM 3141 O O . ARG B 1 179 ? -10.195 -3.484 3.184 1 98.88 179 ARG B O 1
ATOM 3148 N N . ASP B 1 180 ? -12.18 -4.383 3.6 1 98.88 180 ASP B N 1
ATOM 3149 C CA . ASP B 1 180 ? -11.641 -5.414 4.484 1 98.88 180 ASP B CA 1
ATOM 3150 C C . ASP B 1 180 ? -10.742 -6.383 3.715 1 98.88 180 ASP B C 1
ATOM 3152 O O . ASP B 1 180 ? -9.703 -6.805 4.219 1 98.88 180 ASP B O 1
ATOM 3156 N N . LEU B 1 181 ? -11.164 -6.727 2.525 1 98.94 181 LEU B N 1
ATOM 3157 C CA . LEU B 1 181 ? -10.336 -7.586 1.682 1 98.94 181 LEU B CA 1
ATOM 3158 C C . LEU B 1 181 ? -9.016 -6.906 1.337 1 98.94 181 LEU B C 1
ATOM 3160 O O . LEU B 1 181 ? -7.969 -7.555 1.301 1 98.94 181 LEU B O 1
ATOM 3164 N N . ALA B 1 182 ? -9.078 -5.594 1.087 1 98.94 182 ALA B N 1
ATOM 3165 C CA . ALA B 1 182 ? -7.871 -4.84 0.76 1 98.94 182 ALA B CA 1
ATOM 3166 C C . ALA B 1 182 ? -6.91 -4.805 1.945 1 98.94 182 ALA B C 1
ATOM 3168 O O . ALA B 1 182 ? -5.691 -4.824 1.764 1 98.94 182 ALA B O 1
ATOM 3169 N N . ASP B 1 183 ? -7.441 -4.738 3.182 1 98.88 183 ASP B N 1
ATOM 3170 C CA . ASP B 1 183 ? -6.594 -4.816 4.367 1 98.88 183 ASP B CA 1
ATOM 3171 C C . ASP B 1 183 ? -5.848 -6.148 4.422 1 98.88 183 ASP B C 1
ATOM 3173 O O . ASP B 1 183 ? -4.633 -6.18 4.633 1 98.88 183 ASP B O 1
ATOM 3177 N N . ASP B 1 184 ? -6.551 -7.234 4.176 1 98.88 184 ASP B N 1
ATOM 3178 C CA . ASP B 1 184 ? -5.938 -8.555 4.195 1 98.88 184 ASP B CA 1
ATOM 3179 C C . ASP B 1 184 ? -4.93 -8.719 3.059 1 98.88 184 ASP B C 1
ATOM 3181 O O . ASP B 1 184 ? -3.861 -9.297 3.246 1 98.88 184 ASP B O 1
ATOM 3185 N N . ALA B 1 185 ? -5.32 -8.195 1.913 1 98.94 185 ALA B N 1
ATOM 3186 C CA . ALA B 1 185 ? -4.418 -8.266 0.768 1 98.94 185 ALA B CA 1
ATOM 3187 C C . ALA B 1 185 ? -3.139 -7.469 1.027 1 98.94 185 ALA B C 1
ATOM 3189 O O . ALA B 1 185 ? -2.043 -7.918 0.685 1 98.94 185 ALA B O 1
ATOM 3190 N N . ASN B 1 186 ? -3.266 -6.273 1.614 1 98.88 186 ASN B N 1
ATOM 3191 C CA . ASN B 1 186 ? -2.094 -5.473 1.945 1 98.88 186 ASN B CA 1
ATOM 3192 C C . ASN B 1 186 ? -1.118 -6.242 2.83 1 98.88 186 ASN B C 1
ATOM 3194 O O . ASN B 1 186 ? 0.085 -6.266 2.562 1 98.88 186 ASN B O 1
ATOM 3198 N N . ALA B 1 187 ? -1.638 -6.883 3.857 1 98.81 187 ALA B N 1
ATOM 3199 C CA . ALA B 1 187 ? -0.806 -7.637 4.789 1 98.81 187 ALA B CA 1
ATOM 3200 C C . ALA B 1 187 ? -0.158 -8.836 4.102 1 98.81 187 ALA B C 1
ATOM 3202 O O . ALA B 1 187 ? 1.044 -9.07 4.246 1 98.81 187 ALA B O 1
ATOM 3203 N N . THR B 1 188 ? -0.912 -9.555 3.34 1 98.94 188 THR B N 1
ATOM 3204 C CA . THR B 1 188 ? -0.435 -10.773 2.695 1 98.94 188 THR B CA 1
ATOM 3205 C C . THR B 1 188 ? 0.606 -10.453 1.628 1 98.94 188 THR B C 1
ATOM 3207 O O . THR B 1 188 ? 1.664 -11.078 1.574 1 98.94 188 THR B O 1
ATOM 3210 N N . VAL B 1 189 ? 0.329 -9.438 0.789 1 98.94 189 VAL B N 1
ATOM 3211 C CA . VAL B 1 189 ? 1.231 -9.086 -0.302 1 98.94 189 VAL B CA 1
ATOM 3212 C C . VAL B 1 189 ? 2.555 -8.578 0.264 1 98.94 189 VAL B C 1
ATOM 3214 O O . VAL B 1 189 ? 3.627 -8.938 -0.229 1 98.94 189 VAL B O 1
ATOM 3217 N N . LEU B 1 190 ? 2.488 -7.789 1.315 1 98.88 190 LEU B N 1
ATOM 3218 C CA . LEU B 1 190 ? 3.729 -7.293 1.906 1 98.88 190 LEU B CA 1
ATOM 3219 C C . LEU B 1 190 ? 4.531 -8.43 2.523 1 98.88 190 LEU B C 1
ATOM 3221 O O . LEU B 1 190 ? 5.758 -8.469 2.4 1 98.88 190 LEU B O 1
ATOM 3225 N N . ASP B 1 191 ? 3.848 -9.367 3.197 1 98.94 191 ASP B N 1
ATOM 3226 C CA . ASP B 1 191 ? 4.527 -10.555 3.709 1 98.94 191 ASP B CA 1
ATOM 3227 C C . ASP B 1 191 ? 5.242 -11.305 2.59 1 98.94 191 ASP B C 1
ATOM 3229 O O . ASP B 1 191 ? 6.41 -11.672 2.73 1 98.94 191 ASP B O 1
ATOM 3233 N N . HIS B 1 192 ? 4.59 -11.484 1.489 1 99 192 HIS B N 1
ATOM 3234 C CA . HIS B 1 192 ? 5.168 -12.211 0.366 1 99 192 HIS B CA 1
ATOM 3235 C C . HIS B 1 192 ? 6.344 -11.445 -0.238 1 99 192 HIS B C 1
ATOM 3237 O O . HIS B 1 192 ? 7.367 -12.047 -0.576 1 99 192 HIS B O 1
ATOM 3243 N N . ILE B 1 193 ? 6.199 -10.133 -0.348 1 98.94 193 ILE B N 1
ATOM 3244 C CA . ILE B 1 193 ? 7.301 -9.312 -0.832 1 98.94 193 ILE B CA 1
ATOM 3245 C C . ILE B 1 193 ? 8.523 -9.516 0.051 1 98.94 193 ILE B C 1
ATOM 3247 O O . ILE B 1 193 ? 9.633 -9.742 -0.453 1 98.94 193 ILE B O 1
ATOM 3251 N N . LYS B 1 194 ? 8.336 -9.539 1.32 1 98.88 194 LYS B N 1
ATOM 3252 C CA . LYS B 1 194 ? 9.453 -9.625 2.258 1 98.88 194 LYS B CA 1
ATOM 3253 C C . LYS B 1 194 ? 10.125 -10.992 2.18 1 98.88 194 LYS B C 1
ATOM 3255 O O . LYS B 1 194 ? 11.359 -11.078 2.162 1 98.88 194 LYS B O 1
ATOM 3260 N N . VAL B 1 195 ? 9.375 -12.078 2.082 1 98.94 195 VAL B N 1
ATOM 3261 C CA . VAL B 1 195 ? 9.992 -13.398 2.061 1 98.94 195 VAL B CA 1
ATOM 3262 C C . VAL B 1 195 ? 10.641 -13.641 0.701 1 98.94 195 VAL B C 1
ATOM 3264 O O . VAL B 1 195 ? 11.664 -14.328 0.607 1 98.94 195 VAL B O 1
ATOM 3267 N N . LEU B 1 196 ? 10.102 -13.07 -0.374 1 98.94 196 LEU B N 1
ATOM 3268 C CA . LEU B 1 196 ? 10.75 -13.172 -1.677 1 98.94 196 LEU B CA 1
ATOM 3269 C C . LEU B 1 196 ? 12.078 -12.414 -1.688 1 98.94 196 LEU B C 1
ATOM 3271 O O . LEU B 1 196 ? 13.07 -12.898 -2.236 1 98.94 196 LEU B O 1
ATOM 3275 N N . GLU B 1 197 ? 12.102 -11.281 -1.062 1 98.88 197 GLU B N 1
ATOM 3276 C CA . GLU B 1 197 ? 13.344 -10.523 -0.943 1 98.88 197 GLU B CA 1
ATOM 3277 C C . GLU B 1 197 ? 14.367 -11.266 -0.086 1 98.88 197 GLU B C 1
ATOM 3279 O O . GLU B 1 197 ? 15.562 -11.234 -0.372 1 98.88 197 GLU B O 1
ATOM 3284 N N . ALA B 1 198 ? 13.898 -12.023 0.88 1 98.75 198 ALA B N 1
ATOM 3285 C CA . ALA B 1 198 ? 14.766 -12.758 1.8 1 98.75 198 ALA B CA 1
ATOM 3286 C C . ALA B 1 198 ? 15.438 -13.93 1.1 1 98.75 198 ALA B C 1
ATOM 3288 O O . ALA B 1 198 ? 16.391 -14.516 1.622 1 98.75 198 ALA B O 1
ATOM 3289 N N . THR B 1 199 ? 14.977 -14.273 -0.088 1 98.81 199 THR B N 1
ATOM 3290 C CA . THR B 1 199 ? 15.617 -15.359 -0.829 1 98.81 199 THR B CA 1
ATOM 3291 C C . THR B 1 199 ? 17.016 -14.953 -1.28 1 98.81 199 THR B C 1
ATOM 3293 O O . THR B 1 199 ? 17.859 -15.812 -1.562 1 98.81 199 THR B O 1
ATOM 3296 N N . GLY B 1 200 ? 17.188 -13.648 -1.476 1 98.44 200 GLY B N 1
ATOM 3297 C CA . GLY B 1 200 ? 18.469 -13.141 -1.923 1 98.44 200 GLY B CA 1
ATOM 3298 C C . GLY B 1 200 ? 18.625 -13.156 -3.432 1 98.44 200 GLY B C 1
ATOM 3299 O O . GLY B 1 200 ? 19.672 -12.75 -3.957 1 98.44 200 GLY B O 1
ATOM 3300 N N . TYR B 1 201 ? 17.531 -13.5 -4.156 1 98.62 201 TYR B N 1
ATOM 3301 C CA . TYR B 1 201 ? 17.672 -13.695 -5.598 1 98.62 201 TYR B CA 1
ATOM 3302 C C . TYR B 1 201 ? 17 -12.562 -6.363 1 98.62 201 TYR B C 1
ATOM 3304 O O . TYR B 1 201 ? 17.062 -12.516 -7.594 1 98.62 201 TYR B O 1
ATOM 3312 N N . VAL B 1 202 ? 16.406 -11.562 -5.613 1 98.56 202 VAL B N 1
ATOM 3313 C CA . VAL B 1 202 ? 15.703 -10.477 -6.297 1 98.56 202 VAL B CA 1
ATOM 3314 C C . VAL B 1 202 ? 16.719 -9.523 -6.926 1 98.56 202 VAL B C 1
ATOM 3316 O O . VAL B 1 202 ? 17.625 -9.039 -6.246 1 98.56 202 VAL B O 1
ATOM 3319 N N . ASP B 1 203 ? 16.578 -9.336 -8.219 1 97.94 203 ASP B N 1
ATOM 3320 C CA . ASP B 1 203 ? 17.328 -8.312 -8.93 1 97.94 203 ASP B CA 1
ATOM 3321 C C . ASP B 1 203 ? 16.594 -6.969 -8.898 1 97.94 203 ASP B C 1
ATOM 3323 O O . ASP B 1 203 ? 15.773 -6.68 -9.766 1 97.94 203 ASP B O 1
ATOM 3327 N N . PHE B 1 204 ? 16.984 -6.121 -7.996 1 97.88 204 PHE B N 1
ATOM 3328 C CA . PHE B 1 204 ? 16.234 -4.891 -7.738 1 97.88 204 PHE B CA 1
ATOM 3329 C C . PHE B 1 204 ? 16.375 -3.926 -8.914 1 97.88 204 PHE B C 1
ATOM 3331 O O . PHE B 1 204 ? 15.469 -3.131 -9.172 1 97.88 204 PHE B O 1
ATOM 3338 N N . SER B 1 205 ? 17.453 -3.973 -9.625 1 96.44 205 SER B N 1
ATOM 3339 C CA . SER B 1 205 ? 17.594 -3.129 -10.812 1 96.44 205 SER B CA 1
ATOM 3340 C C . SER B 1 205 ? 16.625 -3.539 -11.914 1 96.44 205 SER B C 1
ATOM 3342 O O . SER B 1 205 ? 15.953 -2.693 -12.492 1 96.44 205 SER B O 1
ATOM 3344 N N . ALA B 1 206 ? 16.562 -4.824 -12.18 1 97.25 206 ALA B N 1
ATOM 3345 C CA . ALA B 1 206 ? 15.617 -5.324 -13.172 1 97.25 206 ALA B CA 1
ATOM 3346 C C . ALA B 1 206 ? 14.172 -5.062 -12.742 1 97.25 206 ALA B C 1
ATOM 3348 O O . ALA B 1 206 ? 13.328 -4.691 -13.555 1 97.25 206 ALA B O 1
ATOM 3349 N N . LEU B 1 207 ? 13.977 -5.23 -11.461 1 98.06 207 LEU B N 1
ATOM 3350 C CA . LEU B 1 207 ? 12.648 -5.008 -10.898 1 98.06 207 LEU B CA 1
ATOM 3351 C C . LEU B 1 207 ? 12.195 -3.566 -11.125 1 98.06 207 LEU B C 1
ATOM 3353 O O . LEU B 1 207 ? 11.078 -3.324 -11.586 1 98.06 207 LEU B O 1
ATOM 3357 N N . ALA B 1 208 ? 13.039 -2.619 -10.805 1 96.12 208 ALA B N 1
ATOM 3358 C CA . ALA B 1 208 ? 12.711 -1.206 -10.969 1 96.12 208 ALA B CA 1
ATOM 3359 C C . ALA B 1 208 ? 12.398 -0.881 -12.422 1 96.12 208 ALA B C 1
ATOM 3361 O O . ALA B 1 208 ? 11.445 -0.152 -12.711 1 96.12 208 ALA B O 1
ATOM 3362 N N . ARG B 1 209 ? 13.109 -1.445 -13.32 1 95.38 209 ARG B N 1
ATOM 3363 C CA . ARG B 1 209 ? 12.883 -1.235 -14.742 1 95.38 209 ARG B CA 1
ATOM 3364 C C . ARG B 1 209 ? 11.539 -1.812 -15.172 1 95.38 209 ARG B C 1
ATOM 3366 O O . ARG B 1 209 ? 10.781 -1.158 -15.891 1 95.38 209 ARG B O 1
ATOM 3373 N N . ASP B 1 210 ? 11.305 -2.98 -14.734 1 96.69 210 ASP B N 1
ATOM 3374 C CA . ASP B 1 210 ? 10.07 -3.656 -15.133 1 96.69 210 ASP B CA 1
ATOM 3375 C C . ASP B 1 210 ? 8.844 -2.957 -14.547 1 96.69 210 ASP B C 1
ATOM 3377 O O . ASP B 1 210 ? 7.801 -2.881 -15.195 1 96.69 210 ASP B O 1
ATOM 3381 N N . LEU B 1 211 ? 9 -2.412 -13.359 1 96.44 211 LEU B N 1
ATOM 3382 C CA . LEU B 1 211 ? 7.883 -1.735 -12.711 1 96.44 211 LEU B CA 1
ATOM 3383 C C . LEU B 1 211 ? 7.629 -0.374 -13.352 1 96.44 211 LEU B C 1
ATOM 3385 O O . LEU B 1 211 ? 6.531 0.176 -13.234 1 96.44 211 LEU B O 1
ATOM 3389 N N . ALA B 1 212 ? 8.57 0.172 -13.984 1 91.56 212 ALA B N 1
ATOM 3390 C CA . ALA B 1 212 ? 8.414 1.463 -14.648 1 91.56 212 ALA B CA 1
ATOM 3391 C C . ALA B 1 212 ? 7.656 1.316 -15.961 1 91.56 212 ALA B C 1
ATOM 3393 O O . ALA B 1 212 ? 7.184 2.307 -16.531 1 91.56 212 ALA B O 1
ATOM 3394 N N . THR B 1 213 ? 7.578 0.102 -16.438 1 91.62 213 THR B N 1
ATOM 3395 C CA . THR B 1 213 ? 6.812 -0.205 -17.641 1 91.62 213 THR B CA 1
ATOM 3396 C C . THR B 1 213 ? 5.418 -0.703 -17.266 1 91.62 213 THR B C 1
ATOM 3398 O O . THR B 1 213 ? 5.273 -1.676 -16.531 1 91.62 213 THR B O 1
ATOM 3401 N N . PRO B 1 214 ? 4.438 -0.026 -17.766 1 89.56 214 PRO B N 1
ATOM 3402 C CA . PRO B 1 214 ? 3.092 -0.524 -17.469 1 89.56 214 PRO B CA 1
ATOM 3403 C C . PRO B 1 214 ? 2.873 -1.958 -17.953 1 89.56 214 PRO B C 1
ATOM 3405 O O . PRO B 1 214 ? 3.367 -2.342 -19.016 1 89.56 214 PRO B O 1
ATOM 3408 N N . PRO B 1 215 ? 2.188 -2.658 -17.125 1 89.5 215 PRO B N 1
ATOM 3409 C CA . PRO B 1 215 ? 1.939 -4.035 -17.562 1 89.5 215 PRO B CA 1
ATOM 3410 C C . PRO B 1 215 ? 1.005 -4.117 -18.766 1 89.5 215 PRO B C 1
ATOM 3412 O O . PRO B 1 215 ? 0.138 -3.256 -18.938 1 89.5 215 PRO B O 1
ATOM 3415 N N . SER B 1 216 ? 1.153 -5.102 -19.484 1 87.31 216 SER B N 1
ATOM 3416 C CA . SER B 1 216 ? 0.224 -5.363 -20.578 1 87.31 216 SER B CA 1
ATOM 3417 C C . SER B 1 216 ? -1.107 -5.895 -20.047 1 87.31 216 SER B C 1
ATOM 3419 O O . SER B 1 216 ? -1.141 -6.66 -19.094 1 87.31 216 SER B O 1
ATOM 3421 N N . ALA B 1 217 ? -2.143 -5.465 -20.766 1 88.12 217 ALA B N 1
ATOM 3422 C CA . ALA B 1 217 ? -3.451 -6.012 -20.406 1 88.12 217 ALA B CA 1
ATOM 3423 C C . ALA B 1 217 ? -3.564 -7.477 -20.828 1 88.12 217 ALA B C 1
ATOM 3425 O O . ALA B 1 217 ? -3.141 -7.852 -21.922 1 88.12 217 ALA B O 1
ATOM 3426 N N . VAL B 1 218 ? -4.008 -8.273 -19.859 1 93.94 218 VAL B N 1
ATOM 3427 C CA . VAL B 1 218 ? -4.238 -9.688 -20.125 1 93.94 218 VAL B CA 1
ATOM 3428 C C . VAL B 1 218 ? -5.711 -10.023 -19.906 1 93.94 218 VAL B C 1
ATOM 3430 O O . VAL B 1 218 ? -6.27 -9.703 -18.844 1 93.94 218 VAL B O 1
ATOM 3433 N N . PRO B 1 219 ? -6.305 -10.664 -20.875 1 93.12 219 PRO B N 1
ATOM 3434 C CA . PRO B 1 219 ? -7.723 -11.008 -20.703 1 93.12 219 PRO B CA 1
ATOM 3435 C C . PRO B 1 219 ? -7.973 -11.922 -19.516 1 93.12 219 PRO B C 1
ATOM 3437 O O . PRO B 1 219 ? -7.156 -12.805 -19.219 1 93.12 219 PRO B O 1
ATOM 3440 N N . THR B 1 220 ? -9.062 -11.648 -18.906 1 94.44 220 THR B N 1
ATOM 3441 C CA . THR B 1 220 ? -9.516 -12.539 -17.844 1 94.44 220 THR B CA 1
ATOM 3442 C C . THR B 1 220 ? -10.086 -13.828 -18.422 1 94.44 220 THR B C 1
ATOM 3444 O O . THR B 1 220 ? -10.844 -13.797 -19.391 1 94.44 220 THR B O 1
ATOM 3447 N N . PRO B 1 221 ? -9.742 -14.938 -17.844 1 97.69 221 PRO B N 1
ATOM 3448 C CA . PRO B 1 221 ? -10.352 -16.203 -18.266 1 97.69 221 PRO B CA 1
ATOM 3449 C C . PRO B 1 221 ? -11.852 -16.25 -17.984 1 97.69 221 PRO B C 1
ATOM 3451 O O . PRO B 1 221 ? -12.383 -15.375 -17.297 1 97.69 221 PRO B O 1
ATOM 3454 N N . PRO B 1 222 ? -12.508 -17.281 -18.547 1 97.25 222 PRO B N 1
ATOM 3455 C CA . PRO B 1 222 ? -13.938 -17.422 -18.266 1 97.25 222 PRO B CA 1
ATOM 3456 C C . PRO B 1 222 ? -14.242 -17.469 -16.766 1 97.25 222 PRO B C 1
ATOM 3458 O O . PRO B 1 222 ? -13.492 -18.062 -16 1 97.25 222 PRO B O 1
ATOM 3461 N N . VAL B 1 223 ? -15.336 -16.844 -16.453 1 98 223 VAL B N 1
ATOM 3462 C CA . VAL B 1 223 ? -15.711 -16.75 -15.055 1 98 223 VAL B CA 1
ATOM 3463 C C . VAL B 1 223 ? -16.922 -17.641 -14.773 1 98 223 VAL B C 1
ATOM 3465 O O . VAL B 1 223 ? -17.641 -18.016 -15.703 1 98 223 VAL B O 1
ATOM 3468 N N . VAL B 1 224 ? -17.094 -17.969 -13.523 1 98 224 VAL B N 1
ATOM 3469 C CA . VAL B 1 224 ? -18.219 -18.734 -13.031 1 98 224 VAL B CA 1
ATOM 3470 C C . VAL B 1 224 ? -18.938 -17.953 -11.93 1 98 224 VAL B C 1
ATOM 3472 O O . VAL B 1 224 ? -18.391 -17 -11.383 1 98 224 VAL B O 1
ATOM 3475 N N . ASP B 1 225 ? -20.062 -18.391 -11.609 1 97.12 225 ASP B N 1
ATOM 3476 C CA . ASP B 1 225 ? -20.766 -17.828 -10.453 1 97.12 225 ASP B CA 1
ATOM 3477 C C . ASP B 1 225 ? -19.984 -18.047 -9.172 1 97.12 225 ASP B C 1
ATOM 3479 O O . ASP B 1 225 ? -19.297 -19.078 -9.023 1 97.12 225 ASP B O 1
ATOM 3483 N N . PRO B 1 226 ? -20.125 -17.125 -8.273 1 96 226 PRO B N 1
ATOM 3484 C CA . PRO B 1 226 ? -19.312 -17.234 -7.059 1 96 226 PRO B CA 1
ATOM 3485 C C . PRO B 1 226 ? -19.469 -18.578 -6.348 1 96 226 PRO B C 1
ATOM 3487 O O . PRO B 1 226 ? -18.516 -19.109 -5.801 1 96 226 PRO B O 1
ATOM 3490 N N . GLY B 1 227 ? -20.656 -19.078 -6.305 1 95.12 227 GLY B N 1
ATOM 3491 C CA . GLY B 1 227 ? -20.906 -20.359 -5.672 1 95.12 227 GLY B CA 1
ATOM 3492 C C . GLY B 1 227 ? -20.172 -21.516 -6.348 1 95.12 227 GLY B C 1
ATOM 3493 O O . GLY B 1 227 ? -20.047 -22.594 -5.773 1 95.12 227 GLY B O 1
ATOM 3494 N N . SER B 1 228 ? -19.672 -21.328 -7.531 1 95.94 228 SER B N 1
ATOM 3495 C CA . SER B 1 228 ? -19 -22.359 -8.305 1 95.94 228 SER B CA 1
ATOM 3496 C C . SER B 1 228 ? -17.5 -22.156 -8.328 1 95.94 228 SER B C 1
ATOM 3498 O O . SER B 1 228 ? -16.766 -22.906 -8.977 1 95.94 228 SER B O 1
ATOM 3500 N N . ALA B 1 229 ? -17.047 -21.141 -7.641 1 96.75 229 ALA B N 1
ATOM 3501 C CA . ALA B 1 229 ? -15.602 -20.938 -7.551 1 96.75 229 ALA B CA 1
ATOM 3502 C C . ALA B 1 229 ? -14.938 -22.047 -6.746 1 96.75 229 ALA B C 1
ATOM 3504 O O . ALA B 1 229 ? -15.344 -22.344 -5.617 1 96.75 229 ALA B O 1
ATOM 3505 N N . VAL B 1 230 ? -13.891 -22.641 -7.293 1 97.06 230 VAL B N 1
ATOM 3506 C CA . VAL B 1 230 ? -13.18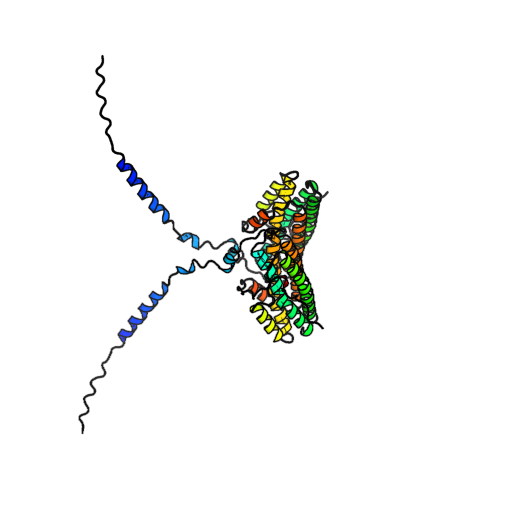8 -23.734 -6.645 1 97.06 230 VAL B CA 1
ATOM 3507 C C . VAL B 1 230 ? -12.102 -23.188 -5.719 1 97.06 230 VAL B C 1
ATOM 3509 O O . VAL B 1 230 ? -11.25 -22.406 -6.152 1 97.06 230 VAL B O 1
ATOM 3512 N N . PRO B 1 231 ? -12.07 -23.578 -4.465 1 96.06 231 PRO B N 1
ATOM 3513 C CA . PRO B 1 231 ? -11.078 -23.047 -3.531 1 96.06 231 PRO B CA 1
ATOM 3514 C C . PRO B 1 231 ? -9.641 -23.297 -3.996 1 96.06 231 PRO B C 1
ATOM 3516 O O . PRO B 1 231 ? -9.344 -24.359 -4.547 1 96.06 231 PRO B O 1
ATOM 3519 N N . VAL B 1 232 ? -8.82 -22.297 -3.846 1 94.06 232 VAL B N 1
ATOM 3520 C CA . VAL B 1 232 ? -7.383 -22.406 -4.055 1 94.06 232 VAL B CA 1
ATOM 3521 C C . VAL B 1 232 ? -6.727 -23 -2.811 1 94.06 232 VAL B C 1
ATOM 3523 O O . VAL B 1 232 ? -6.508 -22.281 -1.822 1 94.06 232 VAL B O 1
ATOM 3526 N N . GLU B 1 233 ? -6.492 -24.297 -2.82 1 91.19 233 GLU B N 1
ATOM 3527 C CA . GLU B 1 233 ? -5.941 -25.016 -1.675 1 91.19 233 GLU B CA 1
ATOM 3528 C C . GLU B 1 233 ? -4.746 -25.875 -2.082 1 91.19 233 GLU B C 1
ATOM 3530 O O . GLU B 1 233 ? -4.617 -26.266 -3.246 1 91.19 233 GLU B O 1
ATOM 3535 N N . PRO B 1 234 ? -3.943 -26.031 -1.062 1 92.12 234 PRO B N 1
ATOM 3536 C CA . PRO B 1 234 ? -2.785 -26.859 -1.393 1 92.12 234 PRO B CA 1
ATOM 3537 C C . PRO B 1 234 ? -3.178 -28.281 -1.832 1 92.12 234 PRO B C 1
ATOM 3539 O O . PRO B 1 234 ? -4.219 -28.781 -1.412 1 92.12 234 PRO B O 1
ATOM 3542 N N . SER B 1 235 ? -2.359 -28.766 -2.68 1 88.56 235 SER B N 1
ATOM 3543 C CA . SER B 1 235 ? -2.543 -30.156 -3.066 1 88.56 235 SER B CA 1
ATOM 3544 C C . SER B 1 235 ? -2.369 -31.094 -1.872 1 88.56 235 SER B C 1
ATOM 3546 O O . SER B 1 235 ? -1.529 -30.844 -1.004 1 88.56 235 SER B O 1
ATOM 3548 N N . PRO B 1 236 ? -3.281 -32.094 -1.777 1 79.75 236 PRO B N 1
ATOM 3549 C CA . PRO B 1 236 ? -3.133 -33.031 -0.676 1 79.75 236 PRO B CA 1
ATOM 3550 C C . PRO B 1 236 ? -1.758 -33.719 -0.649 1 79.75 236 PRO B C 1
ATOM 3552 O O . PRO B 1 236 ? -1.163 -33.938 -1.703 1 79.75 236 PRO B O 1
ATOM 3555 N N . SER B 1 237 ? -1.076 -33.719 0.57 1 66.5 237 SER B N 1
ATOM 3556 C CA . SER B 1 237 ? 0.215 -34.375 0.757 1 66.5 237 SER B CA 1
ATOM 3557 C C . SER B 1 237 ? 0.115 -35.875 0.513 1 66.5 237 SER B C 1
ATOM 3559 O O . SER B 1 237 ? -0.922 -36.5 0.781 1 66.5 237 SER B O 1
#

Nearest PDB structures (foldseek):
  8w1e-assembly1_E  TM=6.582E-01  e=1.353E-01  Pseudomonas aeruginosa PAO1
  5ux1-assembly1_A  TM=6.861E-01  e=7.217E-01  Synechococcus sp. CC9605
  1bcf-assembly1_A  TM=5.349E-01  e=7.592E-01  Escherichia coli
  6iko-assembly1_A  TM=2.809E-01  e=1.327E+00  Mus musculus
  8w1e-assembly1_E  TM=6.572E-01  e=1.274E-01  Pseudomonas aeruginosa PAO1